Protein AF-0000000072581348 (afdb_homodimer)

Organism: Corynebacterium urealyticum (strain ATCC 43042 / DSM 7109) (NCBI:txid504474)

Nearest PDB structures (foldseek):
  2dg8-assembly1_D  TM=7.015E-01  e=3.506E-05  Streptomyces coelicolor A3(2)
  7pt0-assembly1_A  TM=5.871E-01  e=2.957E-04  Streptomyces coelicolor
  5efy-assembly2_C  TM=5.338E-01  e=1.801E-04  Streptomyces coelicolor A3(2)
  7pt0-assembly1_B  TM=5.838E-01  e=7.970E-04  Streptomyces coelicolor
  6yj2-assembly2_C  TM=4.398E-01  e=1.153E-04  Mycobacterium tuberculosis H37Rv

Solvent-accessible surface area (backbone atoms only — not comparable to full-atom values): 19776 Å² total; per-residue (Å²): 129,54,70,68,52,36,41,53,51,27,41,43,49,38,27,58,76,61,26,61,88,64,54,40,60,68,58,29,18,58,69,39,71,45,53,61,69,57,46,46,74,77,34,88,45,60,64,57,52,51,38,52,54,48,48,54,55,47,50,52,53,38,51,58,50,53,67,60,66,71,67,50,69,47,68,68,49,44,38,49,47,41,54,46,51,55,51,51,51,52,48,50,47,69,75,30,52,47,54,51,38,51,56,72,44,25,50,71,32,71,68,40,41,52,50,52,52,50,46,39,47,52,37,9,50,42,56,35,71,25,46,59,39,62,40,75,66,33,37,52,26,45,27,39,34,36,29,52,50,49,50,45,51,50,51,64,68,66,50,86,62,91,44,71,66,62,43,52,31,37,51,50,30,50,43,32,34,52,41,27,20,44,67,50,51,39,72,32,27,56,59,113,130,53,72,66,51,34,42,52,52,27,41,43,50,38,27,60,75,59,27,62,87,63,55,41,59,67,58,29,18,58,68,37,69,47,53,62,68,59,47,46,74,76,34,89,45,58,65,57,52,52,38,53,54,49,47,52,54,47,50,52,53,38,50,58,50,50,67,59,67,69,69,49,70,45,68,68,48,43,39,49,48,40,52,46,51,55,51,50,52,50,48,51,48,70,73,30,54,46,54,51,36,52,56,72,43,25,50,70,32,71,69,39,38,51,48,53,53,50,47,38,46,51,37,10,51,42,57,34,70,24,46,57,39,62,41,75,67,33,37,52,26,47,28,38,35,36,28,53,50,49,50,44,52,50,51,64,68,65,50,85,61,92,44,71,68,62,43,50,32,38,51,50,29,52,42,34,34,53,43,26,20,44,65,50,52,38,74,32,28,57,61,112

pLDDT: mean 92.57, std 6.16, range [53.94, 98.38]

Secondary structure (DSSP, 8-state):
--HHHHHHHHHHHHHHHH-TTT--HHHHHHHHT--HHHHHHH-SSHHHHHHHHHHHHHHHHHHHHHH------SHHHHHHHHHHHHHHHHHHHHH-HHHHHHHHHGGG-HHHHHHHHHHHHHHHHHHHTTS-BSSHHHHHHHHHHHHHHHHHHHHHHHS--SSHHHHHHHHHHHHHHHHHTHHHHHHHBS--/--HHHHHHHHHHHHHHHH-TTT--HHHHHHHHT--HHHHHHH-SSHHHHHHHHHHHHHHHHHHHHHH------SHHHHHHHHHHHHHHHHHHHHH-HHHHHHHHHGGG-HHHHHHHHHHHHHHHHHHHTTS-BSSHHHHHHHHHHHHHHHHHHHHHHHS--SSHHHHHHHHHHHHHHHHHTHHHHHHHBS--

Structure (mmCIF, N/CA/C/O backbone):
data_AF-0000000072581348-model_v1
#
loop_
_entity.id
_entity.type
_entity.pdbx_description
1 polymer 'Putative transcriptional regulator (TetR family)'
#
loop_
_atom_site.group_PDB
_atom_site.id
_atom_site.type_symbol
_atom_site.label_atom_id
_atom_site.label_alt_id
_atom_site.label_comp_id
_atom_site.label_asym_id
_atom_site.label_entity_id
_atom_site.label_seq_id
_atom_site.pdbx_PDB_ins_code
_atom_site.Cartn_x
_atom_site.Cartn_y
_atom_site.Cartn_z
_atom_site.occupancy
_atom_site.B_iso_or_equiv
_atom_site.auth_seq_id
_atom_site.auth_comp_id
_atom_site.auth_asym_id
_atom_site.auth_atom_id
_atom_site.pdbx_PDB_model_num
ATOM 1 N N . MET A 1 1 ? 31.469 -8.305 -19.75 1 88.06 1 MET A N 1
ATOM 2 C CA . MET A 1 1 ? 30.328 -8.633 -18.891 1 88.06 1 MET A CA 1
ATOM 3 C C . MET A 1 1 ? 30.344 -10.102 -18.5 1 88.06 1 MET A C 1
ATOM 5 O O . MET A 1 1 ? 30.625 -10.969 -19.328 1 88.06 1 MET A O 1
ATOM 9 N N . THR A 1 2 ? 30.234 -10.336 -17.203 1 94.81 2 THR A N 1
ATOM 10 C CA . THR A 1 2 ? 30.141 -11.711 -16.734 1 94.81 2 THR A CA 1
ATOM 11 C C . THR A 1 2 ? 28.828 -12.352 -17.172 1 94.81 2 THR A C 1
ATOM 13 O O . THR A 1 2 ? 27.922 -11.664 -17.625 1 94.81 2 THR A O 1
ATOM 16 N N . THR A 1 3 ? 28.797 -13.656 -17.094 1 96.06 3 THR A N 1
ATOM 17 C CA . THR A 1 3 ? 27.578 -14.375 -17.438 1 96.06 3 THR A CA 1
ATOM 18 C C . THR A 1 3 ? 26.406 -13.898 -16.594 1 96.06 3 THR A C 1
ATOM 20 O O . THR A 1 3 ? 25.297 -13.688 -17.109 1 96.06 3 THR A O 1
ATOM 23 N N . ARG A 1 4 ? 26.672 -13.734 -15.414 1 96.81 4 ARG A N 1
ATOM 24 C CA . ARG A 1 4 ? 25.641 -13.25 -14.492 1 96.81 4 ARG A CA 1
ATOM 25 C C . ARG A 1 4 ? 25.109 -11.891 -14.922 1 96.81 4 ARG A C 1
ATOM 27 O O . ARG A 1 4 ? 23.906 -11.664 -14.93 1 96.81 4 ARG A O 1
ATOM 34 N N . GLU A 1 5 ? 25.984 -11.008 -15.32 1 96.75 5 GLU A N 1
ATOM 35 C CA . GLU A 1 5 ? 25.609 -9.672 -15.758 1 96.75 5 GLU A CA 1
ATOM 36 C C . GLU A 1 5 ? 24.797 -9.727 -17.047 1 96.75 5 GLU A C 1
ATOM 38 O O . GLU A 1 5 ? 23.859 -8.945 -17.234 1 96.75 5 GLU A O 1
ATOM 43 N N . LYS A 1 6 ? 25.172 -10.633 -17.875 1 97.62 6 LYS A N 1
ATOM 44 C CA . LYS A 1 6 ? 24.438 -10.805 -19.125 1 97.62 6 LYS A CA 1
ATOM 45 C C . LYS A 1 6 ? 23 -11.211 -18.875 1 97.62 6 LYS A C 1
ATOM 47 O O . LYS A 1 6 ? 22.078 -10.719 -19.531 1 97.62 6 LYS A O 1
ATOM 52 N N . ILE A 1 7 ? 22.859 -12.086 -17.922 1 98.12 7 ILE A N 1
ATOM 53 C CA . ILE A 1 7 ? 21.531 -12.578 -17.578 1 98.12 7 ILE A CA 1
ATOM 54 C C . ILE A 1 7 ? 20.703 -11.438 -17 1 98.12 7 ILE A C 1
ATOM 56 O O . ILE A 1 7 ? 19.547 -11.25 -17.375 1 98.12 7 ILE A O 1
ATOM 60 N N . LEU A 1 8 ? 21.312 -10.688 -16.172 1 98.12 8 LEU A N 1
ATOM 61 C CA . LEU A 1 8 ? 20.609 -9.57 -15.555 1 98.12 8 LEU A CA 1
ATOM 62 C C . LEU A 1 8 ? 20.219 -8.523 -16.594 1 98.12 8 LEU A C 1
ATOM 64 O O . LEU A 1 8 ? 19.109 -8.016 -16.578 1 98.12 8 LEU A O 1
ATOM 68 N N . HIS A 1 9 ? 21.109 -8.258 -17.484 1 97.56 9 HIS A N 1
ATOM 69 C CA . HIS A 1 9 ? 20.844 -7.281 -18.531 1 97.56 9 HIS A CA 1
ATOM 70 C C . HIS A 1 9 ? 19.734 -7.75 -19.453 1 97.56 9 HIS A C 1
ATOM 72 O O . HIS A 1 9 ? 18.844 -6.977 -19.812 1 97.56 9 HIS A O 1
ATOM 78 N N . ALA A 1 10 ? 19.766 -8.984 -19.812 1 98.12 10 ALA A N 1
ATOM 79 C CA . ALA A 1 10 ? 18.734 -9.57 -20.656 1 98.12 10 ALA A CA 1
ATOM 80 C C . ALA A 1 10 ? 17.375 -9.5 -19.984 1 98.12 10 ALA A C 1
ATOM 82 O O . ALA A 1 10 ? 16.359 -9.195 -20.625 1 98.12 10 ALA A O 1
ATOM 83 N N . THR A 1 11 ? 17.375 -9.844 -18.75 1 98.25 11 THR A N 1
ATOM 84 C CA . THR A 1 11 ? 16.141 -9.797 -17.984 1 98.25 11 THR A CA 1
ATOM 85 C C . THR A 1 11 ? 15.562 -8.391 -17.969 1 98.25 11 THR A C 1
ATOM 87 O O . THR A 1 11 ? 14.359 -8.203 -18.188 1 98.25 11 THR A O 1
ATOM 90 N N . GLN A 1 12 ? 16.391 -7.414 -17.734 1 97.62 12 GLN A N 1
ATOM 91 C CA . GLN A 1 12 ? 15.945 -6.023 -17.734 1 97.62 12 GLN A CA 1
ATOM 92 C C . GLN A 1 12 ? 15.289 -5.66 -19.062 1 97.62 12 GLN A C 1
ATOM 94 O O . GLN A 1 12 ? 14.242 -5.016 -19.094 1 97.62 12 GLN A O 1
ATOM 99 N N . GLN A 1 13 ? 15.883 -6.121 -20.078 1 97.31 13 GLN A N 1
ATOM 100 C CA . GLN A 1 13 ? 15.367 -5.82 -21.422 1 97.31 13 GLN A CA 1
ATOM 101 C C . GLN A 1 13 ? 13.992 -6.441 -21.625 1 97.31 13 GLN A C 1
ATOM 103 O O . GLN A 1 13 ? 13.078 -5.785 -22.125 1 97.31 13 GLN A O 1
ATOM 108 N N . ILE A 1 14 ? 13.836 -7.621 -21.234 1 97.88 14 ILE A N 1
ATOM 109 C CA . ILE A 1 14 ? 12.578 -8.328 -21.406 1 97.88 14 ILE A CA 1
ATOM 110 C C . ILE A 1 14 ? 11.492 -7.664 -20.562 1 97.88 14 ILE A C 1
ATOM 112 O O . ILE A 1 14 ? 10.367 -7.465 -21.016 1 97.88 14 ILE A O 1
ATOM 116 N N . LEU A 1 15 ? 11.844 -7.297 -19.391 1 96.88 15 LEU A N 1
ATOM 117 C CA . LEU A 1 15 ? 10.891 -6.664 -18.484 1 96.88 15 LEU A CA 1
ATOM 118 C C . LEU A 1 15 ? 10.367 -5.355 -19.062 1 96.88 15 LEU A C 1
ATOM 120 O O . LEU A 1 15 ? 9.172 -5.078 -19 1 96.88 15 LEU A O 1
ATOM 124 N N . VAL A 1 16 ? 11.258 -4.605 -19.625 1 95.06 16 VAL A N 1
ATOM 125 C CA . VAL A 1 16 ? 10.906 -3.287 -20.141 1 95.06 16 VAL A CA 1
ATOM 126 C C . VAL A 1 16 ? 10.125 -3.436 -21.438 1 95.06 16 VAL A C 1
ATOM 128 O O . VAL A 1 16 ? 9.133 -2.738 -21.656 1 95.06 16 VAL A O 1
ATOM 131 N N . GLU A 1 17 ? 10.508 -4.406 -22.266 1 95.62 17 GLU A N 1
ATOM 132 C CA . GLU A 1 17 ? 9.945 -4.539 -23.594 1 95.62 17 GLU A CA 1
ATOM 133 C C . GLU A 1 17 ? 8.656 -5.355 -23.578 1 95.62 17 GLU A C 1
ATOM 135 O O . GLU A 1 17 ? 7.727 -5.07 -24.344 1 95.62 17 GLU A O 1
ATOM 140 N N . GLU A 1 18 ? 8.609 -6.352 -22.656 1 94.62 18 GLU A N 1
ATOM 141 C CA . GLU A 1 18 ? 7.543 -7.336 -22.781 1 94.62 18 GLU A CA 1
ATOM 142 C C . GLU A 1 18 ? 6.789 -7.504 -21.469 1 94.62 18 GLU A C 1
ATOM 144 O O . GLU A 1 18 ? 5.703 -8.094 -21.453 1 94.62 18 GLU A O 1
ATOM 149 N N . GLY A 1 19 ? 7.332 -7.059 -20.469 1 93.38 19 GLY A N 1
ATOM 150 C CA . GLY A 1 19 ? 6.633 -7.121 -19.188 1 93.38 19 GLY A CA 1
ATOM 151 C C . GLY A 1 19 ? 7.008 -8.336 -18.359 1 93.38 19 GLY A C 1
ATOM 152 O O . GLY A 1 19 ? 7.746 -9.203 -18.828 1 93.38 19 GLY A O 1
ATOM 153 N N . VAL A 1 20 ? 6.539 -8.445 -17.172 1 92.5 20 VAL A N 1
ATOM 154 C CA . VAL A 1 20 ? 6.895 -9.445 -16.172 1 92.5 20 VAL A CA 1
ATOM 155 C C . VAL A 1 20 ? 6.34 -10.805 -16.594 1 92.5 20 VAL A C 1
ATOM 157 O O . VAL A 1 20 ? 7.004 -11.836 -16.422 1 92.5 20 VAL A O 1
ATOM 160 N N . LEU A 1 21 ? 5.172 -10.797 -17.156 1 88.06 21 LEU A N 1
ATOM 161 C CA . LEU A 1 21 ? 4.504 -12.047 -17.516 1 88.06 21 LEU A CA 1
ATOM 162 C C . LEU A 1 21 ? 5.223 -12.734 -18.656 1 88.06 21 LEU A C 1
ATOM 164 O O . LEU A 1 21 ? 5.215 -13.961 -18.75 1 88.06 21 LEU A O 1
ATOM 168 N N . ALA A 1 22 ? 5.875 -12.008 -19.375 1 92.38 22 ALA A N 1
ATOM 169 C CA . ALA A 1 22 ? 6.578 -12.547 -20.547 1 92.38 22 ALA A CA 1
ATOM 170 C C . ALA A 1 22 ? 7.965 -13.055 -20.156 1 92.38 22 ALA A C 1
ATOM 172 O O . ALA A 1 22 ? 8.586 -13.812 -20.906 1 92.38 22 ALA A O 1
ATOM 173 N N . ALA A 1 23 ? 8.414 -12.633 -19.078 1 95.62 23 ALA A N 1
ATOM 174 C CA . ALA A 1 23 ? 9.766 -12.984 -18.656 1 95.62 23 ALA A CA 1
ATOM 175 C C . ALA A 1 23 ? 9.797 -14.398 -18.078 1 95.62 23 ALA A C 1
ATOM 177 O O . ALA A 1 23 ? 9.195 -14.656 -17.031 1 95.62 23 ALA A O 1
ATOM 178 N N . ASN A 1 24 ? 10.359 -15.258 -18.719 1 95.88 24 ASN A N 1
ATOM 179 C CA . ASN A 1 24 ? 10.641 -16.594 -18.203 1 95.88 24 ASN A CA 1
ATOM 180 C C . ASN A 1 24 ? 12.086 -17.016 -18.453 1 95.88 24 ASN A C 1
ATOM 182 O O . ASN A 1 24 ? 12.781 -16.375 -19.25 1 95.88 24 ASN A O 1
ATOM 186 N N . THR A 1 25 ? 12.492 -18.078 -17.844 1 97.25 25 THR A N 1
ATOM 187 C CA . THR A 1 25 ? 13.906 -18.438 -17.828 1 97.25 25 THR A CA 1
ATOM 188 C C . THR A 1 25 ? 14.375 -18.828 -19.234 1 97.25 25 THR A C 1
ATOM 190 O O . THR A 1 25 ? 15.5 -18.516 -19.625 1 97.25 25 THR A O 1
ATOM 193 N N . ASN A 1 26 ? 13.492 -19.422 -19.953 1 97.31 26 ASN A N 1
ATOM 194 C CA . ASN A 1 26 ? 13.875 -19.797 -21.312 1 97.31 26 ASN A CA 1
ATOM 195 C C . ASN A 1 26 ? 14.109 -18.562 -22.172 1 97.31 26 ASN A C 1
ATOM 197 O O . ASN A 1 26 ? 15.102 -18.484 -22.891 1 97.31 26 ASN A O 1
ATOM 201 N N . ARG A 1 27 ? 13.266 -17.609 -22.141 1 97.06 27 ARG A N 1
ATOM 202 C CA . ARG A 1 27 ? 13.375 -16.375 -22.906 1 97.06 27 ARG A CA 1
ATOM 203 C C . ARG A 1 27 ? 14.586 -15.562 -22.469 1 97.06 27 ARG A C 1
ATOM 205 O O . ARG A 1 27 ? 15.289 -14.992 -23.297 1 97.06 27 ARG A O 1
ATOM 212 N N . ILE A 1 28 ? 14.789 -15.57 -21.203 1 98.19 28 ILE A N 1
ATOM 213 C CA . ILE A 1 28 ? 15.906 -14.82 -20.641 1 98.19 28 ILE A CA 1
ATOM 214 C C . ILE A 1 28 ? 17.219 -15.43 -21.109 1 98.19 28 ILE A C 1
ATOM 216 O O . ILE A 1 28 ? 18.125 -14.711 -21.547 1 98.19 28 ILE A O 1
ATOM 220 N N . ALA A 1 29 ? 17.312 -16.719 -21.016 1 98.38 29 ALA A N 1
ATOM 221 C CA . ALA A 1 29 ? 18.516 -17.406 -21.469 1 98.38 29 ALA A CA 1
ATOM 222 C C . ALA A 1 29 ? 18.797 -17.125 -22.938 1 98.38 29 ALA A C 1
ATOM 224 O O . ALA A 1 29 ? 19.922 -16.812 -23.312 1 98.38 29 ALA A O 1
ATOM 225 N N . ALA A 1 30 ? 17.812 -17.188 -23.75 1 97.94 30 ALA A N 1
ATOM 226 C CA . ALA A 1 30 ? 17.922 -16.938 -25.188 1 97.94 30 ALA A CA 1
ATOM 227 C C . ALA A 1 30 ? 18.422 -15.516 -25.453 1 97.94 30 ALA A C 1
ATOM 229 O O . ALA A 1 30 ? 19.344 -15.312 -26.25 1 97.94 30 ALA A O 1
ATOM 230 N N . ARG A 1 31 ? 17.828 -14.555 -24.812 1 97.44 31 ARG A N 1
ATOM 231 C CA . ARG A 1 31 ? 18.203 -13.156 -24.984 1 97.44 31 ARG A CA 1
ATOM 232 C C . ARG A 1 31 ? 19.625 -12.898 -24.516 1 97.44 31 ARG A C 1
ATOM 234 O O . ARG A 1 31 ? 20.344 -12.078 -25.094 1 97.44 31 ARG A O 1
ATOM 241 N N . ALA A 1 32 ? 20.016 -13.594 -23.453 1 97.81 32 ALA A N 1
ATOM 242 C CA . ALA A 1 32 ? 21.344 -13.453 -22.875 1 97.81 32 ALA A CA 1
ATOM 243 C C . ALA A 1 32 ? 22.375 -14.25 -23.672 1 97.81 32 ALA A C 1
ATOM 245 O O . ALA A 1 32 ? 23.578 -14.164 -23.422 1 97.81 32 ALA A O 1
ATOM 246 N N . GLU A 1 33 ? 21.875 -15.094 -24.562 1 97.88 33 GLU A N 1
ATOM 247 C CA . GLU A 1 33 ? 22.719 -15.945 -25.406 1 97.88 33 GLU A CA 1
ATOM 248 C C . GLU A 1 33 ? 23.531 -16.922 -24.547 1 97.88 33 GLU A C 1
ATOM 250 O O . GLU A 1 33 ? 24.75 -17.031 -24.719 1 97.88 33 GLU A O 1
ATOM 255 N N . VAL A 1 34 ? 22.844 -17.484 -23.609 1 97.56 34 VAL A N 1
ATOM 256 C CA . VAL A 1 34 ? 23.438 -18.547 -22.797 1 97.56 34 VAL A CA 1
ATOM 257 C C . VAL A 1 34 ? 22.516 -19.781 -22.797 1 97.56 34 VAL A C 1
ATOM 259 O O . VAL A 1 34 ? 21.328 -19.672 -23.109 1 97.56 34 VAL A O 1
ATOM 262 N N . ASN A 1 35 ? 23.109 -20.922 -22.5 1 96.25 35 ASN A N 1
ATOM 263 C CA . ASN A 1 35 ? 22.297 -22.109 -22.312 1 96.25 35 ASN A CA 1
ATOM 264 C C . ASN A 1 35 ? 21.484 -22.047 -21.031 1 96.25 35 ASN A C 1
ATOM 266 O O . ASN A 1 35 ? 21.891 -21.422 -20.062 1 96.25 35 ASN A O 1
ATOM 270 N N . ILE A 1 36 ? 20.312 -22.719 -21.141 1 97.25 36 ILE A N 1
ATOM 271 C CA . ILE A 1 36 ? 19.406 -22.719 -20 1 97.25 36 ILE A CA 1
ATOM 272 C C . ILE A 1 36 ? 20.094 -23.312 -18.781 1 97.25 36 ILE A C 1
ATOM 274 O O . ILE A 1 36 ? 19.844 -22.891 -17.656 1 97.25 36 ILE A O 1
ATOM 278 N N . ALA A 1 37 ? 20.938 -24.266 -18.938 1 97.06 37 ALA A N 1
ATOM 279 C CA . ALA A 1 37 ? 21.672 -24.891 -17.844 1 97.06 37 ALA A CA 1
ATOM 280 C C . ALA A 1 37 ? 22.625 -23.906 -17.172 1 97.06 37 ALA A C 1
ATOM 282 O O . ALA A 1 37 ? 22.812 -23.922 -15.953 1 97.06 37 ALA A O 1
ATOM 283 N N . THR A 1 38 ? 23.234 -23.078 -18 1 97 38 THR A N 1
ATOM 284 C CA . THR A 1 38 ? 24.125 -22.031 -17.516 1 97 38 THR A CA 1
ATOM 285 C C . THR A 1 38 ? 23.344 -21.047 -16.656 1 97 38 THR A C 1
ATOM 287 O O . THR A 1 38 ? 23.828 -20.609 -15.602 1 97 38 THR A O 1
ATOM 290 N N . LEU A 1 39 ? 22.125 -20.594 -17.156 1 98.12 39 LEU A N 1
ATOM 291 C CA . LEU A 1 39 ? 21.297 -19.688 -16.359 1 98.12 39 LEU A CA 1
ATOM 292 C C . LEU A 1 39 ? 21.016 -20.266 -14.984 1 98.12 39 LEU A C 1
ATOM 294 O O . LEU A 1 39 ? 21.125 -19.562 -13.977 1 98.12 39 LEU A O 1
ATOM 298 N N . TYR A 1 40 ? 20.766 -21.578 -14.93 1 97.56 40 TYR A N 1
ATOM 299 C CA . TYR A 1 40 ? 20.344 -22.219 -13.68 1 97.56 40 TYR A CA 1
ATOM 300 C C . TYR A 1 40 ? 21.531 -22.391 -12.734 1 97.56 40 TYR A C 1
ATOM 302 O O . TYR A 1 40 ? 21.344 -22.562 -11.531 1 97.56 40 TYR A O 1
ATOM 310 N N . LYS A 1 41 ? 22.734 -22.375 -13.258 1 97.5 41 LYS A N 1
ATOM 311 C CA . LYS A 1 41 ? 23.922 -22.359 -12.414 1 97.5 41 LYS A CA 1
ATOM 312 C C . LYS A 1 41 ? 24 -21.062 -11.609 1 97.5 41 LYS A C 1
ATOM 314 O O . LYS A 1 41 ? 24.547 -21.047 -10.5 1 97.5 41 LYS A O 1
ATOM 319 N N . HIS A 1 42 ? 23.438 -20.031 -12.188 1 97.62 42 HIS A N 1
ATOM 320 C CA . HIS A 1 42 ? 23.547 -18.719 -11.555 1 97.62 42 HIS A CA 1
ATOM 321 C C . HIS A 1 42 ? 22.266 -18.359 -10.789 1 97.62 42 HIS A C 1
ATOM 323 O O . HIS A 1 42 ? 22.328 -17.688 -9.766 1 97.62 42 HIS A O 1
ATOM 329 N N . PHE A 1 43 ? 21.109 -18.734 -11.367 1 98.06 43 PHE A N 1
ATOM 330 C CA . PHE A 1 43 ? 19.812 -18.391 -10.781 1 98.06 43 PHE A CA 1
ATOM 331 C C . PHE A 1 43 ? 18.875 -19.594 -10.805 1 98.06 43 PHE A C 1
ATOM 333 O O . PHE A 1 43 ? 18.516 -20.094 -11.883 1 98.06 43 PHE A O 1
ATOM 340 N N . PRO A 1 44 ? 18.438 -19.938 -9.68 1 96.94 44 PRO A N 1
ATOM 341 C CA . PRO A 1 44 ? 17.609 -21.156 -9.617 1 96.94 44 PRO A CA 1
ATOM 342 C C . PRO A 1 44 ? 16.234 -20.969 -10.25 1 96.94 44 PRO A C 1
ATOM 344 O O . PRO A 1 44 ? 15.586 -21.938 -10.609 1 96.94 44 PRO A O 1
ATOM 347 N N . ASN A 1 45 ? 15.75 -19.688 -10.336 1 96.06 45 ASN A N 1
ATOM 348 C CA . ASN A 1 45 ? 14.461 -19.359 -10.93 1 96.06 45 ASN A CA 1
ATOM 349 C C . ASN A 1 45 ? 14.383 -17.891 -11.344 1 96.06 45 ASN A C 1
ATOM 351 O O . ASN A 1 45 ? 15.289 -17.109 -11.047 1 96.06 45 ASN A O 1
ATOM 355 N N . LYS A 1 46 ? 13.367 -17.562 -12.031 1 95.69 46 LYS A N 1
ATOM 356 C CA . LYS A 1 46 ? 13.258 -16.188 -12.531 1 95.69 46 LYS A CA 1
ATOM 357 C C . LYS A 1 46 ? 13.062 -15.195 -11.391 1 95.69 46 LYS A C 1
ATOM 359 O O . LYS A 1 46 ? 13.508 -14.055 -11.477 1 95.69 46 LYS A O 1
ATOM 364 N N . GLN A 1 47 ? 12.438 -15.578 -10.32 1 95.5 47 GLN A N 1
ATOM 365 C CA . GLN A 1 47 ? 12.188 -14.695 -9.188 1 95.5 47 GLN A CA 1
ATOM 366 C C . GLN A 1 47 ? 13.5 -14.234 -8.547 1 95.5 47 GLN A C 1
ATOM 368 O O . GLN A 1 47 ? 13.602 -13.094 -8.094 1 95.5 47 GLN A O 1
ATOM 373 N N . SER A 1 48 ? 14.383 -15.125 -8.516 1 97.19 48 SER A N 1
ATOM 374 C CA . SER A 1 48 ? 15.68 -14.781 -7.945 1 97.19 48 SER A CA 1
ATOM 375 C C . SER A 1 48 ? 16.375 -13.711 -8.781 1 97.19 48 SER A C 1
ATOM 377 O O . SER A 1 48 ? 17.094 -12.867 -8.242 1 97.19 48 SER A O 1
ATOM 379 N N . ILE A 1 49 ? 16.172 -13.742 -10.07 1 98.06 49 ILE A N 1
ATOM 380 C CA . ILE A 1 49 ? 16.734 -12.719 -10.953 1 98.06 49 ILE A CA 1
ATOM 381 C C . ILE A 1 49 ? 16.062 -11.383 -10.672 1 98.06 49 ILE A C 1
ATOM 383 O O . ILE A 1 49 ? 16.734 -10.359 -10.516 1 98.06 49 ILE A O 1
ATOM 387 N N . PHE A 1 50 ? 14.727 -11.398 -10.57 1 98.06 50 PHE A N 1
ATOM 388 C CA . PHE A 1 50 ? 13.953 -10.195 -10.281 1 98.06 50 PHE A CA 1
ATOM 389 C C . PHE A 1 50 ? 14.398 -9.578 -8.953 1 98.06 50 PHE A C 1
ATOM 391 O O . PHE A 1 50 ? 14.539 -8.359 -8.844 1 98.06 50 PHE A O 1
ATOM 398 N N . ALA A 1 51 ? 14.633 -10.469 -8.023 1 97.94 51 ALA A N 1
ATOM 399 C CA . ALA A 1 51 ? 15.016 -10.031 -6.68 1 97.94 51 ALA A CA 1
ATOM 400 C C . ALA A 1 51 ? 16.344 -9.273 -6.703 1 97.94 51 ALA A C 1
ATOM 402 O O . ALA A 1 51 ? 16.469 -8.219 -6.078 1 97.94 51 ALA A O 1
ATOM 403 N N . VAL A 1 52 ? 17.234 -9.789 -7.41 1 98.06 52 VAL A N 1
ATOM 404 C CA . VAL A 1 52 ? 18.547 -9.164 -7.492 1 98.06 52 VAL A CA 1
ATOM 405 C C . VAL A 1 52 ? 18.422 -7.793 -8.164 1 98.06 52 VAL A C 1
ATOM 407 O O . VAL A 1 52 ? 18.984 -6.809 -7.676 1 98.06 52 VAL A O 1
ATOM 410 N N . LEU A 1 53 ? 17.672 -7.734 -9.227 1 98.06 53 LEU A N 1
ATOM 411 C CA . LEU A 1 53 ? 17.5 -6.484 -9.953 1 98.06 53 LEU A CA 1
ATOM 412 C C . LEU A 1 53 ? 16.766 -5.457 -9.094 1 98.06 53 LEU A C 1
ATOM 414 O O . LEU A 1 53 ? 17.172 -4.293 -9.039 1 98.06 53 LEU A O 1
ATOM 418 N N . LEU A 1 54 ? 15.734 -5.887 -8.398 1 97.81 54 LEU A N 1
ATOM 419 C CA . LEU A 1 54 ? 14.984 -4.98 -7.543 1 97.81 54 LEU A CA 1
ATOM 420 C C . LEU A 1 54 ? 15.859 -4.449 -6.414 1 97.81 54 LEU A C 1
ATOM 422 O O . LEU A 1 54 ? 15.844 -3.25 -6.121 1 97.81 54 LEU A O 1
ATOM 426 N N . LYS A 1 55 ? 16.594 -5.312 -5.82 1 97.94 55 LYS A N 1
ATOM 427 C CA . LYS A 1 55 ? 17.469 -4.906 -4.723 1 97.94 55 LYS A CA 1
ATOM 428 C C . LYS A 1 55 ? 18.484 -3.859 -5.18 1 97.94 55 LYS A C 1
ATOM 430 O O . LYS A 1 55 ? 18.719 -2.877 -4.477 1 97.94 55 LYS A O 1
ATOM 435 N N . GLU A 1 56 ? 19.016 -4.109 -6.297 1 96.88 56 GLU A N 1
ATOM 436 C CA . GLU A 1 56 ? 19.984 -3.16 -6.832 1 96.88 56 GLU A CA 1
ATOM 437 C C . GLU A 1 56 ? 19.359 -1.783 -7.039 1 96.88 56 GLU A C 1
ATOM 439 O O . GLU A 1 56 ? 19.953 -0.764 -6.691 1 96.88 56 GLU A O 1
ATOM 444 N N . LEU A 1 57 ? 18.219 -1.733 -7.633 1 96.06 57 LEU A N 1
ATOM 445 C CA . LEU A 1 57 ? 17.547 -0.476 -7.91 1 96.06 57 LEU A CA 1
ATOM 446 C C . LEU A 1 57 ? 17.109 0.207 -6.617 1 96.06 57 LEU A C 1
ATOM 448 O O . LEU A 1 57 ? 17.234 1.426 -6.48 1 96.06 57 LEU A O 1
ATOM 452 N N . GLU A 1 58 ? 16.641 -0.577 -5.637 1 95.31 58 GLU A N 1
ATOM 453 C CA . GLU A 1 58 ? 16.234 -0.025 -4.344 1 95.31 58 GLU A CA 1
ATOM 454 C C . GLU A 1 58 ? 17.438 0.523 -3.586 1 95.31 58 GLU A C 1
ATOM 456 O O . GLU A 1 58 ? 17.359 1.572 -2.943 1 95.31 58 GLU A O 1
ATOM 461 N N . ASP A 1 59 ? 18.531 -0.198 -3.68 1 96 59 ASP A N 1
ATOM 462 C CA . ASP A 1 59 ? 19.766 0.277 -3.045 1 96 59 ASP A CA 1
ATOM 463 C C . ASP A 1 59 ? 20.203 1.618 -3.629 1 96 59 ASP A C 1
ATOM 465 O O . ASP A 1 59 ? 20.672 2.492 -2.9 1 96 59 ASP A O 1
ATOM 469 N N . GLU A 1 60 ? 20.062 1.75 -4.91 1 94.88 60 GLU A N 1
ATOM 470 C CA . GLU A 1 60 ? 20.375 3.021 -5.559 1 94.88 60 GLU A CA 1
ATOM 471 C C . GLU A 1 60 ? 19.5 4.145 -5.023 1 94.88 60 GLU A C 1
ATOM 473 O O . GLU A 1 60 ? 19.984 5.242 -4.746 1 94.88 60 GLU A O 1
ATOM 478 N N . ARG A 1 61 ? 18.25 3.889 -4.902 1 92.06 61 ARG A N 1
ATOM 479 C CA . ARG A 1 61 ? 17.297 4.859 -4.371 1 92.06 61 ARG A CA 1
ATOM 480 C C . ARG A 1 61 ? 17.672 5.277 -2.955 1 92.06 61 ARG A C 1
ATOM 482 O O . ARG A 1 61 ? 17.719 6.469 -2.645 1 92.06 61 ARG A O 1
ATOM 489 N N . ILE A 1 62 ? 18 4.316 -2.119 1 92.88 62 ILE A N 1
ATOM 490 C CA . ILE A 1 62 ? 18.328 4.57 -0.722 1 92.88 62 ILE A CA 1
ATOM 491 C C . ILE A 1 62 ? 19.625 5.383 -0.638 1 92.88 62 ILE A C 1
ATOM 493 O O . ILE A 1 62 ? 19.75 6.281 0.2 1 92.88 62 ILE A O 1
ATOM 497 N N . ARG A 1 63 ? 20.531 5.082 -1.53 1 92.94 63 ARG A N 1
ATOM 498 C CA . ARG A 1 63 ? 21.766 5.844 -1.571 1 92.94 63 ARG A CA 1
ATOM 499 C C . ARG A 1 63 ? 21.5 7.316 -1.87 1 92.94 63 ARG A C 1
ATOM 501 O O . ARG A 1 63 ? 22.109 8.195 -1.259 1 92.94 63 ARG A O 1
ATOM 508 N N . HIS A 1 64 ? 20.594 7.566 -2.768 1 88.62 64 HIS A N 1
ATOM 509 C CA . HIS A 1 64 ? 20.234 8.938 -3.102 1 88.62 64 HIS A CA 1
ATOM 510 C C . HIS A 1 64 ? 19.625 9.648 -1.902 1 88.62 64 HIS A C 1
ATOM 512 O O . HIS A 1 64 ? 19.922 10.82 -1.651 1 88.62 64 HIS A O 1
ATOM 518 N N . ILE A 1 65 ? 18.766 8.977 -1.166 1 89.56 65 ILE A N 1
ATOM 519 C CA . ILE A 1 65 ? 18.125 9.539 0.015 1 89.56 65 ILE A CA 1
ATOM 520 C C . ILE A 1 65 ? 19.172 9.844 1.082 1 89.56 65 ILE A C 1
ATOM 522 O O . ILE A 1 65 ? 19.141 10.898 1.717 1 89.56 65 ILE A O 1
ATOM 526 N N . SER A 1 66 ? 20.109 8.977 1.22 1 91.12 66 SER A N 1
ATOM 527 C CA . SER A 1 66 ? 21.125 9.07 2.273 1 91.12 66 SER A CA 1
ATOM 528 C C . SER A 1 66 ? 22.125 10.172 1.983 1 91.12 66 SER A C 1
ATOM 530 O O . SER A 1 66 ? 22.828 10.641 2.889 1 91.12 66 SER A O 1
ATOM 532 N N . GLU A 1 67 ? 22.188 10.516 0.708 1 90.19 67 GLU A N 1
ATOM 533 C CA . GLU A 1 67 ? 23.156 11.531 0.31 1 90.19 67 GLU A CA 1
ATOM 534 C C . GLU A 1 67 ? 22.734 12.914 0.779 1 90.19 67 GLU A C 1
ATOM 536 O O . GLU A 1 67 ? 23.562 13.805 0.958 1 90.19 67 GLU A O 1
ATOM 541 N N . ASN A 1 68 ? 21.422 13.117 0.866 1 85.69 68 ASN A N 1
ATOM 542 C CA . ASN A 1 68 ? 20.953 14.383 1.417 1 85.69 68 ASN A CA 1
ATOM 543 C C . ASN A 1 68 ? 20.953 14.367 2.943 1 85.69 68 ASN A C 1
ATOM 545 O O . ASN A 1 68 ? 20.141 13.68 3.564 1 85.69 68 ASN A O 1
ATOM 549 N N . THR A 1 69 ? 21.812 15.148 3.545 1 83.31 69 THR A N 1
ATOM 550 C CA . THR A 1 69 ? 22.016 15.102 4.988 1 83.31 69 THR A CA 1
ATOM 551 C C . THR A 1 69 ? 21.531 16.391 5.645 1 83.31 69 THR A C 1
ATOM 553 O O . THR A 1 69 ? 21.703 16.578 6.852 1 83.31 69 THR A O 1
ATOM 556 N N . ALA A 1 70 ? 20.922 17.234 4.812 1 89.69 70 ALA A N 1
ATOM 557 C CA . ALA A 1 70 ? 20.5 18.5 5.398 1 89.69 70 ALA A CA 1
ATOM 558 C C . ALA A 1 70 ? 19.438 18.281 6.469 1 89.69 70 ALA A C 1
ATOM 560 O O . ALA A 1 70 ? 18.453 17.562 6.242 1 89.69 70 ALA A O 1
ATOM 561 N N . SER A 1 71 ? 19.609 18.922 7.625 1 91.5 71 SER A N 1
ATOM 562 C CA . SER A 1 71 ? 18.672 18.781 8.734 1 91.5 71 SER A CA 1
ATOM 563 C C . SER A 1 71 ? 17.328 19.453 8.406 1 91.5 71 SER A C 1
ATOM 565 O O . SER A 1 71 ? 17.297 20.5 7.762 1 91.5 71 SER A O 1
ATOM 567 N N . ILE A 1 72 ? 16.312 18.859 8.836 1 92.81 72 ILE A N 1
ATOM 568 C CA . ILE A 1 72 ? 14.977 19.438 8.719 1 92.81 72 ILE A CA 1
ATOM 569 C C . ILE A 1 72 ? 14.547 20 10.07 1 92.81 72 ILE A C 1
ATOM 571 O O . ILE A 1 72 ? 14.141 19.25 10.969 1 92.81 72 ILE A O 1
ATOM 575 N N . THR A 1 73 ? 14.609 21.328 10.211 1 91.25 73 THR A N 1
ATOM 576 C CA . THR A 1 73 ? 14.383 21.922 11.523 1 91.25 73 THR A CA 1
ATOM 577 C C . THR A 1 73 ? 13.305 23 11.445 1 91.25 73 THR A C 1
ATOM 579 O O . THR A 1 73 ? 12.93 23.594 12.461 1 91.25 73 THR A O 1
ATOM 582 N N . THR A 1 74 ? 12.859 23.344 10.227 1 94.12 74 THR A N 1
ATOM 583 C CA . THR A 1 74 ? 11.836 24.375 10.039 1 94.12 74 THR A CA 1
ATOM 584 C C . THR A 1 74 ? 10.672 23.812 9.219 1 94.12 74 THR A C 1
ATOM 586 O O . THR A 1 74 ? 10.812 22.812 8.531 1 94.12 74 THR A O 1
ATOM 589 N N . LYS A 1 75 ? 9.586 24.5 9.312 1 94.5 75 LYS A N 1
ATOM 590 C CA . LYS A 1 75 ? 8.422 24.125 8.516 1 94.5 75 LYS A CA 1
ATOM 591 C C . LYS A 1 75 ? 8.727 24.203 7.023 1 94.5 75 LYS A C 1
ATOM 593 O O . LYS A 1 75 ? 8.32 23.328 6.258 1 94.5 75 LYS A O 1
ATOM 598 N N . ASP A 1 76 ? 9.445 25.281 6.617 1 95.06 76 ASP A N 1
ATOM 599 C CA . ASP A 1 76 ? 9.797 25.438 5.211 1 95.06 76 ASP A CA 1
ATOM 600 C C . ASP A 1 76 ? 10.664 24.281 4.727 1 95.06 76 ASP A C 1
ATOM 602 O O . ASP A 1 76 ? 10.477 23.781 3.617 1 95.06 76 ASP A O 1
ATOM 606 N N . ALA A 1 77 ? 11.602 23.906 5.543 1 94.5 77 ALA A N 1
ATOM 607 C CA . ALA A 1 77 ? 12.461 22.766 5.195 1 94.5 77 ALA A CA 1
ATOM 608 C C . ALA A 1 77 ? 11.648 21.484 5.078 1 94.5 77 ALA A C 1
ATOM 610 O O . ALA A 1 77 ? 11.914 20.656 4.203 1 94.5 77 ALA A O 1
ATOM 611 N N . TRP A 1 78 ? 10.703 21.359 5.977 1 95.19 78 TRP A N 1
ATOM 612 C CA . TRP A 1 78 ? 9.844 20.188 5.965 1 95.19 78 TRP A CA 1
ATOM 613 C C . TRP A 1 78 ? 9.016 20.125 4.684 1 95.19 78 TRP A C 1
ATOM 615 O O . TRP A 1 78 ? 8.977 19.109 4.004 1 95.19 78 TRP A O 1
ATOM 625 N N . VAL A 1 79 ? 8.43 21.203 4.359 1 95.12 79 VAL A N 1
ATOM 626 C CA . VAL A 1 79 ? 7.602 21.297 3.16 1 95.12 79 VAL A CA 1
ATOM 627 C C . VAL A 1 79 ? 8.461 21.047 1.919 1 95.12 79 VAL A C 1
ATOM 629 O O . VAL A 1 79 ? 8.055 20.328 1.01 1 95.12 79 VAL A O 1
ATOM 632 N N . SER A 1 80 ? 9.633 21.609 1.886 1 93.62 80 SER A N 1
ATOM 633 C 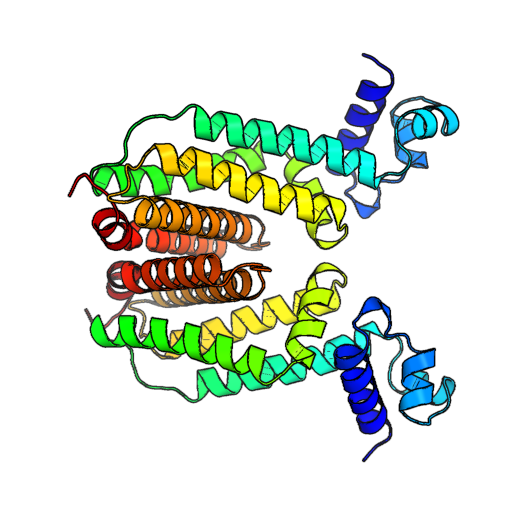CA . SER A 1 80 ? 10.555 21.406 0.777 1 93.62 80 SER A CA 1
ATOM 634 C C . SER A 1 80 ? 10.953 19.938 0.654 1 93.62 80 SER A C 1
ATOM 636 O O . SER A 1 80 ? 11.07 19.406 -0.454 1 93.62 80 SER A O 1
ATOM 638 N N . TRP A 1 81 ? 11.234 19.312 1.768 1 91.75 81 TRP A N 1
ATOM 639 C CA . TRP A 1 81 ? 11.555 17.891 1.77 1 91.75 81 TRP A CA 1
ATOM 640 C C . TRP A 1 81 ? 10.43 17.094 1.133 1 91.75 81 TRP A C 1
ATOM 642 O O . TRP A 1 81 ? 10.68 16.203 0.317 1 91.75 81 TRP A O 1
ATOM 652 N N . GLY A 1 82 ? 9.164 17.359 1.548 1 92.19 82 GLY A N 1
ATOM 653 C CA . GLY A 1 82 ? 8.023 16.672 0.97 1 92.19 82 GLY A CA 1
ATOM 654 C C . GLY A 1 82 ? 7.961 16.781 -0.542 1 92.19 82 GLY A C 1
ATOM 655 O O . GLY A 1 82 ? 7.773 15.781 -1.234 1 92.19 82 GLY A O 1
ATOM 656 N N . HIS A 1 83 ? 8.172 18 -1.021 1 92.12 83 HIS A N 1
ATOM 657 C CA . HIS A 1 83 ? 8.188 18.219 -2.461 1 92.12 83 HIS A CA 1
ATOM 658 C C . HIS A 1 83 ? 9.336 17.469 -3.123 1 92.12 83 HIS A C 1
ATOM 660 O O . HIS A 1 83 ? 9.156 16.859 -4.18 1 92.12 83 HIS A O 1
ATOM 666 N N . GLU A 1 84 ? 10.422 17.484 -2.533 1 89.56 84 GLU A N 1
ATOM 667 C CA . GLU A 1 84 ? 11.625 16.859 -3.08 1 89.56 84 GLU A CA 1
ATOM 668 C C . GLU A 1 84 ? 11.484 15.344 -3.16 1 89.56 84 GLU A C 1
ATOM 670 O O . GLU A 1 84 ? 11.867 14.734 -4.16 1 89.56 84 GLU A O 1
ATOM 675 N N . ILE A 1 85 ? 10.961 14.797 -2.133 1 89.94 85 ILE A N 1
ATOM 676 C CA . ILE A 1 85 ? 10.898 13.336 -2.094 1 89.94 85 ILE A CA 1
ATOM 677 C C . ILE A 1 85 ? 9.891 12.836 -3.127 1 89.94 85 ILE A C 1
ATOM 679 O O . ILE A 1 85 ? 10.141 11.836 -3.809 1 89.94 85 ILE A O 1
ATOM 683 N N . VAL A 1 86 ? 8.75 13.469 -3.256 1 91.62 86 VAL A N 1
ATOM 684 C CA . VAL A 1 86 ? 7.754 13.102 -4.262 1 91.62 86 VAL A CA 1
ATOM 685 C C . VAL A 1 86 ? 8.344 13.273 -5.66 1 91.62 86 VAL A C 1
ATOM 687 O O . VAL A 1 86 ? 8.266 12.367 -6.492 1 91.62 86 VAL A O 1
ATOM 690 N N . GLY A 1 87 ? 8.984 14.406 -5.852 1 89.56 87 GLY A N 1
ATOM 691 C CA . GLY A 1 87 ? 9.617 14.664 -7.137 1 89.56 87 GLY A CA 1
ATOM 692 C C . GLY A 1 87 ? 10.727 13.695 -7.465 1 89.56 87 GLY A C 1
ATOM 693 O O . GLY A 1 87 ? 10.82 13.195 -8.586 1 89.56 87 GLY A O 1
ATOM 694 N N . ALA A 1 88 ? 11.555 13.438 -6.551 1 88.25 88 ALA A N 1
ATOM 695 C CA . ALA A 1 88 ? 12.688 12.531 -6.742 1 88.25 88 ALA A CA 1
ATOM 696 C C . ALA A 1 88 ? 12.203 11.109 -7.047 1 88.25 88 ALA A C 1
ATOM 698 O O . ALA A 1 88 ? 12.727 10.453 -7.949 1 88.25 88 ALA A O 1
ATOM 699 N N . MET A 1 89 ? 11.219 10.672 -6.332 1 89.62 89 MET A N 1
ATOM 700 C CA . MET A 1 89 ? 10.695 9.328 -6.555 1 89.62 89 MET A CA 1
ATOM 701 C C . MET A 1 89 ? 10 9.227 -7.906 1 89.62 89 MET A C 1
ATOM 703 O O . MET A 1 89 ? 10.125 8.219 -8.602 1 89.62 89 MET A O 1
ATOM 707 N N . THR A 1 90 ? 9.297 10.234 -8.234 1 88.69 90 THR A N 1
ATOM 708 C CA . THR A 1 90 ? 8.664 10.289 -9.555 1 88.69 90 THR A CA 1
ATOM 709 C C . THR A 1 90 ? 9.719 10.203 -10.656 1 88.69 90 THR A C 1
ATOM 711 O O . THR A 1 90 ? 9.594 9.398 -11.578 1 88.69 90 THR A O 1
ATOM 714 N N . ARG A 1 91 ? 10.742 10.953 -10.547 1 88.81 91 ARG A N 1
ATOM 715 C CA . ARG A 1 91 ? 11.828 10.961 -11.523 1 88.81 91 ARG A CA 1
ATOM 716 C C . ARG A 1 91 ? 12.531 9.609 -11.578 1 88.81 91 ARG A C 1
ATOM 718 O O . ARG A 1 91 ? 12.844 9.109 -12.656 1 88.81 91 ARG A O 1
ATOM 725 N N . PHE A 1 92 ? 12.789 9.117 -10.469 1 89.44 92 PHE A N 1
ATOM 726 C CA . PHE A 1 92 ? 1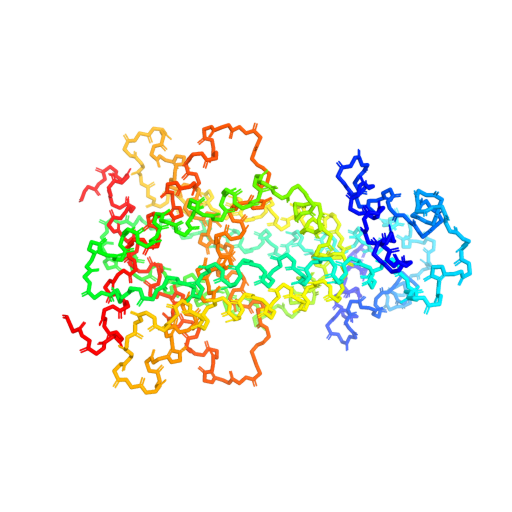3.461 7.824 -10.391 1 89.44 92 PHE A CA 1
ATOM 727 C C . PHE A 1 92 ? 12.672 6.758 -11.133 1 89.44 92 PHE A C 1
ATOM 729 O O . PHE A 1 92 ? 13.25 5.965 -11.883 1 89.44 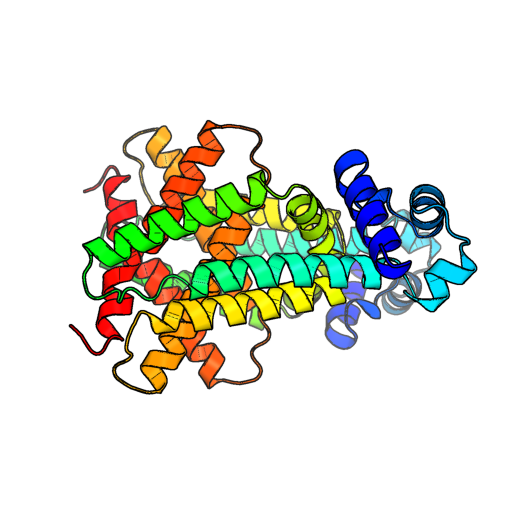92 PHE A O 1
ATOM 736 N N . ARG A 1 93 ? 11.422 6.734 -10.984 1 86.31 93 ARG A N 1
ATOM 737 C CA . ARG A 1 93 ? 10.555 5.758 -11.641 1 86.31 93 ARG A CA 1
ATOM 738 C C . ARG A 1 93 ? 10.508 5.988 -13.148 1 86.31 93 ARG A C 1
ATOM 740 O O . ARG A 1 93 ? 10.383 5.039 -13.922 1 86.31 93 ARG A O 1
ATOM 747 N N . GLN A 1 94 ? 10.531 7.234 -13.5 1 86.94 94 GLN A N 1
ATOM 748 C CA . GLN A 1 94 ? 10.508 7.578 -14.922 1 86.94 94 GLN A CA 1
ATOM 749 C C . GLN A 1 94 ? 11.82 7.184 -15.602 1 86.94 94 GLN A C 1
ATOM 751 O O . GLN A 1 94 ? 11.82 6.746 -16.75 1 86.94 94 GLN A O 1
ATOM 756 N N . GLU A 1 95 ? 12.875 7.266 -14.898 1 91.5 95 GLU A N 1
ATOM 757 C CA . GLU A 1 95 ? 14.203 7.031 -15.453 1 91.5 95 GLU A CA 1
ATOM 758 C C . GLU A 1 95 ? 14.57 5.555 -15.398 1 91.5 95 GLU A C 1
ATOM 760 O O . GLU A 1 95 ? 15.523 5.121 -16.047 1 91.5 95 GLU A O 1
ATOM 765 N N . ARG A 1 96 ? 13.898 4.793 -14.672 1 92.56 96 ARG A N 1
ATOM 766 C CA . ARG A 1 96 ? 14.188 3.373 -14.5 1 92.56 96 ARG A CA 1
ATOM 767 C C . ARG A 1 96 ? 12.969 2.521 -14.82 1 92.56 96 ARG A C 1
ATOM 769 O O . ARG A 1 96 ? 12.344 1.959 -13.922 1 92.56 96 ARG A O 1
ATOM 776 N N . PRO A 1 97 ? 12.766 2.311 -16.094 1 91.62 97 PRO A N 1
ATOM 777 C CA . PRO A 1 97 ? 11.578 1.546 -16.484 1 91.62 97 PRO A CA 1
ATOM 778 C C . PRO A 1 97 ? 11.578 0.127 -15.93 1 91.62 97 PRO A C 1
ATOM 780 O O . PRO A 1 97 ? 10.516 -0.432 -15.648 1 91.62 97 PRO A O 1
ATOM 783 N N . THR A 1 98 ? 12.773 -0.384 -15.695 1 95.38 98 THR A N 1
ATOM 784 C CA . THR A 1 98 ? 12.883 -1.709 -15.094 1 95.38 98 THR A CA 1
ATOM 785 C C . THR A 1 98 ? 12.25 -1.729 -13.703 1 95.38 98 THR A C 1
ATOM 787 O O . THR A 1 98 ? 11.617 -2.711 -13.32 1 95.38 98 THR A O 1
ATOM 790 N N . LEU A 1 99 ? 12.398 -0.68 -13.016 1 94.06 99 LEU A N 1
ATOM 791 C CA . LEU A 1 99 ? 11.836 -0.582 -11.672 1 94.06 99 LEU A CA 1
ATOM 792 C C . LEU A 1 99 ? 10.312 -0.655 -11.711 1 94.06 99 LEU A C 1
ATOM 794 O O . LEU A 1 99 ? 9.703 -1.338 -10.891 1 94.06 99 LEU A O 1
ATOM 798 N N . LYS A 1 100 ? 9.766 0.018 -12.672 1 89.38 100 LYS A N 1
ATOM 799 C CA . LYS A 1 100 ? 8.32 -0.015 -12.828 1 89.38 100 LYS A CA 1
ATOM 800 C C . LYS A 1 100 ? 7.82 -1.438 -13.07 1 89.38 100 LYS A C 1
ATOM 802 O O . LYS A 1 100 ? 6.855 -1.879 -12.445 1 89.38 100 LYS A O 1
ATOM 807 N N . ALA A 1 101 ? 8.484 -2.066 -13.938 1 92.31 101 ALA A N 1
ATOM 808 C CA . ALA A 1 101 ? 8.109 -3.443 -14.242 1 92.31 101 ALA A CA 1
ATOM 809 C C . ALA A 1 101 ? 8.258 -4.34 -13.016 1 92.31 101 ALA A C 1
ATOM 811 O O . ALA A 1 101 ? 7.363 -5.125 -12.703 1 92.31 101 ALA A O 1
ATOM 812 N N . LEU A 1 102 ? 9.344 -4.215 -12.32 1 95.19 102 LEU A N 1
ATOM 813 C CA . LEU A 1 102 ? 9.617 -5.055 -11.156 1 95.19 102 LEU A CA 1
ATOM 814 C C . LEU A 1 102 ? 8.625 -4.777 -10.039 1 95.19 102 LEU A C 1
ATOM 816 O O . LEU A 1 102 ? 8.188 -5.699 -9.344 1 95.19 102 LEU A O 1
ATOM 820 N N . ARG A 1 103 ? 8.234 -3.564 -9.875 1 91.75 103 ARG A N 1
ATOM 821 C CA . ARG A 1 103 ? 7.293 -3.209 -8.82 1 91.75 103 ARG A CA 1
ATOM 822 C C . ARG A 1 103 ? 5.914 -3.797 -9.094 1 91.75 103 ARG A C 1
ATOM 824 O O . ARG A 1 103 ? 5.195 -4.164 -8.164 1 91.75 103 ARG A O 1
ATOM 831 N N . SER A 1 104 ? 5.605 -3.877 -10.32 1 88.12 104 SER A N 1
ATOM 832 C CA . SER A 1 104 ? 4.34 -4.512 -10.664 1 88.12 104 SER A CA 1
ATOM 833 C C . SER A 1 104 ? 4.344 -5.992 -10.289 1 88.12 104 SER A C 1
ATOM 835 O O . SER A 1 104 ? 3.283 -6.613 -10.172 1 88.12 104 SER A O 1
ATOM 837 N N . ALA A 1 105 ? 5.527 -6.562 -10.094 1 91.31 105 ALA A N 1
ATOM 838 C CA . ALA A 1 105 ? 5.684 -7.977 -9.758 1 91.31 105 ALA A CA 1
ATOM 839 C C . ALA A 1 105 ? 5.75 -8.18 -8.25 1 91.31 105 ALA A C 1
ATOM 841 O O . ALA A 1 105 ? 5.637 -9.305 -7.762 1 91.31 105 ALA A O 1
ATOM 842 N N . VAL A 1 106 ? 5.812 -7.145 -7.461 1 91.56 106 VAL A N 1
ATOM 843 C CA . VAL A 1 106 ? 6.016 -7.207 -6.016 1 91.56 106 VAL A CA 1
ATOM 844 C C . VAL A 1 106 ? 4.863 -7.969 -5.367 1 91.56 106 VAL A C 1
ATOM 846 O O . VAL A 1 106 ? 5.086 -8.875 -4.562 1 91.56 106 VAL A O 1
ATOM 849 N N . PRO A 1 107 ? 3.598 -7.688 -5.812 1 84.5 107 PRO A N 1
ATOM 850 C CA . PRO A 1 107 ? 2.51 -8.422 -5.16 1 84.5 107 PRO A CA 1
ATOM 851 C C . PRO A 1 107 ? 2.518 -9.914 -5.492 1 84.5 107 PRO A C 1
ATOM 853 O O . PRO A 1 107 ? 1.916 -10.711 -4.773 1 84.5 107 PRO A O 1
ATOM 856 N N . LEU A 1 108 ? 3.258 -10.336 -6.453 1 85.06 108 LEU A N 1
ATOM 857 C CA . LEU A 1 108 ? 3.158 -11.688 -6.98 1 85.06 108 LEU A CA 1
ATOM 858 C C . LEU A 1 108 ? 4.148 -12.617 -6.281 1 85.06 108 LEU A C 1
ATOM 860 O O . LEU A 1 108 ? 3.955 -13.836 -6.262 1 85.06 108 LEU A O 1
ATOM 864 N N . PHE A 1 109 ? 5.223 -12.023 -5.738 1 89.56 109 PHE A N 1
ATOM 865 C CA . PHE A 1 109 ? 6.297 -12.875 -5.234 1 89.56 109 PHE A CA 1
ATOM 866 C C . PHE A 1 109 ? 6.707 -12.453 -3.83 1 89.56 109 PHE A C 1
ATOM 868 O O . PHE A 1 109 ? 7.035 -11.281 -3.596 1 89.56 109 PHE A O 1
ATOM 875 N N . LYS A 1 110 ? 6.73 -13.406 -2.957 1 88.38 110 LYS A N 1
ATOM 876 C CA . LYS A 1 110 ? 7.078 -13.148 -1.562 1 88.38 110 LYS A CA 1
ATOM 877 C C . LYS A 1 110 ? 8.453 -12.508 -1.444 1 88.38 110 LYS A C 1
ATOM 879 O O . LYS A 1 110 ? 8.641 -11.562 -0.675 1 88.38 110 LYS A O 1
ATOM 884 N N . GLU A 1 111 ? 9.359 -12.977 -2.186 1 93.25 111 GLU A N 1
ATOM 885 C CA . GLU A 1 111 ? 10.734 -12.492 -2.129 1 93.25 111 GLU A CA 1
ATOM 886 C C . GLU A 1 111 ? 10.812 -11.016 -2.504 1 93.25 111 GLU A C 1
ATOM 888 O O . GLU A 1 111 ? 11.562 -10.25 -1.894 1 93.25 111 GLU A O 1
ATOM 893 N N . LEU A 1 112 ? 10.062 -10.609 -3.512 1 95 112 LEU A N 1
ATOM 894 C CA . LEU A 1 112 ? 10.039 -9.211 -3.928 1 95 112 LEU A CA 1
ATOM 895 C C . LEU A 1 112 ? 9.375 -8.344 -2.873 1 95 112 LEU A C 1
ATOM 897 O O . LEU A 1 112 ? 9.812 -7.219 -2.619 1 95 112 LEU A O 1
ATOM 901 N N . ARG A 1 113 ? 8.383 -8.836 -2.195 1 91.69 113 ARG A N 1
ATOM 902 C CA . ARG A 1 113 ? 7.719 -8.102 -1.125 1 91.69 113 ARG A CA 1
ATOM 903 C C . ARG A 1 113 ? 8.672 -7.836 0.033 1 91.69 113 ARG A C 1
ATOM 905 O O . ARG A 1 113 ? 8.688 -6.738 0.595 1 91.69 113 ARG A O 1
ATOM 912 N N . GLU A 1 114 ? 9.398 -8.812 0.353 1 93.31 114 GLU A N 1
ATOM 913 C CA . GLU A 1 114 ? 10.359 -8.688 1.446 1 93.31 114 GLU A CA 1
ATOM 914 C C . GLU A 1 114 ? 11.414 -7.629 1.139 1 93.31 114 GLU A C 1
ATOM 916 O O . GLU A 1 114 ? 11.789 -6.852 2.016 1 93.31 114 GLU A O 1
ATOM 921 N N . ILE A 1 115 ? 11.812 -7.586 -0.09 1 95.75 115 ILE A N 1
ATOM 922 C CA . ILE A 1 115 ? 12.789 -6.586 -0.502 1 95.75 115 ILE A CA 1
ATOM 923 C C . ILE A 1 115 ? 12.164 -5.195 -0.445 1 95.75 115 ILE A C 1
ATOM 925 O O . ILE A 1 115 ? 12.789 -4.242 0.031 1 95.75 115 ILE A O 1
ATOM 929 N N . ASP A 1 116 ? 10.969 -5.113 -0.931 1 93.31 116 ASP A N 1
ATOM 930 C CA . ASP A 1 116 ? 10.25 -3.842 -0.909 1 93.31 116 ASP A CA 1
ATOM 931 C C . ASP A 1 116 ? 10.086 -3.33 0.521 1 93.31 116 ASP A C 1
ATOM 933 O O . ASP A 1 116 ? 10.328 -2.154 0.798 1 93.31 116 ASP A O 1
ATOM 937 N N . GLU A 1 117 ? 9.719 -4.215 1.422 1 90.88 117 GLU A N 1
ATOM 938 C CA . GLU A 1 117 ? 9.516 -3.861 2.824 1 90.88 117 GLU A CA 1
ATOM 939 C C . GLU A 1 117 ? 10.82 -3.441 3.484 1 90.88 117 GLU A C 1
ATOM 941 O O . GLU A 1 117 ? 10.875 -2.424 4.18 1 90.88 117 GLU A O 1
ATOM 946 N N . GLU A 1 118 ? 11.797 -4.199 3.232 1 93.81 118 GLU A N 1
ATOM 947 C CA . GLU A 1 118 ? 13.109 -3.889 3.797 1 93.81 118 GLU A CA 1
ATOM 948 C C . GLU A 1 118 ? 13.633 -2.555 3.271 1 93.81 118 GLU A C 1
ATOM 950 O O . GLU A 1 118 ? 14.195 -1.761 4.031 1 93.81 118 GLU A O 1
ATOM 955 N N . SER A 1 119 ? 13.484 -2.354 2.016 1 94.38 119 SER A N 1
ATOM 956 C CA . SER A 1 119 ? 13.961 -1.121 1.396 1 94.38 119 SER A CA 1
ATOM 957 C C . SER A 1 119 ? 13.203 0.092 1.929 1 94.38 119 SER A C 1
ATOM 959 O O . SER A 1 119 ? 13.789 1.165 2.102 1 94.38 119 SER A O 1
ATOM 961 N N . SER A 1 120 ? 11.906 -0.08 2.156 1 92.5 120 SER A N 1
ATOM 962 C CA . SER A 1 120 ? 11.109 0.999 2.734 1 92.5 120 SER A CA 1
ATOM 963 C C . SER A 1 120 ? 11.609 1.368 4.129 1 92.5 120 SER A C 1
ATOM 965 O O . SER A 1 120 ? 11.695 2.549 4.473 1 92.5 120 SER A O 1
ATOM 967 N N . ARG A 1 121 ? 11.969 0.381 4.863 1 92.88 121 ARG A N 1
ATOM 968 C CA . ARG A 1 121 ? 12.508 0.608 6.203 1 92.88 121 ARG A CA 1
ATOM 969 C C . ARG A 1 121 ? 13.852 1.314 6.145 1 92.88 121 ARG A C 1
ATOM 971 O O . ARG A 1 121 ? 14.102 2.256 6.898 1 92.88 121 ARG A O 1
ATOM 978 N N . ASP A 1 122 ? 14.656 0.866 5.262 1 95 122 ASP A N 1
ATOM 979 C CA . ASP A 1 122 ? 15.977 1.474 5.109 1 95 122 ASP A CA 1
ATOM 980 C C . ASP A 1 122 ? 15.859 2.934 4.676 1 95 122 ASP A C 1
ATOM 982 O O . ASP A 1 122 ? 16.609 3.789 5.156 1 95 122 ASP A O 1
ATOM 98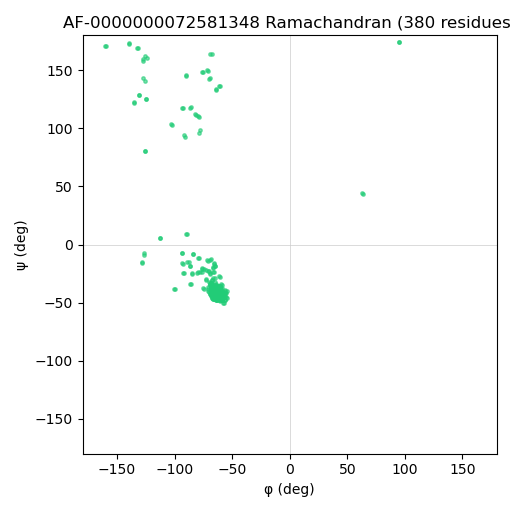6 N N . ALA A 1 123 ? 14.969 3.154 3.789 1 93.69 123 ALA A N 1
ATOM 987 C CA . ALA A 1 123 ? 14.734 4.527 3.344 1 93.69 123 ALA A CA 1
ATOM 988 C C . ALA A 1 123 ? 14.25 5.402 4.496 1 93.69 123 ALA A C 1
ATOM 990 O O . ALA A 1 123 ? 14.68 6.547 4.637 1 93.69 123 ALA A O 1
ATOM 991 N N . ALA A 1 124 ? 13.367 4.859 5.309 1 94.75 124 ALA A N 1
ATOM 992 C CA . ALA A 1 124 ? 12.828 5.578 6.457 1 94.75 124 ALA A CA 1
ATOM 993 C C . ALA A 1 124 ? 13.93 5.926 7.457 1 94.75 124 ALA A C 1
ATOM 995 O O . ALA A 1 124 ? 13.977 7.047 7.965 1 94.75 124 ALA A O 1
ATOM 996 N N . VAL A 1 125 ? 14.766 4.973 7.703 1 95.06 125 VAL A N 1
ATOM 997 C CA . VAL A 1 125 ? 15.875 5.188 8.625 1 95.06 125 VAL A CA 1
ATOM 998 C C . VAL A 1 125 ? 16.797 6.277 8.078 1 95.06 125 VAL A C 1
ATOM 1000 O O . VAL A 1 125 ? 17.188 7.191 8.812 1 95.06 125 VAL A O 1
ATOM 1003 N N . ALA A 1 126 ? 17.094 6.219 6.832 1 94.38 126 ALA A N 1
ATOM 1004 C CA . ALA A 1 126 ? 17.969 7.215 6.203 1 94.38 126 ALA A CA 1
ATOM 1005 C C . ALA A 1 126 ? 17.344 8.609 6.305 1 94.38 126 ALA A C 1
ATOM 1007 O O . ALA A 1 126 ? 18.031 9.57 6.684 1 94.38 126 ALA A O 1
ATOM 1008 N N . ALA A 1 127 ? 16.062 8.695 5.98 1 93.31 127 ALA A N 1
ATOM 1009 C CA . ALA A 1 127 ? 15.383 9.984 6.031 1 93.31 127 ALA A CA 1
ATOM 1010 C C . ALA A 1 127 ? 15.328 10.523 7.457 1 93.31 127 ALA A C 1
ATOM 1012 O O . ALA A 1 127 ? 15.414 11.734 7.676 1 93.31 127 ALA A O 1
ATOM 1013 N N . SER A 1 128 ? 15.18 9.641 8.438 1 94.44 128 SER A N 1
ATOM 1014 C CA . SER A 1 128 ? 15.016 10.016 9.836 1 94.44 128 SER A CA 1
ATOM 1015 C C . SER A 1 128 ? 16.281 10.656 10.391 1 94.44 128 SER A C 1
ATOM 1017 O O . SER A 1 128 ? 16.25 11.352 11.398 1 94.44 128 SER A O 1
ATOM 1019 N N . HIS A 1 129 ? 17.406 10.422 9.75 1 93.94 129 HIS A N 1
ATOM 1020 C CA . HIS A 1 129 ? 18.672 10.984 10.211 1 93.94 129 HIS A CA 1
ATOM 1021 C C . HIS A 1 129 ? 18.672 12.508 10.102 1 93.94 129 HIS A C 1
ATOM 1023 O O . HIS A 1 129 ? 19.484 13.18 10.734 1 93.94 129 HIS A O 1
ATOM 1029 N N . ARG A 1 130 ? 17.734 12.984 9.336 1 93.88 130 ARG A N 1
ATOM 1030 C CA . ARG A 1 130 ? 17.672 14.43 9.125 1 93.88 130 ARG A CA 1
ATOM 1031 C C . ARG A 1 130 ? 16.922 15.125 10.258 1 93.88 130 ARG A C 1
ATOM 1033 O O . ARG A 1 130 ? 16.875 16.359 10.312 1 93.88 130 ARG A O 1
ATOM 1040 N N . ILE A 1 131 ? 16.312 14.375 11.133 1 94.75 131 ILE A N 1
ATOM 1041 C CA . ILE A 1 131 ? 15.547 14.906 12.258 1 94.75 131 ILE A CA 1
ATOM 1042 C C . ILE A 1 131 ? 16.078 14.305 13.562 1 94.75 131 ILE A C 1
ATOM 1044 O O . ILE A 1 131 ? 16.141 13.086 13.711 1 94.75 131 ILE A O 1
ATOM 1048 N N . GLU A 1 132 ? 16.438 15.125 14.484 1 93.12 132 GLU A N 1
ATOM 1049 C CA . GLU A 1 132 ? 16.875 14.664 15.805 1 93.12 132 GLU A CA 1
ATOM 1050 C C . GLU A 1 132 ? 15.688 14.477 16.75 1 93.12 132 GLU A C 1
ATOM 1052 O O . GLU A 1 132 ? 14.961 15.43 17.031 1 93.12 132 GLU A O 1
ATOM 1057 N N . GLY A 1 133 ? 15.469 13.258 17.203 1 93.31 133 GLY A N 1
ATOM 1058 C CA . GLY A 1 133 ? 14.391 12.969 18.141 1 93.31 133 GLY A CA 1
ATOM 1059 C C . GLY A 1 133 ? 14.688 13.422 19.547 1 93.31 133 GLY A C 1
ATOM 1060 O O . GLY A 1 133 ? 15.828 13.344 20.016 1 93.31 133 GLY A O 1
ATOM 1061 N N . LYS A 1 134 ? 13.656 13.805 20.297 1 94.31 134 LYS A N 1
ATOM 1062 C CA . LYS A 1 134 ? 13.797 14.25 21.672 1 94.31 134 LYS A CA 1
ATOM 1063 C C . LYS A 1 134 ? 14.242 13.102 22.578 1 94.31 134 LYS A C 1
ATOM 1065 O O . LYS A 1 134 ? 14.922 13.32 23.578 1 94.31 134 LYS A O 1
ATOM 1070 N N . THR A 1 135 ? 13.758 11.984 22.266 1 94.62 135 THR A N 1
ATOM 1071 C CA . THR A 1 135 ? 14.07 10.758 22.984 1 94.62 135 THR A CA 1
ATOM 1072 C C . THR A 1 135 ? 14.258 9.594 22.016 1 94.62 135 THR A C 1
ATOM 1074 O O . THR A 1 135 ? 14.055 9.75 20.812 1 94.62 135 THR A O 1
ATOM 1077 N N . ALA A 1 136 ? 14.695 8.445 22.578 1 93.25 136 ALA A N 1
ATOM 1078 C CA . ALA A 1 136 ? 14.812 7.242 21.75 1 93.25 136 ALA A CA 1
ATOM 1079 C C . ALA A 1 136 ? 13.453 6.816 21.203 1 93.25 136 ALA A C 1
ATOM 1081 O O . ALA A 1 136 ? 13.352 6.383 20.047 1 93.25 136 ALA A O 1
ATOM 1082 N N . ASP A 1 137 ? 12.469 7.023 22.016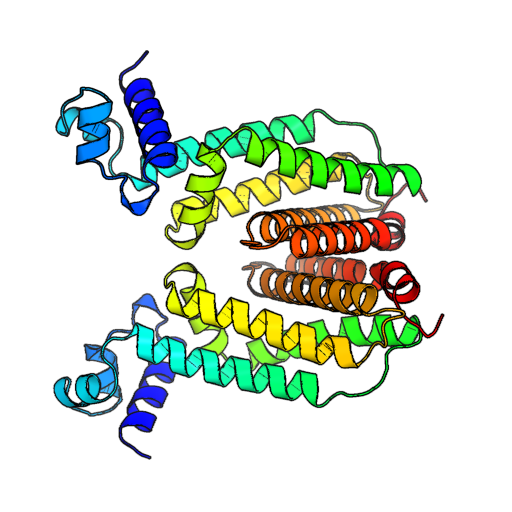 1 93.31 137 ASP A N 1
ATOM 1083 C CA . ASP A 1 137 ? 11.109 6.672 21.594 1 93.31 137 ASP A CA 1
ATOM 1084 C C . ASP A 1 137 ? 10.609 7.613 20.5 1 93.31 137 ASP A C 1
ATOM 1086 O O . ASP A 1 137 ? 9.953 7.18 19.562 1 93.31 137 ASP A O 1
ATOM 1090 N N . ALA A 1 138 ? 10.938 8.875 20.703 1 95.06 138 ALA A N 1
ATOM 1091 C CA . ALA A 1 138 ? 10.578 9.859 19.688 1 95.06 138 ALA A CA 1
ATOM 1092 C C . ALA A 1 138 ? 11.258 9.547 18.359 1 95.06 138 ALA A C 1
ATOM 1094 O O . ALA A 1 138 ? 10.633 9.641 17.297 1 95.06 138 ALA A O 1
ATOM 1095 N N . LYS A 1 139 ? 12.5 9.156 18.438 1 95.69 139 LYS A N 1
ATOM 1096 C CA . LYS A 1 139 ? 13.242 8.797 17.219 1 95.69 139 LYS A CA 1
ATOM 1097 C C . LYS A 1 139 ? 12.617 7.582 16.547 1 95.69 139 LYS A C 1
ATOM 1099 O O . LYS A 1 139 ? 12.508 7.543 15.312 1 95.69 139 LYS A O 1
ATOM 1104 N N . ALA A 1 140 ? 12.242 6.613 17.328 1 94.88 140 ALA A N 1
ATOM 1105 C CA . ALA A 1 140 ? 11.594 5.418 16.797 1 94.88 140 ALA A CA 1
ATOM 1106 C C . ALA A 1 140 ? 10.273 5.77 16.109 1 94.88 140 ALA A C 1
ATOM 1108 O O . ALA A 1 140 ? 9.938 5.211 15.07 1 94.88 140 ALA A O 1
ATOM 1109 N N . GLU A 1 141 ? 9.531 6.684 16.656 1 95.19 141 GLU A N 1
ATOM 1110 C CA . GLU A 1 141 ? 8.266 7.121 16.094 1 95.19 141 GLU A CA 1
ATOM 1111 C C . GLU A 1 141 ? 8.484 7.887 14.781 1 95.19 141 GLU A C 1
ATOM 1113 O O . GLU A 1 141 ? 7.699 7.762 13.844 1 95.19 141 GLU A O 1
ATOM 1118 N N . ILE A 1 142 ? 9.57 8.656 14.797 1 96.12 142 ILE A N 1
ATOM 1119 C CA . ILE A 1 142 ? 9.922 9.383 13.578 1 96.12 142 ILE A CA 1
ATOM 1120 C C . ILE A 1 142 ? 10.227 8.383 12.461 1 96.12 142 ILE A C 1
ATOM 1122 O O . ILE A 1 142 ? 9.797 8.578 11.32 1 96.12 142 ILE A O 1
ATOM 1126 N N . ILE A 1 143 ? 10.891 7.359 12.766 1 95.81 143 ILE A N 1
ATOM 1127 C CA . ILE A 1 143 ? 11.211 6.336 11.773 1 95.81 143 ILE A CA 1
ATOM 1128 C C . ILE A 1 143 ? 9.922 5.699 11.266 1 95.81 143 ILE A C 1
ATOM 1130 O O . ILE A 1 143 ? 9.75 5.5 10.055 1 95.81 143 ILE A O 1
ATOM 1134 N N . GLU A 1 144 ? 8.969 5.387 12.148 1 94.62 144 GLU A N 1
ATOM 1135 C CA . GLU A 1 144 ? 7.68 4.844 11.742 1 94.62 144 GLU A CA 1
ATOM 1136 C C . GLU A 1 144 ? 6.953 5.797 10.789 1 94.62 144 GLU A C 1
ATOM 1138 O O . GLU A 1 144 ? 6.359 5.363 9.805 1 94.62 144 GLU A O 1
ATOM 1143 N N . PHE A 1 145 ? 7.031 7.051 11.125 1 95.12 145 PHE A N 1
ATOM 1144 C CA . PHE A 1 145 ? 6.402 8.062 10.281 1 95.12 145 PHE A CA 1
ATOM 1145 C C . PHE A 1 145 ? 6.977 8.016 8.867 1 95.12 145 PHE A C 1
ATOM 1147 O O . PHE A 1 145 ? 6.227 8.008 7.891 1 95.12 145 PHE A O 1
ATOM 1154 N N . PHE A 1 146 ? 8.242 7.961 8.781 1 95.31 146 PHE A N 1
ATOM 1155 C CA . PHE A 1 146 ? 8.883 8 7.469 1 95.31 146 PHE A CA 1
ATOM 1156 C C . PHE A 1 146 ? 8.602 6.723 6.691 1 95.31 146 PHE A C 1
ATOM 1158 O O . PHE A 1 146 ? 8.508 6.742 5.465 1 95.31 146 PHE A O 1
ATOM 1165 N N . GLU A 1 147 ? 8.523 5.66 7.387 1 94.19 147 GLU A N 1
ATOM 1166 C CA . GLU A 1 147 ? 8.141 4.434 6.699 1 94.19 147 GLU A CA 1
ATOM 1167 C C . GLU A 1 147 ? 6.738 4.547 6.109 1 94.19 147 GLU A C 1
ATOM 1169 O O . GLU A 1 147 ? 6.508 4.164 4.957 1 94.19 147 GLU A O 1
ATOM 1174 N N . LEU A 1 148 ? 5.801 5.059 6.887 1 94.31 148 LEU A N 1
ATOM 1175 C CA . LEU A 1 148 ? 4.445 5.281 6.395 1 94.31 148 LEU A CA 1
ATOM 1176 C C . LEU A 1 148 ? 4.445 6.258 5.223 1 94.31 148 LEU A C 1
ATOM 1178 O O . LEU A 1 148 ? 3.75 6.035 4.227 1 94.31 148 LEU A O 1
ATOM 1182 N N . ALA A 1 149 ? 5.223 7.289 5.359 1 94.12 149 ALA A N 1
ATOM 1183 C CA . ALA A 1 149 ? 5.332 8.281 4.289 1 94.12 149 ALA A CA 1
ATOM 1184 C C . ALA A 1 149 ? 5.867 7.641 3.01 1 94.12 149 ALA A C 1
ATOM 1186 O O . ALA A 1 149 ? 5.348 7.895 1.92 1 94.12 149 ALA A O 1
ATOM 1187 N N . SER A 1 150 ? 6.91 6.836 3.166 1 92 150 SER A N 1
ATOM 1188 C CA . SER A 1 150 ? 7.5 6.152 2.02 1 92 150 SER A CA 1
ATOM 1189 C C . SER A 1 150 ? 6.484 5.25 1.331 1 92 150 SER A C 1
ATOM 1191 O O . SER A 1 150 ? 6.398 5.227 0.101 1 92 150 SER A O 1
ATOM 1193 N N . ASN A 1 151 ? 5.742 4.531 2.082 1 90.5 151 ASN A N 1
ATOM 1194 C CA . ASN A 1 151 ? 4.719 3.646 1.532 1 90.5 151 ASN A CA 1
ATOM 1195 C C . ASN A 1 151 ? 3.602 4.434 0.854 1 90.5 151 ASN A C 1
ATOM 1197 O O . ASN A 1 151 ? 3.102 4.027 -0.196 1 90.5 151 ASN A O 1
ATOM 1201 N N . LEU A 1 152 ? 3.238 5.465 1.481 1 92.81 152 LEU A N 1
ATOM 1202 C CA . LEU A 1 152 ? 2.217 6.336 0.913 1 92.81 152 LEU A CA 1
ATOM 1203 C C . LEU A 1 152 ? 2.65 6.863 -0.45 1 92.81 152 LEU A C 1
ATOM 1205 O O . LEU A 1 152 ? 1.892 6.793 -1.419 1 92.81 152 LEU A O 1
ATOM 1209 N N . VAL A 1 153 ? 3.832 7.34 -0.546 1 92.5 153 VAL A N 1
ATOM 1210 C CA . VAL A 1 153 ? 4.367 7.879 -1.792 1 92.5 153 VAL A CA 1
ATOM 1211 C C . VAL A 1 153 ? 4.434 6.773 -2.846 1 92.5 153 VAL A C 1
ATOM 1213 O O . VAL A 1 153 ? 4.027 6.977 -3.99 1 92.5 153 VAL A O 1
ATOM 1216 N N . SER A 1 154 ? 4.93 5.66 -2.447 1 90.19 154 SER A N 1
ATOM 1217 C CA . SER A 1 154 ? 5.027 4.535 -3.371 1 90.19 154 SER A CA 1
ATOM 1218 C C . SER A 1 154 ? 3.658 4.145 -3.916 1 90.19 154 SER A C 1
ATOM 1220 O O . SER A 1 154 ? 3.496 3.953 -5.125 1 90.19 154 SER A O 1
ATOM 1222 N N . HIS A 1 155 ? 2.717 4.043 -3.043 1 87.62 155 HIS A N 1
ATOM 1223 C CA . HIS A 1 155 ? 1.366 3.682 -3.455 1 87.62 155 HIS A CA 1
ATOM 1224 C C . HIS A 1 155 ? 0.791 4.711 -4.422 1 87.62 155 HIS A C 1
ATOM 1226 O O . HIS A 1 155 ? 0.176 4.348 -5.43 1 87.62 155 HIS A O 1
ATOM 1232 N N . ALA A 1 156 ? 0.956 5.93 -4.055 1 90.38 156 ALA A N 1
ATOM 1233 C CA . ALA A 1 156 ? 0.434 7.012 -4.887 1 90.38 156 ALA A CA 1
ATOM 1234 C C . ALA A 1 156 ? 1.038 6.969 -6.285 1 90.38 156 ALA A C 1
ATOM 1236 O O . ALA A 1 156 ? 0.329 7.145 -7.281 1 90.38 156 ALA A O 1
ATOM 1237 N N . LEU A 1 157 ? 2.273 6.641 -6.371 1 88.75 157 LEU A N 1
ATOM 1238 C CA . LEU A 1 157 ? 2.979 6.684 -7.648 1 88.75 157 LEU A CA 1
ATOM 1239 C C . LEU A 1 157 ? 2.762 5.395 -8.43 1 88.75 157 LEU A C 1
ATOM 1241 O O . LEU A 1 157 ? 2.869 5.383 -9.656 1 88.75 157 LEU A O 1
ATOM 1245 N N . ASP A 1 158 ? 2.471 4.297 -7.734 1 84 158 ASP A N 1
ATOM 1246 C CA . ASP A 1 158 ? 2.27 3.006 -8.391 1 84 158 ASP A CA 1
ATOM 1247 C C . ASP A 1 158 ? 0.868 2.904 -8.984 1 84 158 ASP A C 1
ATOM 1249 O O . ASP A 1 158 ? 0.627 2.098 -9.883 1 84 158 ASP A O 1
ATOM 1253 N N . ALA A 1 159 ? -0.005 3.664 -8.43 1 77.06 159 ALA A N 1
ATOM 1254 C CA . ALA A 1 159 ? -1.388 3.604 -8.898 1 77.06 159 ALA A CA 1
ATOM 1255 C C . ALA A 1 159 ? -1.486 3.986 -10.375 1 77.06 159 ALA A C 1
ATOM 1257 O O . ALA A 1 159 ? -0.759 4.863 -10.844 1 77.06 159 ALA A O 1
ATOM 1258 N N . HIS A 1 160 ? -2.232 3.246 -11.055 1 68.38 160 HIS A N 1
ATOM 1259 C CA . HIS A 1 160 ? -2.455 3.516 -12.469 1 68.38 160 HIS A CA 1
ATOM 1260 C C . HIS A 1 160 ? -3.455 4.648 -12.664 1 68.38 160 HIS A C 1
ATOM 1262 O O . HIS A 1 160 ? -4.598 4.562 -12.203 1 68.38 160 HIS A O 1
ATOM 1268 N N . CYS A 1 161 ? -2.941 5.762 -12.883 1 66.31 161 CYS A N 1
ATOM 1269 C CA . CYS A 1 161 ? -3.832 6.875 -13.188 1 66.31 161 CYS A CA 1
ATOM 1270 C C . CYS A 1 161 ? -4.004 7.039 -14.688 1 66.31 161 CYS A C 1
ATOM 1272 O O . CYS A 1 161 ? -3.02 7.086 -15.43 1 66.31 161 CYS A O 1
ATOM 1274 N N . THR A 1 162 ? -5.152 6.875 -15.102 1 61.75 162 THR A N 1
ATOM 1275 C CA . THR A 1 162 ? -5.473 6.898 -16.531 1 61.75 162 THR A CA 1
ATOM 1276 C C . THR A 1 162 ? -5.488 8.328 -17.062 1 61.75 162 THR A C 1
ATOM 1278 O O . THR A 1 162 ? -5.379 8.555 -18.266 1 61.75 162 THR A O 1
ATOM 1281 N N . ASP A 1 163 ? -5.719 9.227 -16.109 1 77.25 163 ASP A N 1
ATOM 1282 C CA . ASP A 1 163 ? -5.84 10.609 -16.562 1 77.25 163 ASP A CA 1
ATOM 1283 C C . ASP A 1 163 ? -4.898 11.531 -15.789 1 77.25 163 ASP A C 1
ATOM 1285 O O . ASP A 1 163 ? -4.637 11.297 -14.609 1 77.25 163 ASP A O 1
ATOM 1289 N N . GLY A 1 164 ? -4.348 12.508 -16.5 1 82.62 164 GLY A N 1
ATOM 1290 C CA . GLY A 1 164 ? -3.385 13.461 -15.969 1 82.62 164 GLY A CA 1
ATOM 1291 C C . GLY A 1 164 ? -3.932 14.289 -14.82 1 82.62 164 GLY A C 1
ATOM 1292 O O . GLY A 1 164 ? -3.229 14.539 -13.836 1 82.62 164 GLY A O 1
ATOM 1293 N N . ASP A 1 165 ? -5.168 14.695 -14.883 1 86.38 165 ASP A N 1
ATOM 1294 C CA . ASP A 1 165 ? -5.777 15.523 -13.844 1 86.38 165 ASP A CA 1
ATOM 1295 C C . ASP A 1 165 ? -5.879 14.766 -12.523 1 86.38 165 ASP A C 1
ATOM 1297 O O . ASP A 1 165 ? -5.582 15.32 -11.461 1 86.38 165 ASP A O 1
ATOM 1301 N N . SER A 1 166 ? -6.293 13.555 -12.648 1 86.81 166 SER A N 1
ATOM 1302 C CA . SER A 1 166 ? -6.41 12.727 -11.453 1 86.81 166 SER A CA 1
ATOM 1303 C C . SER A 1 166 ? -5.051 12.508 -10.797 1 86.81 166 SER A C 1
ATOM 1305 O O . SER A 1 166 ? -4.938 12.523 -9.57 1 86.81 166 SER A O 1
ATOM 1307 N N . TYR A 1 167 ? -4.078 12.391 -11.68 1 89.19 167 TYR A N 1
ATOM 1308 C CA . TYR A 1 167 ? -2.729 12.195 -11.164 1 89.19 167 TYR A CA 1
ATOM 1309 C C . TYR A 1 167 ? -2.234 13.438 -10.43 1 89.19 167 TYR A C 1
ATOM 1311 O O . TYR A 1 167 ? -1.669 13.336 -9.344 1 89.19 167 TYR A O 1
ATOM 1319 N N . SER A 1 168 ? -2.473 14.594 -11.031 1 90.94 168 SER A N 1
ATOM 1320 C CA . SER A 1 168 ? -2.074 15.852 -10.406 1 90.94 168 SER A CA 1
ATOM 1321 C C . SER A 1 168 ? -2.771 16.047 -9.062 1 90.94 168 SER A C 1
ATOM 1323 O O . SER A 1 168 ? -2.143 16.453 -8.086 1 90.94 168 SER A O 1
ATOM 1325 N N . ARG A 1 169 ? -4.039 15.727 -8.969 1 91.31 169 ARG A N 1
ATOM 1326 C CA . ARG A 1 169 ? -4.797 15.859 -7.734 1 91.31 169 ARG A CA 1
ATOM 1327 C C . ARG A 1 169 ? -4.25 14.922 -6.656 1 91.31 169 ARG A C 1
ATOM 1329 O O . ARG A 1 169 ? -4.18 15.297 -5.484 1 91.31 169 ARG A O 1
ATOM 1336 N N . ARG A 1 170 ? -3.879 13.781 -7.098 1 92.62 170 ARG A N 1
ATOM 1337 C CA . ARG A 1 170 ? -3.32 12.797 -6.176 1 92.62 170 ARG A CA 1
ATOM 1338 C C . ARG A 1 170 ? -1.996 13.281 -5.594 1 92.62 170 ARG A C 1
ATOM 1340 O O . ARG A 1 170 ? -1.756 13.148 -4.395 1 92.62 170 ARG A O 1
ATOM 1347 N N . LEU A 1 171 ? -1.178 13.828 -6.473 1 92 171 LEU A N 1
ATOM 1348 C CA . LEU A 1 171 ? 0.109 14.344 -6.012 1 92 171 LEU A CA 1
ATOM 1349 C C . LEU A 1 171 ? -0.083 15.523 -5.074 1 92 171 LEU A C 1
ATOM 1351 O O . LEU A 1 171 ? 0.636 15.656 -4.082 1 92 171 LEU A O 1
ATOM 1355 N N . ASN A 1 172 ? -1.028 16.359 -5.387 1 92.56 172 ASN A N 1
ATOM 1356 C CA . ASN A 1 172 ? -1.331 17.469 -4.504 1 92.56 172 ASN A CA 1
ATOM 1357 C C . ASN A 1 172 ? -1.79 16.984 -3.129 1 92.56 172 ASN A C 1
ATOM 1359 O O . ASN A 1 172 ? -1.351 17.516 -2.104 1 92.56 172 ASN A O 1
ATOM 1363 N N . ALA A 1 173 ? -2.648 16.047 -3.145 1 93.81 173 ALA A N 1
ATOM 1364 C CA . ALA A 1 173 ? -3.139 15.469 -1.894 1 93.81 173 ALA A CA 1
ATOM 1365 C C . ALA A 1 173 ? -1.999 14.852 -1.091 1 93.81 173 ALA A C 1
ATOM 1367 O O . ALA A 1 173 ? -1.927 15.016 0.129 1 93.81 173 ALA A O 1
ATOM 1368 N N . LEU A 1 174 ? -1.159 14.125 -1.78 1 94.69 174 LEU A N 1
ATOM 1369 C CA . LEU A 1 174 ? 0.002 13.492 -1.163 1 94.69 174 LEU A CA 1
ATOM 1370 C C . LEU A 1 174 ? 0.893 14.531 -0.491 1 94.69 174 LEU A C 1
ATOM 1372 O O . LEU A 1 174 ? 1.252 14.383 0.68 1 94.69 174 LEU A O 1
ATOM 1376 N N . GLU A 1 175 ? 1.207 15.555 -1.213 1 93.81 175 GLU A N 1
ATOM 1377 C CA . GLU A 1 175 ? 2.059 16.609 -0.684 1 93.81 175 GLU A CA 1
ATOM 1378 C C . GLU A 1 175 ? 1.381 17.344 0.471 1 93.81 175 GLU A C 1
ATOM 1380 O O . GLU A 1 175 ? 2.037 17.734 1.441 1 93.81 175 GLU A O 1
ATOM 1385 N N . GLY A 1 176 ? 0.115 17.562 0.334 1 93.31 176 GLY A N 1
ATOM 1386 C CA . GLY A 1 176 ? -0.64 18.156 1.424 1 93.31 176 GLY A CA 1
ATOM 1387 C C . GLY A 1 176 ? -0.591 17.344 2.701 1 93.31 176 GLY A C 1
ATOM 1388 O O . GLY A 1 176 ? -0.459 17.891 3.795 1 93.31 176 GLY A O 1
ATOM 1389 N N . MET A 1 177 ? -0.693 16.062 2.57 1 94 177 MET A N 1
ATOM 1390 C CA . MET A 1 177 ? -0.62 15.164 3.719 1 94 177 MET A CA 1
ATOM 1391 C C . MET A 1 177 ? 0.748 15.25 4.387 1 94 177 MET A C 1
ATOM 1393 O O . MET A 1 177 ? 0.84 15.359 5.609 1 94 177 MET A O 1
ATOM 1397 N N . LEU A 1 178 ? 1.755 15.195 3.566 1 94.62 178 LEU A N 1
ATOM 1398 C CA . LEU A 1 178 ? 3.111 15.234 4.102 1 94.62 178 LEU A CA 1
ATOM 1399 C C . LEU A 1 178 ? 3.406 16.594 4.738 1 94.62 178 LEU A C 1
ATOM 1401 O O . LEU A 1 178 ? 3.889 16.656 5.871 1 94.62 178 LEU A O 1
ATOM 1405 N N . ALA A 1 179 ? 3.072 17.672 4.031 1 94.38 179 ALA A N 1
ATOM 1406 C CA . ALA A 1 179 ? 3.332 19.016 4.523 1 94.38 179 ALA A CA 1
ATOM 1407 C C . ALA A 1 179 ? 2.604 19.266 5.84 1 94.38 179 ALA A C 1
ATOM 1409 O O . ALA A 1 179 ? 3.15 19.906 6.746 1 94.38 179 ALA A O 1
ATOM 1410 N N . GLY A 1 180 ? 1.429 18.75 5.949 1 94.12 180 GLY A N 1
ATOM 1411 C CA . GLY A 1 180 ? 0.587 19 7.113 1 94.12 180 GLY A CA 1
ATOM 1412 C C . GLY A 1 180 ? 1.089 18.297 8.359 1 94.12 180 GLY A C 1
ATOM 1413 O O . GLY A 1 180 ? 0.666 18.625 9.477 1 94.12 180 GLY A O 1
ATOM 1414 N N . SER A 1 181 ? 1.996 17.391 8.219 1 94.62 181 SER A N 1
ATOM 1415 C CA . SER A 1 181 ? 2.43 16.578 9.352 1 94.62 181 SER A CA 1
ATOM 1416 C C . SER A 1 181 ? 3.59 17.234 10.086 1 94.62 181 SER A C 1
ATOM 1418 O O . SER A 1 181 ? 4.164 16.656 11 1 94.62 181 SER A O 1
ATOM 1420 N N . TYR A 1 182 ? 3.881 18.453 9.727 1 94.25 182 TYR A N 1
ATOM 1421 C CA . TYR A 1 182 ? 5.047 19.109 10.297 1 94.25 182 TYR A CA 1
ATOM 1422 C C . TYR A 1 182 ? 4.918 19.234 11.812 1 94.25 182 TYR A C 1
ATOM 1424 O O . TYR A 1 182 ? 5.867 18.953 12.547 1 94.25 182 TYR A O 1
ATOM 1432 N N . ASP A 1 183 ? 3.771 19.672 12.258 1 93.31 183 ASP A N 1
ATOM 1433 C CA . ASP A 1 183 ? 3.598 19.891 13.695 1 93.31 183 ASP A CA 1
ATOM 1434 C C . ASP A 1 183 ? 3.799 18.594 14.469 1 93.31 183 ASP A C 1
ATOM 1436 O O . ASP A 1 183 ? 4.352 18.594 15.57 1 93.31 183 ASP A O 1
ATOM 1440 N N . TYR A 1 184 ? 3.402 17.547 13.922 1 94.44 184 TYR A N 1
ATOM 1441 C CA . TYR A 1 184 ? 3.582 16.234 14.555 1 94.44 184 TYR A CA 1
ATOM 1442 C C . TYR A 1 184 ? 5.062 15.906 14.695 1 94.44 184 TYR A C 1
ATOM 1444 O O . TYR A 1 184 ? 5.512 15.516 15.773 1 94.44 184 TYR A O 1
ATOM 1452 N N . ILE A 1 185 ? 5.781 16.094 13.633 1 95.06 185 ILE A N 1
ATOM 1453 C CA . ILE A 1 185 ? 7.207 15.781 13.625 1 95.06 185 ILE A CA 1
ATOM 1454 C C . ILE A 1 185 ? 7.953 16.734 14.547 1 95.06 185 ILE A C 1
ATOM 1456 O O . ILE A 1 185 ? 8.844 16.328 15.297 1 95.06 185 ILE A O 1
ATOM 1460 N N . LYS A 1 186 ? 7.57 17.984 14.477 1 94.44 186 LYS A N 1
ATOM 1461 C CA . LYS A 1 186 ? 8.18 19 15.336 1 94.44 186 LYS A CA 1
ATOM 1462 C C . LYS A 1 186 ? 8.047 18.625 16.812 1 94.44 186 LYS A C 1
ATOM 1464 O O . LYS A 1 186 ? 8.992 18.781 17.578 1 94.44 186 LYS A O 1
ATOM 1469 N N . ASN A 1 187 ? 6.91 18.094 17.188 1 94.44 187 ASN A N 1
ATOM 1470 C CA . ASN A 1 187 ? 6.645 17.719 18.562 1 94.44 187 ASN A CA 1
ATOM 1471 C C . ASN A 1 187 ? 7.539 16.562 19.016 1 94.44 187 ASN A C 1
ATOM 1473 O O . ASN A 1 187 ? 7.801 16.406 20.203 1 94.44 187 ASN A O 1
ATOM 1477 N N . LEU A 1 188 ? 8.016 15.789 18.094 1 95.38 188 LEU A N 1
ATOM 1478 C CA . LEU A 1 188 ? 8.867 14.641 18.391 1 95.38 188 LEU A CA 1
ATOM 1479 C C . LEU A 1 188 ? 10.344 15.023 18.312 1 95.38 188 LEU A C 1
ATOM 1481 O O . LEU A 1 188 ? 11.203 14.281 18.797 1 95.38 188 LEU A O 1
ATOM 1485 N N . SER A 1 189 ? 10.562 16.141 17.703 1 92.56 189 SER A N 1
ATOM 1486 C CA . SER A 1 189 ? 11.93 16.547 17.406 1 92.56 189 SER A CA 1
ATOM 1487 C C . SER A 1 189 ? 12.523 17.375 18.531 1 92.56 189 SER A C 1
ATOM 1489 O O . SER A 1 189 ? 11.797 18.016 19.297 1 92.56 189 SER A O 1
ATOM 1491 N N . GLN A 1 190 ? 13.805 17.234 18.781 1 83.12 190 GLN A N 1
ATOM 1492 C CA . GLN A 1 190 ? 14.531 17.984 19.797 1 83.12 190 GLN A CA 1
ATOM 1493 C C . GLN A 1 190 ? 14.547 19.484 19.469 1 83.12 190 GLN A C 1
ATOM 1495 O O . GLN A 1 190 ? 14.609 20.312 20.375 1 83.12 190 GLN A O 1
ATOM 1500 N N . ASN A 1 191 ? 14.648 19.797 18.188 1 65.56 191 ASN A N 1
ATOM 1501 C CA . ASN A 1 191 ? 14.742 21.203 17.828 1 65.56 191 ASN A CA 1
ATOM 1502 C C . ASN A 1 191 ? 13.367 21.812 17.578 1 65.56 191 ASN A C 1
ATOM 1504 O O . ASN A 1 191 ? 12.695 21.469 16.609 1 65.56 191 ASN A O 1
ATOM 1508 N N . PRO A 1 192 ? 12.711 22.453 18.688 1 53.94 192 PRO A N 1
ATOM 1509 C CA . PRO A 1 192 ? 11.367 23.031 18.547 1 53.94 192 PRO A CA 1
ATOM 1510 C C . PRO A 1 192 ? 11.305 24.125 17.484 1 53.94 192 PRO A C 1
ATOM 1512 O O . PRO A 1 192 ? 12.32 24.766 17.188 1 53.94 192 PRO A O 1
ATOM 1515 N N . MET B 1 1 ? -29.672 -22.844 4.812 1 88.12 1 MET B N 1
ATOM 1516 C CA . MET B 1 1 ? -28.531 -22.312 4.066 1 88.12 1 MET B CA 1
ATOM 1517 C C . MET B 1 1 ? -28.469 -22.906 2.67 1 88.12 1 MET B C 1
ATOM 1519 O O . MET B 1 1 ? -28.641 -24.125 2.502 1 88.12 1 MET B O 1
ATOM 1523 N N . THR B 1 2 ? -28.359 -22.047 1.674 1 94.75 2 THR B N 1
ATOM 1524 C CA . THR B 1 2 ? -28.188 -22.531 0.305 1 94.75 2 THR B CA 1
ATOM 1525 C C . THR B 1 2 ? -26.828 -23.172 0.116 1 94.75 2 THR B C 1
ATOM 1527 O O . THR B 1 2 ? -25.953 -23.047 0.977 1 94.75 2 THR B O 1
ATOM 1530 N N . THR B 1 3 ? -26.703 -23.922 -0.951 1 96.12 3 THR B N 1
ATOM 1531 C CA . THR B 1 3 ? -25.422 -24.562 -1.254 1 96.12 3 THR B CA 1
ATOM 1532 C C . THR B 1 3 ? -24.312 -23.516 -1.371 1 96.12 3 THR B C 1
ATOM 1534 O O . THR B 1 3 ? -23.219 -23.703 -0.844 1 96.12 3 THR B O 1
ATOM 1537 N N . ARG B 1 4 ? -24.625 -22.5 -1.978 1 96.81 4 ARG B N 1
ATOM 1538 C CA . ARG B 1 4 ? -23.688 -21.406 -2.143 1 96.81 4 ARG B CA 1
ATOM 1539 C C . ARG B 1 4 ? -23.234 -20.875 -0.791 1 96.81 4 ARG B C 1
ATOM 1541 O O . ARG B 1 4 ? -22.031 -20.656 -0.569 1 96.81 4 ARG B O 1
ATOM 1548 N N . GLU B 1 5 ? -24.141 -20.688 0.121 1 96.75 5 GLU B N 1
ATOM 1549 C CA . GLU B 1 5 ? -23.844 -20.188 1.457 1 96.75 5 GLU B CA 1
ATOM 1550 C C . GLU B 1 5 ? -23 -21.172 2.246 1 96.75 5 GLU B C 1
ATOM 1552 O O . GLU B 1 5 ? -22.109 -20.766 3.002 1 96.75 5 GLU B O 1
ATOM 1557 N N . LYS B 1 6 ? -23.281 -22.406 2.031 1 97.56 6 LYS B N 1
ATOM 1558 C CA . LYS B 1 6 ? -22.5 -23.438 2.703 1 97.56 6 LYS B CA 1
ATOM 1559 C C . LYS B 1 6 ? -21.031 -23.391 2.27 1 97.56 6 LYS B C 1
ATOM 1561 O O . LYS B 1 6 ? -20.125 -23.531 3.096 1 97.56 6 LYS B O 1
ATOM 1566 N N . ILE B 1 7 ? -20.875 -23.172 1.006 1 98.12 7 ILE B N 1
ATOM 1567 C CA . ILE B 1 7 ? -19.531 -23.109 0.448 1 98.12 7 ILE B CA 1
ATOM 1568 C C . ILE B 1 7 ? -18.797 -21.891 1.004 1 98.12 7 ILE B C 1
ATOM 1570 O O . ILE B 1 7 ? -17.641 -21.984 1.424 1 98.12 7 ILE B O 1
ATOM 1574 N N . LEU B 1 8 ? -19.484 -20.844 1.062 1 98.12 8 LEU B N 1
ATOM 1575 C CA . LEU B 1 8 ? -18.891 -19.609 1.58 1 98.12 8 LEU B CA 1
ATOM 1576 C C . LEU B 1 8 ? -18.547 -19.75 3.057 1 98.12 8 LEU B C 1
ATOM 1578 O O . LEU B 1 8 ? -17.453 -19.344 3.482 1 98.12 8 LEU B O 1
ATOM 1582 N N . HIS B 1 9 ? -19.406 -20.344 3.791 1 97.56 9 HIS B N 1
ATOM 1583 C CA . HIS B 1 9 ? -19.172 -20.531 5.219 1 97.56 9 HIS B CA 1
ATOM 1584 C C . HIS B 1 9 ? -18 -21.469 5.465 1 97.56 9 HIS B C 1
ATOM 1586 O O . HIS B 1 9 ? -17.156 -21.203 6.316 1 97.56 9 HIS B O 1
ATOM 1592 N N . ALA B 1 10 ? -17.938 -22.516 4.719 1 98.12 10 ALA B N 1
ATOM 1593 C CA . ALA B 1 10 ? -16.828 -23.469 4.82 1 98.12 10 ALA B CA 1
ATOM 1594 C C . ALA B 1 10 ? -15.5 -22.797 4.496 1 98.12 10 ALA B C 1
ATOM 1596 O O . ALA B 1 10 ? -14.5 -23.031 5.172 1 98.12 10 ALA B O 1
ATOM 1597 N N . THR B 1 11 ? -15.531 -22.047 3.459 1 98.25 11 THR B N 1
ATOM 1598 C CA . THR B 1 11 ? -14.328 -21.328 3.061 1 98.25 11 THR B CA 1
ATOM 1599 C C . THR B 1 11 ? -13.852 -20.406 4.18 1 98.25 11 THR B C 1
ATOM 1601 O O . THR B 1 11 ? -12.664 -20.375 4.5 1 98.25 11 THR B O 1
ATOM 1604 N N . GLN B 1 12 ? -14.75 -19.672 4.766 1 97.62 12 GLN B N 1
ATOM 1605 C CA . GLN B 1 12 ? -14.406 -18.797 5.871 1 97.62 12 GLN B CA 1
ATOM 1606 C C . GLN B 1 12 ? -13.734 -19.562 7.004 1 97.62 12 GLN B C 1
ATOM 1608 O O . GLN B 1 12 ? -12.727 -19.109 7.559 1 97.62 12 GLN B O 1
ATOM 1613 N N . GLN B 1 13 ? -14.258 -20.688 7.262 1 97.31 13 GLN B N 1
ATOM 1614 C CA . GLN B 1 13 ? -13.711 -21.5 8.336 1 97.31 13 GLN B CA 1
ATOM 1615 C C . GLN B 1 13 ? -12.289 -21.953 8.023 1 97.31 13 GLN B C 1
ATOM 1617 O O . GLN B 1 13 ? -11.406 -21.875 8.883 1 97.31 13 GLN B O 1
ATOM 1622 N N . ILE B 1 14 ? -12.07 -22.375 6.863 1 97.81 14 ILE B N 1
ATOM 1623 C CA . ILE B 1 14 ? -10.75 -22.844 6.465 1 97.81 14 ILE B CA 1
ATOM 1624 C C . ILE B 1 14 ? -9.75 -21.703 6.484 1 97.81 14 ILE B C 1
ATOM 1626 O O . ILE B 1 14 ? -8.625 -21.859 6.965 1 97.81 14 ILE B O 1
ATOM 1630 N N . LEU B 1 15 ? -10.172 -20.578 6.035 1 96.88 15 LEU B N 1
ATOM 1631 C CA . LEU B 1 15 ? -9.305 -19.406 5.996 1 96.88 15 LEU B CA 1
ATOM 1632 C C . LEU B 1 15 ? -8.859 -19.016 7.402 1 96.88 15 LEU B C 1
ATOM 1634 O O . LEU B 1 15 ? -7.684 -18.719 7.629 1 96.88 15 LEU B O 1
ATOM 1638 N N . VAL B 1 16 ? -9.781 -19.062 8.305 1 95.06 16 VAL B N 1
ATOM 1639 C CA . VAL B 1 16 ? -9.508 -18.625 9.672 1 95.06 16 VAL B CA 1
ATOM 1640 C C . VAL B 1 16 ? -8.672 -19.688 10.391 1 95.06 16 VAL B C 1
ATOM 1642 O O . VAL B 1 16 ? -7.719 -19.344 11.109 1 95.06 16 VAL B O 1
ATOM 1645 N N . GLU B 1 17 ? -8.953 -20.938 10.125 1 95.56 17 GLU B N 1
ATOM 1646 C CA . GLU B 1 17 ? -8.336 -22.031 10.875 1 95.56 17 GLU B CA 1
ATOM 1647 C C . GLU B 1 17 ? -6.992 -22.422 10.273 1 95.56 17 GLU B C 1
ATOM 1649 O O . GLU B 1 17 ? -6.059 -22.781 11 1 95.56 17 GLU B O 1
ATOM 1654 N N . GLU B 1 18 ? -6.91 -22.312 8.914 1 94.56 18 GLU B N 1
ATOM 1655 C CA . GLU B 1 18 ? -5.766 -22.938 8.266 1 94.56 18 GLU B CA 1
ATOM 1656 C C . GLU B 1 18 ? -5.051 -21.953 7.336 1 94.56 18 GLU B C 1
ATOM 1658 O O . GLU B 1 18 ? -3.932 -22.219 6.891 1 94.56 18 GLU B O 1
ATOM 1663 N N . GLY B 1 19 ? -5.664 -20.938 7.043 1 93.38 19 GLY B N 1
ATOM 1664 C CA . GLY B 1 19 ? -5.012 -19.922 6.227 1 93.38 19 GLY B CA 1
ATOM 1665 C C . GLY B 1 19 ? -5.328 -20.062 4.746 1 93.38 19 GLY B C 1
ATOM 1666 O O . GLY B 1 19 ? -5.988 -21.016 4.332 1 93.38 19 GLY B O 1
ATOM 1667 N N . VAL B 1 20 ? -4.895 -19.156 3.936 1 92.44 20 VAL B N 1
ATOM 1668 C CA . VAL B 1 20 ? -5.215 -19.031 2.518 1 92.44 20 VAL B CA 1
ATOM 1669 C C . VAL B 1 20 ? -4.547 -20.141 1.729 1 92.44 20 VAL B C 1
ATOM 1671 O O . VAL B 1 20 ? -5.141 -20.703 0.801 1 92.44 20 VAL B O 1
ATOM 1674 N N . LEU B 1 21 ? -3.363 -20.5 2.123 1 88.06 21 LEU B N 1
ATOM 1675 C CA . LEU B 1 21 ? -2.592 -21.5 1.392 1 88.06 21 LEU B CA 1
ATOM 1676 C C . LEU B 1 21 ? -3.217 -22.875 1.541 1 88.06 21 LEU B C 1
ATOM 1678 O O . LEU B 1 21 ? -3.113 -23.703 0.639 1 88.06 21 LEU B O 1
ATOM 1682 N N . ALA B 1 22 ? -3.891 -23.047 2.535 1 92.31 22 ALA B N 1
ATOM 1683 C CA . ALA B 1 22 ? -4.512 -24.328 2.811 1 92.31 22 ALA B CA 1
ATOM 1684 C C . ALA B 1 22 ? -5.871 -24.438 2.133 1 92.31 22 ALA B C 1
ATOM 1686 O O . ALA B 1 22 ? -6.41 -25.547 1.979 1 92.31 22 ALA B O 1
ATOM 1687 N N . ALA B 1 23 ? -6.395 -23.375 1.775 1 95.56 23 ALA B N 1
ATOM 1688 C CA . ALA B 1 23 ? -7.73 -23.375 1.188 1 95.56 23 ALA B CA 1
ATOM 1689 C C . ALA B 1 23 ? -7.688 -23.781 -0.28 1 95.56 23 ALA B C 1
ATOM 1691 O O . ALA B 1 23 ? -7.109 -23.078 -1.114 1 95.56 23 ALA B O 1
ATOM 1692 N N . ASN B 1 24 ? -8.164 -24.844 -0.583 1 95.88 24 ASN B N 1
ATOM 1693 C CA . ASN B 1 24 ? -8.359 -25.297 -1.956 1 95.88 24 ASN B CA 1
ATOM 1694 C C . ASN B 1 24 ? -9.758 -25.859 -2.166 1 95.88 24 ASN B C 1
ATOM 1696 O O . ASN B 1 24 ? -10.477 -26.141 -1.201 1 95.88 24 ASN B O 1
ATOM 1700 N N . THR B 1 25 ? -10.109 -26.078 -3.395 1 97.19 25 THR B N 1
ATOM 1701 C CA . THR B 1 25 ? -11.492 -26.375 -3.732 1 97.19 25 THR B CA 1
ATOM 1702 C C . THR B 1 25 ? -11.891 -27.75 -3.188 1 97.19 25 THR B C 1
ATOM 1704 O O . THR B 1 25 ? -13.023 -27.938 -2.74 1 97.19 25 THR B O 1
ATOM 1707 N N . ASN B 1 26 ? -10.93 -28.625 -3.186 1 97.31 26 ASN B N 1
ATOM 1708 C CA . ASN B 1 26 ? -11.242 -29.953 -2.645 1 97.31 26 ASN B CA 1
ATOM 1709 C C . ASN B 1 26 ? -11.531 -29.891 -1.147 1 97.31 26 ASN B C 1
ATOM 1711 O O . ASN B 1 26 ? -12.508 -30.469 -0.676 1 97.31 26 ASN B O 1
ATOM 1715 N N . ARG B 1 27 ? -10.766 -29.219 -0.397 1 97 27 ARG B N 1
ATOM 1716 C CA . ARG B 1 27 ? -10.938 -29.062 1.045 1 97 27 ARG B CA 1
ATOM 1717 C C . ARG B 1 27 ? -12.219 -28.297 1.37 1 97 27 ARG B C 1
ATOM 1719 O O . ARG B 1 27 ? -12.938 -28.656 2.311 1 97 27 ARG B O 1
ATOM 1726 N N . ILE B 1 28 ? -12.461 -27.328 0.57 1 98.19 28 ILE B N 1
ATOM 1727 C CA . ILE B 1 28 ? -13.648 -26.5 0.78 1 98.19 28 ILE B CA 1
ATOM 1728 C C . ILE B 1 28 ? -14.898 -27.344 0.549 1 98.19 28 ILE B C 1
ATOM 1730 O O . ILE B 1 28 ? -15.836 -27.297 1.352 1 98.19 28 ILE B O 1
ATOM 1734 N N . ALA B 1 29 ? -14.898 -28.062 -0.522 1 98.31 29 ALA B N 1
ATOM 1735 C CA . ALA B 1 29 ? -16.031 -28.938 -0.826 1 98.31 29 ALA B CA 1
ATOM 1736 C C . ALA B 1 29 ? -16.281 -29.938 0.305 1 98.31 29 ALA B C 1
ATOM 1738 O O . ALA B 1 29 ? -17.422 -30.109 0.744 1 98.31 29 ALA B O 1
ATOM 1739 N N . ALA B 1 30 ? -15.258 -30.531 0.789 1 97.94 30 ALA B N 1
ATOM 1740 C CA . ALA B 1 30 ? -15.352 -31.516 1.872 1 97.94 30 ALA B CA 1
ATOM 1741 C C . ALA B 1 30 ? -15.938 -30.875 3.133 1 97.94 30 ALA B C 1
ATOM 1743 O O . ALA B 1 30 ? -16.844 -31.438 3.754 1 97.94 30 ALA B O 1
ATOM 1744 N N . ARG B 1 31 ? -15.438 -29.734 3.506 1 97.38 31 ARG B N 1
ATOM 1745 C CA . ARG B 1 31 ? -15.906 -29.047 4.703 1 97.38 31 ARG B CA 1
ATOM 1746 C C . ARG B 1 31 ? -17.359 -28.609 4.559 1 97.38 31 ARG B C 1
ATOM 1748 O O . ARG B 1 31 ? -18.109 -28.609 5.539 1 97.38 31 ARG B O 1
ATOM 1755 N N . ALA B 1 32 ? -17.734 -28.219 3.344 1 97.81 32 ALA B N 1
ATOM 1756 C CA . ALA B 1 32 ? -19.094 -27.781 3.057 1 97.81 32 ALA B CA 1
ATOM 1757 C C . ALA B 1 32 ? -20.031 -28.969 2.893 1 97.81 32 ALA B C 1
ATOM 1759 O O . ALA B 1 32 ? -21.25 -28.797 2.762 1 97.81 32 ALA B O 1
ATOM 1760 N N . GLU B 1 33 ? -19.438 -30.172 2.787 1 97.88 33 GLU B N 1
ATOM 1761 C CA . GLU B 1 33 ? -20.203 -31.406 2.605 1 97.88 33 GLU B CA 1
ATOM 1762 C C . GLU B 1 33 ? -20.969 -31.406 1.292 1 97.88 33 GLU B C 1
ATOM 1764 O O . GLU B 1 33 ? -22.172 -31.688 1.268 1 97.88 33 GLU B O 1
ATOM 1769 N N . VAL B 1 34 ? -20.281 -30.969 0.273 1 97.56 34 VAL B N 1
ATOM 1770 C CA . VAL B 1 34 ? -20.828 -31.031 -1.08 1 97.56 34 VAL B CA 1
ATOM 1771 C C . VAL B 1 34 ? -19.828 -31.734 -2.006 1 97.56 34 VAL B C 1
ATOM 1773 O O . VAL B 1 34 ? -18.641 -31.828 -1.688 1 97.56 34 VAL B O 1
ATOM 1776 N N . ASN B 1 35 ? -20.344 -32.219 -3.096 1 96.25 35 ASN B N 1
ATOM 1777 C CA . ASN B 1 35 ? -19.453 -32.781 -4.117 1 96.25 35 ASN B CA 1
ATOM 1778 C C . ASN B 1 35 ? -18.672 -31.656 -4.832 1 96.25 35 ASN B C 1
ATOM 1780 O O . ASN B 1 35 ? -19.172 -30.531 -4.957 1 96.25 35 ASN B O 1
ATOM 1784 N N . ILE B 1 36 ? -17.469 -32.094 -5.254 1 97.19 36 ILE B N 1
ATOM 1785 C CA . ILE B 1 36 ? -16.594 -31.125 -5.922 1 97.19 36 ILE B CA 1
ATOM 1786 C C . ILE B 1 36 ? -17.281 -30.578 -7.172 1 97.19 36 ILE B C 1
ATOM 1788 O O . ILE B 1 36 ? -17.109 -29.422 -7.535 1 97.19 36 ILE B O 1
ATOM 1792 N N . ALA B 1 37 ? -18.062 -31.359 -7.848 1 97.06 37 ALA B N 1
ATOM 1793 C CA . ALA B 1 37 ? -18.797 -30.938 -9.047 1 97.06 37 ALA B CA 1
ATOM 1794 C C . ALA B 1 37 ? -19.828 -29.875 -8.711 1 97.06 37 ALA B C 1
ATOM 1796 O O . ALA B 1 37 ? -20.047 -28.938 -9.484 1 97.06 37 ALA B O 1
ATOM 1797 N N . THR B 1 38 ? -20.469 -30.062 -7.578 1 97.06 38 THR B N 1
ATOM 1798 C CA . THR B 1 38 ? -21.438 -29.094 -7.098 1 97.06 38 THR B CA 1
ATOM 1799 C C . THR B 1 38 ? -20.766 -27.75 -6.816 1 97.06 38 THR B C 1
ATOM 1801 O O . THR B 1 38 ? -21.312 -26.688 -7.148 1 97.06 38 THR B O 1
ATOM 1804 N N . LEU B 1 39 ? -19.562 -27.781 -6.121 1 98.12 39 LEU B N 1
ATOM 1805 C CA . LEU B 1 39 ? -18.844 -26.547 -5.863 1 98.12 39 LEU B CA 1
ATOM 1806 C C . LEU B 1 39 ? -18.562 -25.797 -7.164 1 98.12 39 LEU B C 1
ATOM 1808 O O . LEU B 1 39 ? -18.75 -24.578 -7.246 1 98.12 39 LEU B O 1
ATOM 1812 N N . TYR B 1 40 ? -18.219 -26.547 -8.234 1 97.56 40 TYR B N 1
ATOM 1813 C CA . TYR B 1 40 ? -17.797 -25.938 -9.492 1 97.56 40 TYR B CA 1
ATOM 1814 C C . TYR B 1 40 ? -19 -25.391 -10.258 1 97.56 40 TYR B C 1
ATOM 1816 O O . TYR B 1 40 ? -18.844 -24.547 -11.133 1 97.56 40 TYR B O 1
ATOM 1824 N N . LYS B 1 41 ? -20.172 -25.859 -9.945 1 97.5 41 LYS B N 1
ATOM 1825 C CA . LYS B 1 41 ? -21.391 -25.281 -10.5 1 97.5 41 LYS B CA 1
ATOM 1826 C C . LYS B 1 41 ? -21.594 -23.859 -9.992 1 97.5 41 LYS B C 1
ATOM 1828 O O . LYS B 1 41 ? -22.172 -23.016 -10.695 1 97.5 41 LYS B O 1
ATOM 1833 N N . HIS B 1 42 ? -21.078 -23.641 -8.797 1 97.69 42 HIS B N 1
ATOM 1834 C CA . HIS B 1 42 ? -21.297 -22.328 -8.172 1 97.69 42 HIS B CA 1
ATOM 1835 C C . HIS B 1 42 ? -20.094 -21.422 -8.328 1 97.69 42 HIS B C 1
ATOM 1837 O O . HIS B 1 42 ? -20.234 -20.203 -8.438 1 97.69 42 HIS B O 1
ATOM 1843 N N . PHE B 1 43 ? -18.891 -22.031 -8.219 1 98.06 43 PHE B N 1
ATOM 1844 C CA . PHE B 1 43 ? -17.641 -21.266 -8.266 1 98.06 43 PHE B CA 1
ATOM 1845 C C . PHE B 1 43 ? -16.625 -21.953 -9.156 1 98.06 43 PHE B C 1
ATOM 1847 O O . PHE B 1 43 ? -16.203 -23.078 -8.875 1 98.06 43 PHE B O 1
ATOM 1854 N N . PRO B 1 44 ? -16.203 -21.25 -10.125 1 96.88 44 PRO B N 1
ATOM 1855 C CA . PRO B 1 44 ? -15.289 -21.891 -11.086 1 96.88 44 PRO B CA 1
ATOM 1856 C C . PRO B 1 44 ? -13.906 -22.172 -10.5 1 96.88 44 PRO B C 1
ATOM 1858 O O . PRO B 1 44 ? -13.172 -23 -11.031 1 96.88 44 PRO B O 1
ATOM 1861 N N . ASN B 1 45 ? -13.516 -21.422 -9.422 1 96.06 45 ASN B N 1
ATOM 1862 C CA . ASN B 1 45 ? -12.227 -21.594 -8.758 1 96.06 45 ASN B CA 1
ATOM 1863 C C . ASN B 1 45 ? -12.242 -21 -7.352 1 96.06 45 ASN B C 1
ATOM 1865 O O . ASN B 1 45 ? -13.211 -20.359 -6.953 1 96.06 45 ASN B O 1
ATOM 1869 N N . LYS B 1 46 ? -11.219 -21.266 -6.629 1 95.62 46 LYS B N 1
ATOM 1870 C CA . LYS B 1 46 ? -11.188 -20.797 -5.242 1 95.62 46 LYS B CA 1
ATOM 1871 C C . 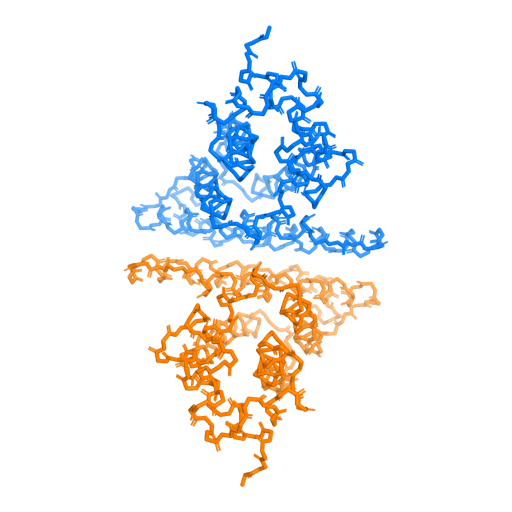LYS B 1 46 ? -11.109 -19.281 -5.168 1 95.62 46 LYS B C 1
ATOM 1873 O O . LYS B 1 46 ? -11.633 -18.672 -4.234 1 95.62 46 LYS B O 1
ATOM 1878 N N . GLN B 1 47 ? -10.5 -18.625 -6.109 1 95.5 47 GLN B N 1
ATOM 1879 C CA . GLN B 1 47 ? -10.352 -17.172 -6.121 1 95.5 47 GLN B CA 1
ATOM 1880 C C . GLN B 1 47 ? -11.711 -16.5 -6.195 1 95.5 47 GLN B C 1
ATOM 1882 O O . GLN B 1 47 ? -11.922 -15.445 -5.582 1 95.5 47 GLN B O 1
ATOM 1887 N N . SER B 1 48 ? -12.539 -17.094 -6.938 1 97.25 48 SER B N 1
ATOM 1888 C CA . SER B 1 48 ? -13.875 -16.516 -7.062 1 97.25 48 SER B CA 1
ATOM 1889 C C . SER B 1 48 ? -14.625 -16.562 -5.734 1 97.25 48 SER B C 1
ATOM 1891 O O . SER B 1 48 ? -15.414 -15.664 -5.434 1 97.25 48 SER B O 1
ATOM 1893 N N . ILE B 1 49 ? -14.367 -17.578 -4.949 1 98.06 49 ILE B N 1
ATOM 1894 C CA . ILE B 1 49 ? -14.961 -17.672 -3.621 1 98.06 49 ILE B CA 1
ATOM 1895 C C . ILE B 1 49 ? -14.398 -16.578 -2.721 1 98.06 49 ILE B C 1
ATOM 1897 O O . ILE B 1 49 ? -15.148 -15.875 -2.045 1 98.06 49 ILE B O 1
ATOM 1901 N N . PHE B 1 50 ? -13.07 -16.422 -2.754 1 98.06 50 PHE B N 1
ATOM 1902 C CA . PHE B 1 50 ? -12.398 -15.391 -1.969 1 98.06 50 PHE B CA 1
ATOM 1903 C C . PHE B 1 50 ? -12.93 -14.008 -2.328 1 98.06 50 PHE B C 1
ATOM 1905 O O . PHE B 1 50 ? -13.164 -13.172 -1.445 1 98.06 50 PHE B O 1
ATOM 1912 N N . ALA B 1 51 ? -13.133 -13.844 -3.605 1 97.94 51 ALA B N 1
ATOM 1913 C CA . ALA B 1 51 ? -13.586 -12.555 -4.109 1 97.94 51 ALA B CA 1
ATOM 1914 C C . ALA B 1 51 ? -14.961 -12.195 -3.551 1 97.94 51 ALA B C 1
ATOM 1916 O O . ALA B 1 51 ? -15.188 -11.07 -3.115 1 97.94 51 ALA B O 1
ATOM 1917 N N . VAL B 1 52 ? -15.789 -13.133 -3.551 1 98.06 52 VAL B N 1
ATOM 1918 C CA . VAL B 1 52 ? -17.141 -12.906 -3.053 1 98.06 52 VAL B CA 1
ATOM 1919 C C . VAL B 1 52 ? -17.094 -12.57 -1.563 1 98.06 52 VAL B C 1
ATOM 1921 O O . VAL B 1 52 ? -17.75 -11.625 -1.112 1 98.06 52 VAL B O 1
ATOM 1924 N N . LEU B 1 53 ? -16.312 -13.312 -0.831 1 98.06 53 LEU B N 1
ATOM 1925 C CA . LEU B 1 53 ? -16.203 -13.094 0.607 1 98.06 53 LEU B CA 1
ATOM 1926 C C . LEU B 1 53 ? -15.578 -11.734 0.901 1 98.06 53 LEU B C 1
ATOM 1928 O O . LEU B 1 53 ? -16.062 -11 1.765 1 98.06 53 LEU B O 1
ATOM 1932 N N . LEU B 1 54 ? -14.547 -11.375 0.178 1 97.81 54 LEU B N 1
ATOM 1933 C CA . LEU B 1 54 ? -13.891 -10.094 0.379 1 97.81 54 LEU B CA 1
ATOM 1934 C C . LEU B 1 54 ? -14.844 -8.938 0.063 1 97.81 54 LEU B C 1
ATOM 1936 O O . LEU B 1 54 ? -14.922 -7.969 0.819 1 97.81 54 LEU B O 1
ATOM 1940 N N . LYS B 1 55 ? -15.539 -9.07 -1.005 1 97.94 55 LYS B N 1
ATOM 1941 C CA . LYS B 1 55 ? -16.469 -8.023 -1.4 1 97.94 55 LYS B CA 1
ATOM 1942 C C . LYS B 1 55 ? -17.547 -7.805 -0.33 1 97.94 55 LYS B C 1
ATOM 1944 O O . LYS B 1 55 ? -17.875 -6.664 -0.006 1 97.94 55 LYS B O 1
ATOM 1949 N N . GLU B 1 56 ? -18.016 -8.875 0.15 1 96.94 56 GLU B N 1
ATOM 1950 C CA . GLU B 1 56 ? -19.031 -8.781 1.191 1 96.94 56 GLU B CA 1
ATOM 1951 C C . GLU B 1 56 ? -18.5 -8.047 2.418 1 96.94 56 GLU B C 1
ATOM 1953 O O . GLU B 1 56 ? -19.172 -7.188 2.98 1 96.94 56 GLU B O 1
ATOM 1958 N N . LEU B 1 57 ? -17.359 -8.398 2.865 1 96.06 57 LEU B N 1
ATOM 1959 C CA . LEU B 1 57 ? -16.75 -7.789 4.047 1 96.06 57 LEU B CA 1
ATOM 1960 C C . LEU B 1 57 ? -16.422 -6.324 3.795 1 96.06 57 LEU B C 1
ATOM 1962 O O . LEU B 1 57 ? -16.641 -5.473 4.66 1 96.06 57 LEU B O 1
ATOM 1966 N N . GLU B 1 58 ? -15.922 -6.004 2.596 1 95.31 58 GLU B N 1
ATOM 1967 C CA . GLU B 1 58 ? -15.617 -4.621 2.242 1 95.31 58 GLU B CA 1
ATOM 1968 C C . GLU B 1 58 ? -16.875 -3.777 2.158 1 95.31 58 GLU B C 1
ATOM 1970 O O . GLU B 1 58 ? -16.891 -2.621 2.586 1 95.31 58 GLU B O 1
ATOM 1975 N N . ASP B 1 59 ? -17.922 -4.375 1.603 1 96 59 ASP B N 1
ATOM 1976 C CA . ASP B 1 59 ? -19.203 -3.67 1.536 1 96 59 ASP B CA 1
ATOM 1977 C C . ASP B 1 59 ? -19.703 -3.33 2.934 1 96 59 ASP B C 1
ATOM 1979 O O . ASP B 1 59 ? -20.266 -2.254 3.15 1 96 59 ASP B O 1
ATOM 1983 N N . GLU B 1 60 ? -19.547 -4.25 3.834 1 94.88 60 GLU B N 1
ATOM 1984 C CA . GLU B 1 60 ? -19.922 -3.994 5.219 1 94.88 60 GLU B CA 1
ATOM 1985 C C . GLU B 1 60 ? -19.141 -2.818 5.797 1 94.88 60 GLU B C 1
ATOM 1987 O O . GLU B 1 60 ? -19.719 -1.958 6.473 1 94.88 60 GLU B O 1
ATOM 1992 N N . ARG B 1 61 ? -17.891 -2.791 5.574 1 92.06 61 ARG B N 1
ATOM 1993 C CA . ARG B 1 61 ? -17.031 -1.708 6.035 1 92.06 61 ARG B CA 1
ATOM 1994 C C . ARG B 1 61 ? -17.484 -0.366 5.473 1 92.06 61 ARG B C 1
ATOM 1996 O O . ARG B 1 61 ? -17.625 0.612 6.211 1 92.06 61 ARG B O 1
ATOM 2003 N N . ILE B 1 62 ? -17.766 -0.337 4.184 1 92.81 62 ILE B N 1
ATOM 2004 C CA . ILE B 1 62 ? -18.172 0.891 3.504 1 92.81 62 ILE B CA 1
ATOM 2005 C C . ILE B 1 62 ? -19.516 1.368 4.043 1 92.81 62 ILE B C 1
ATOM 2007 O O . ILE B 1 62 ? -19.719 2.57 4.223 1 92.81 62 ILE B O 1
ATOM 2011 N N . ARG B 1 63 ? -20.359 0.418 4.332 1 92.88 63 ARG B N 1
ATOM 2012 C CA . ARG B 1 63 ? -21.656 0.769 4.906 1 92.88 63 ARG B CA 1
ATOM 2013 C C . ARG B 1 63 ? -21.484 1.463 6.254 1 92.88 63 ARG B C 1
ATOM 2015 O O . ARG B 1 63 ? -22.172 2.443 6.547 1 92.88 63 ARG B O 1
ATOM 2022 N N . HIS B 1 64 ? -20.562 0.989 7.043 1 88.31 64 HIS B N 1
ATOM 2023 C CA . HIS B 1 64 ? -20.297 1.603 8.336 1 88.31 64 HIS B CA 1
ATOM 2024 C C . HIS B 1 64 ? -19.781 3.027 8.172 1 88.31 64 HIS B C 1
ATOM 2026 O O . HIS B 1 64 ? -20.156 3.924 8.922 1 88.31 64 HIS B O 1
ATOM 2032 N N . ILE B 1 65 ? -18.906 3.238 7.215 1 89.38 65 ILE B N 1
ATOM 2033 C CA . ILE B 1 65 ? -18.344 4.559 6.945 1 89.38 65 ILE B CA 1
ATOM 2034 C C . ILE B 1 65 ? -19.453 5.504 6.48 1 89.38 65 ILE B C 1
ATOM 2036 O O . ILE B 1 65 ? -19.5 6.656 6.914 1 89.38 65 ILE B O 1
ATOM 2040 N N . SER B 1 66 ? -20.328 5 5.699 1 91 66 SER B N 1
ATOM 2041 C CA . SER B 1 66 ? -21.375 5.809 5.078 1 91 66 SER B CA 1
ATOM 2042 C C . SER B 1 66 ? -22.453 6.191 6.086 1 91 66 SER B C 1
ATOM 2044 O O . SER B 1 66 ? -23.219 7.133 5.859 1 91 66 SER B O 1
ATOM 2046 N N . GLU B 1 67 ? -22.484 5.398 7.133 1 89.88 67 GLU B N 1
ATOM 2047 C CA . GLU B 1 67 ? -23.516 5.645 8.141 1 89.88 67 GLU B CA 1
ATOM 2048 C C . GLU B 1 67 ? -23.203 6.898 8.953 1 89.88 67 GLU B C 1
ATOM 2050 O O . GLU B 1 67 ? -24.109 7.523 9.516 1 89.88 67 GLU B O 1
ATOM 2055 N N . ASN B 1 68 ? -21.922 7.191 9.102 1 85.5 68 ASN B N 1
ATOM 2056 C CA . ASN B 1 68 ? -21.547 8.438 9.766 1 85.5 68 ASN B CA 1
ATOM 2057 C C . ASN B 1 68 ? -21.609 9.625 8.805 1 85.5 68 ASN B C 1
ATOM 2059 O O . ASN B 1 68 ? -20.766 9.75 7.922 1 85.5 68 ASN B O 1
ATOM 2063 N N . THR B 1 69 ? -22.547 10.508 9.016 1 83.06 69 THR B N 1
ATOM 2064 C CA . THR B 1 69 ? -22.797 11.594 8.07 1 83.06 69 THR B CA 1
ATOM 2065 C C . THR B 1 69 ? -22.438 12.938 8.688 1 83.06 69 THR B C 1
ATOM 2067 O O . THR B 1 69 ? -22.672 13.984 8.078 1 83.06 69 THR B O 1
ATOM 2070 N N . ALA B 1 70 ? -21.875 12.852 9.867 1 89.44 70 ALA B N 1
ATOM 2071 C CA . ALA B 1 70 ? -21.562 14.125 10.508 1 89.44 70 ALA B CA 1
ATOM 2072 C C . ALA B 1 70 ? -20.531 14.906 9.703 1 89.44 70 ALA B C 1
ATOM 2074 O O . ALA B 1 70 ? -19.484 14.359 9.32 1 89.44 70 ALA B O 1
ATOM 2075 N N . SER B 1 71 ? -20.781 16.203 9.492 1 91.56 71 SER B N 1
ATOM 2076 C CA . SER B 1 71 ? -19.875 17.047 8.734 1 91.56 71 SER B CA 1
ATOM 2077 C C . SER B 1 71 ? -18.578 17.312 9.508 1 91.56 71 SER B C 1
ATOM 2079 O O . SER B 1 71 ? -18.609 17.469 10.727 1 91.56 71 SER B O 1
ATOM 2081 N N . ILE B 1 72 ? -17.547 17.344 8.812 1 92.88 72 ILE B N 1
ATOM 2082 C CA . ILE B 1 72 ? -16.25 17.719 9.375 1 92.88 72 ILE B CA 1
ATOM 2083 C C . ILE B 1 72 ? -15.914 19.156 8.992 1 92.88 72 ILE B C 1
ATOM 2085 O O . ILE B 1 72 ? -15.484 19.422 7.867 1 92.88 72 ILE B O 1
ATOM 2089 N N . THR B 1 73 ? -16.078 20.078 9.938 1 91.31 73 THR B N 1
ATOM 2090 C CA . THR B 1 73 ? -15.945 21.5 9.602 1 91.31 73 THR B CA 1
ATOM 2091 C C . THR B 1 73 ? -14.945 22.172 10.531 1 91.31 73 THR B C 1
ATOM 2093 O O . THR B 1 73 ? -14.656 23.375 10.383 1 91.31 73 THR B O 1
ATOM 2096 N N . THR B 1 74 ? -14.484 21.484 11.602 1 94.06 74 THR B N 1
ATOM 2097 C CA . THR B 1 74 ? -13.531 22.031 12.555 1 94.06 74 THR B CA 1
ATOM 2098 C C . THR B 1 74 ? -12.305 21.141 12.68 1 94.06 74 THR B C 1
ATOM 2100 O O . THR B 1 74 ? -12.344 19.969 12.305 1 94.06 74 THR B O 1
ATOM 2103 N N . LYS B 1 75 ? -11.273 21.703 13.172 1 94.44 75 LYS B N 1
ATOM 2104 C CA . LYS B 1 75 ? -10.055 20.938 13.414 1 94.44 75 LYS B CA 1
ATOM 2105 C C . LYS B 1 75 ? -10.312 19.797 14.391 1 94.44 75 LYS B C 1
ATOM 2107 O O . LYS B 1 75 ? -9.812 18.688 14.195 1 94.44 75 LYS B O 1
ATOM 2112 N N . ASP B 1 76 ? -11.086 20.094 15.453 1 95 76 ASP B N 1
ATOM 2113 C CA . ASP B 1 76 ? -11.406 19.062 16.438 1 95 76 ASP B CA 1
ATOM 2114 C C . ASP B 1 76 ? -12.172 17.906 15.812 1 95 76 ASP B C 1
ATOM 2116 O O . ASP B 1 76 ? -11.906 16.734 16.109 1 95 76 ASP B O 1
ATOM 2120 N N . ALA B 1 77 ? -13.102 18.234 14.969 1 94.5 77 ALA B N 1
ATOM 2121 C CA . ALA B 1 77 ? -13.859 17.203 14.273 1 94.5 77 ALA B CA 1
ATOM 2122 C C . ALA B 1 77 ? -12.953 16.375 13.367 1 94.5 77 ALA B C 1
ATOM 2124 O O . ALA B 1 77 ? -13.125 15.156 13.25 1 94.5 77 ALA B O 1
ATOM 2125 N N . TRP B 1 78 ? -12.031 17.078 12.742 1 95.19 78 TRP B N 1
ATOM 2126 C CA . TRP B 1 78 ? -11.078 16.406 11.859 1 95.19 78 TRP B CA 1
ATOM 2127 C C . TRP B 1 78 ? -10.211 15.43 12.648 1 95.19 78 TRP B C 1
ATOM 2129 O O . TRP B 1 78 ? -10.07 14.266 12.266 1 95.19 78 TRP B O 1
ATOM 2139 N N . VAL B 1 79 ? -9.695 15.891 13.727 1 95.06 79 VAL B N 1
ATOM 2140 C CA . VAL B 1 79 ? -8.836 15.062 14.562 1 95.06 79 VAL B CA 1
ATOM 2141 C C . VAL B 1 79 ? -9.625 13.883 15.117 1 95.06 79 VAL B C 1
ATOM 2143 O O . VAL B 1 79 ? -9.133 12.75 15.125 1 95.06 79 VAL B O 1
ATOM 2146 N N . SER B 1 80 ? -10.836 14.109 15.516 1 93.56 80 SER B N 1
ATOM 2147 C CA . SER B 1 80 ? -11.703 13.039 16 1 93.56 80 SER B CA 1
ATOM 2148 C C . SER B 1 80 ? -11.984 12.008 14.922 1 93.56 80 SER B C 1
ATOM 2150 O O . SER B 1 80 ? -12.023 10.812 15.195 1 93.56 80 SER B O 1
ATOM 2152 N N . TRP B 1 81 ? -12.258 12.477 13.742 1 91.81 81 TRP B N 1
ATOM 2153 C CA . TRP B 1 81 ? -12.469 11.57 12.609 1 91.81 81 TRP B CA 1
ATOM 2154 C C . TRP B 1 81 ? -11.266 10.656 12.414 1 91.81 81 TRP B C 1
ATOM 2156 O O . TRP B 1 81 ? -11.422 9.453 12.219 1 91.81 81 TRP B O 1
ATOM 2166 N N . GLY B 1 82 ? -10.039 11.25 12.422 1 92.12 82 GLY B N 1
ATOM 2167 C CA . GLY B 1 82 ? -8.828 10.453 12.281 1 92.12 82 GLY B CA 1
ATOM 2168 C C . GLY B 1 82 ? -8.727 9.344 13.312 1 92.12 82 GLY B C 1
ATOM 2169 O O . GLY B 1 82 ? -8.438 8.195 12.961 1 92.12 82 GLY B O 1
ATOM 2170 N N . HIS B 1 83 ? -9.016 9.695 14.547 1 91.94 83 HIS B N 1
ATOM 2171 C CA . HIS B 1 83 ? -9 8.703 15.617 1 91.94 83 HIS B CA 1
ATOM 2172 C C . HIS B 1 83 ? -10.062 7.637 15.391 1 91.94 83 HIS B C 1
ATOM 2174 O O . HIS B 1 83 ? -9.805 6.445 15.578 1 91.94 83 HIS B O 1
ATOM 2180 N N . GLU B 1 84 ? -11.164 8.039 14.992 1 89.5 84 GLU B N 1
ATOM 2181 C CA . GLU B 1 84 ? -12.297 7.141 14.805 1 89.5 84 GLU B CA 1
ATOM 2182 C C . GLU B 1 84 ? -12.039 6.148 13.672 1 89.5 84 GLU B C 1
ATOM 2184 O O . GLU B 1 84 ? -12.336 4.961 13.805 1 89.5 84 GLU B O 1
ATOM 2189 N N . ILE B 1 85 ? -11.516 6.648 12.625 1 89.81 85 ILE B N 1
ATOM 2190 C CA . ILE B 1 85 ? -11.344 5.781 11.469 1 89.81 85 ILE B CA 1
ATOM 2191 C C . ILE B 1 85 ? -10.266 4.734 11.758 1 89.81 85 ILE B C 1
ATOM 2193 O O . ILE B 1 85 ? -10.414 3.566 11.398 1 89.81 85 ILE B O 1
ATOM 2197 N N . VAL B 1 86 ? -9.164 5.117 12.367 1 91.56 86 VAL B N 1
ATOM 2198 C CA . VAL B 1 86 ? -8.109 4.176 12.75 1 91.56 86 VAL B CA 1
ATOM 2199 C C . VAL B 1 86 ? -8.672 3.146 13.727 1 91.56 86 VAL B C 1
ATOM 2201 O O . VAL B 1 86 ? -8.484 1.941 13.547 1 91.56 86 VAL B O 1
ATOM 2204 N N . GLY B 1 87 ? -9.383 3.65 14.711 1 89.5 87 GLY B N 1
ATOM 2205 C CA . GLY B 1 87 ? -9.984 2.762 15.695 1 89.5 87 GLY B CA 1
ATOM 2206 C C . GLY B 1 87 ? -11.016 1.82 15.102 1 89.5 87 GLY B C 1
ATOM 2207 O O . GLY B 1 87 ? -11.023 0.626 15.406 1 89.5 87 GLY B O 1
ATOM 2208 N N . ALA B 1 88 ? -11.844 2.311 14.305 1 88.19 88 ALA B N 1
ATOM 2209 C CA . ALA B 1 88 ? -12.898 1.516 13.672 1 88.19 88 ALA B CA 1
ATOM 2210 C C . ALA B 1 88 ? -12.305 0.436 12.773 1 88.19 88 ALA B C 1
ATOM 2212 O O . ALA B 1 88 ? -12.75 -0.715 12.797 1 88.19 88 ALA B O 1
ATOM 2213 N N . MET B 1 89 ? -11.312 0.791 12.023 1 89.56 89 MET B N 1
ATOM 2214 C CA . MET B 1 89 ? -10.688 -0.179 11.125 1 89.56 89 MET B CA 1
ATOM 2215 C C . MET B 1 89 ? -9.938 -1.245 11.914 1 89.56 89 MET B C 1
ATOM 2217 O O . MET B 1 89 ? -9.969 -2.424 11.555 1 89.56 89 MET B O 1
ATOM 2221 N N . THR B 1 90 ? -9.305 -0.827 12.938 1 88.69 90 THR B N 1
ATOM 2222 C CA . THR B 1 90 ? -8.633 -1.777 13.82 1 88.69 90 THR B CA 1
ATOM 2223 C C . THR B 1 90 ? -9.641 -2.77 14.398 1 88.69 90 THR B C 1
ATOM 2225 O O . THR B 1 90 ? -9.422 -3.982 14.352 1 88.69 90 THR B O 1
ATOM 2228 N N . ARG B 1 91 ? -10.719 -2.297 14.875 1 88.75 91 ARG B N 1
ATOM 2229 C CA . ARG B 1 91 ? -11.766 -3.139 15.453 1 88.75 91 ARG B CA 1
ATOM 2230 C C . ARG B 1 91 ? -12.367 -4.066 14.406 1 88.75 91 ARG B C 1
ATOM 2232 O O . ARG B 1 91 ? -12.594 -5.246 14.672 1 88.75 91 ARG B O 1
ATOM 2239 N N . PHE B 1 92 ? -12.625 -3.518 13.328 1 89.38 92 PHE B N 1
ATOM 2240 C CA . PHE B 1 92 ? -13.195 -4.305 12.242 1 89.38 92 PHE B CA 1
ATOM 2241 C C . PHE B 1 92 ? -12.305 -5.492 11.906 1 89.38 92 PHE B C 1
ATOM 2243 O O . PHE B 1 92 ? -12.789 -6.613 11.727 1 89.38 92 PHE B O 1
ATOM 2250 N N . ARG B 1 93 ? -11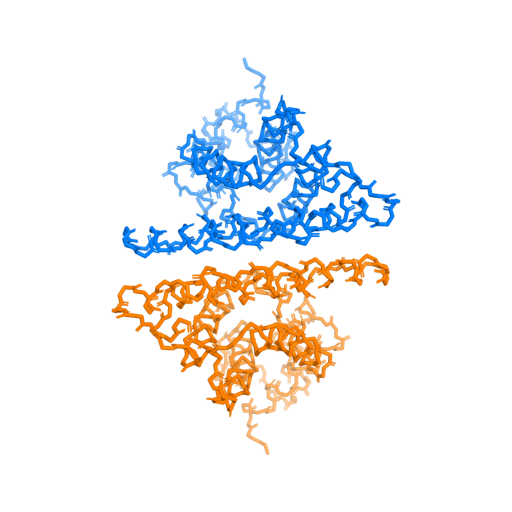.062 -5.293 11.828 1 86.12 93 ARG B N 1
ATOM 2251 C CA . ARG B 1 93 ? -10.102 -6.344 11.5 1 86.12 93 ARG B CA 1
ATOM 2252 C C . ARG B 1 93 ? -10.008 -7.371 12.625 1 86.12 93 ARG B C 1
ATOM 2254 O O . ARG B 1 93 ? -9.781 -8.555 12.367 1 86.12 93 ARG B O 1
ATOM 2261 N N . GLN B 1 94 ? -10.125 -6.875 13.82 1 86.94 94 GLN B N 1
ATOM 2262 C CA . GLN B 1 94 ? -10.078 -7.773 14.969 1 86.94 94 GLN B CA 1
ATOM 2263 C C . GLN B 1 94 ? -11.32 -8.648 15.039 1 86.94 94 GLN B C 1
ATOM 2265 O O . GLN B 1 94 ? -11.242 -9.82 15.422 1 86.94 94 GLN B O 1
ATOM 2270 N N . GLU B 1 95 ? -12.406 -8.133 14.602 1 91.44 95 GLU B N 1
ATOM 2271 C CA . GLU B 1 95 ? -13.688 -8.82 14.727 1 91.44 95 GLU B CA 1
ATOM 2272 C C . GLU B 1 95 ? -13.945 -9.719 13.516 1 91.44 95 GLU B C 1
ATOM 2274 O O . GLU B 1 95 ? -14.836 -10.57 13.555 1 91.44 95 GLU B O 1
ATOM 2279 N N . ARG B 1 96 ? -13.258 -9.57 12.508 1 92.62 96 ARG B N 1
ATOM 2280 C CA . ARG B 1 96 ? -13.453 -10.336 11.281 1 92.62 96 ARG B CA 1
ATOM 2281 C C . ARG B 1 96 ? -12.156 -11.023 10.852 1 92.62 96 ARG B C 1
ATOM 2283 O O . ARG B 1 96 ? -11.531 -10.617 9.875 1 92.62 96 ARG B O 1
ATOM 2290 N N . PRO B 1 97 ? -11.898 -12.133 11.484 1 91.56 97 PRO B N 1
ATOM 2291 C CA . PRO B 1 97 ? -10.648 -12.828 11.172 1 91.56 97 PRO B CA 1
ATOM 2292 C C . PRO B 1 97 ? -10.562 -13.258 9.711 1 91.56 97 PRO B C 1
ATOM 2294 O O . PRO B 1 97 ? -9.469 -13.305 9.133 1 91.56 97 PRO B O 1
ATOM 2297 N N . THR B 1 98 ? -11.719 -13.484 9.117 1 95.38 98 THR B N 1
ATOM 2298 C CA . THR B 1 98 ? -11.758 -13.844 7.699 1 95.38 98 THR B CA 1
ATOM 2299 C C . THR B 1 98 ? -11.18 -12.719 6.844 1 95.38 98 THR B C 1
ATOM 2301 O O . THR B 1 98 ? -10.484 -12.977 5.855 1 95.38 98 THR B O 1
ATOM 2304 N N . LEU B 1 99 ? -11.422 -11.539 7.234 1 94 99 LEU B N 1
ATOM 2305 C CA . LEU B 1 99 ? -10.922 -10.383 6.5 1 94 99 LEU B CA 1
ATOM 2306 C C . LEU B 1 99 ? -9.398 -10.344 6.516 1 94 99 LEU B C 1
ATOM 2308 O O . LEU B 1 99 ? -8.773 -10.078 5.488 1 94 99 LEU B O 1
ATOM 2312 N N . LYS B 1 100 ? -8.875 -10.633 7.656 1 89.38 100 LYS B N 1
ATOM 2313 C CA . LYS B 1 100 ? -7.418 -10.672 7.773 1 89.38 100 LYS B CA 1
ATOM 2314 C C . LYS B 1 100 ? -6.812 -11.703 6.824 1 89.38 100 LYS B C 1
ATOM 2316 O O . LYS B 1 100 ? -5.844 -11.414 6.121 1 89.38 100 LYS B O 1
ATOM 2321 N N . ALA B 1 101 ? -7.391 -12.82 6.848 1 92.38 101 ALA B N 1
ATOM 2322 C CA . ALA B 1 101 ? -6.91 -13.891 5.973 1 92.38 101 ALA B CA 1
ATOM 2323 C C . ALA B 1 101 ? -7.039 -13.492 4.504 1 92.38 101 ALA B C 1
ATOM 2325 O O . ALA B 1 101 ? -6.098 -13.664 3.725 1 92.38 101 ALA B O 1
ATOM 2326 N N . LEU B 1 102 ? -8.156 -12.945 4.133 1 95.25 102 LEU B N 1
ATOM 2327 C CA . LEU B 1 102 ? -8.414 -12.578 2.744 1 95.25 102 LEU B CA 1
ATOM 2328 C C . LEU B 1 102 ? -7.484 -11.453 2.299 1 95.25 102 LEU B C 1
ATOM 2330 O O . LEU B 1 102 ? -7.004 -11.453 1.163 1 95.25 102 LEU B O 1
ATOM 2334 N N . ARG B 1 103 ? -7.184 -10.555 3.17 1 91.75 103 ARG B N 1
ATOM 2335 C CA . ARG B 1 103 ? -6.312 -9.438 2.822 1 91.75 103 ARG B CA 1
ATOM 2336 C C . ARG B 1 103 ? -4.883 -9.914 2.58 1 91.75 103 ARG B C 1
ATOM 2338 O O . ARG B 1 103 ? -4.176 -9.367 1.736 1 91.75 103 ARG B O 1
ATOM 2345 N N . SER B 1 104 ? -4.523 -10.898 3.289 1 88 104 SER B N 1
ATOM 2346 C CA . SER B 1 104 ? -3.201 -11.469 3.051 1 88 104 SER B CA 1
ATOM 2347 C C . SER B 1 104 ? -3.111 -12.094 1.662 1 88 104 SER B C 1
ATOM 2349 O O . SER B 1 104 ? -2.016 -12.305 1.139 1 88 104 SER B O 1
ATOM 2351 N N . ALA B 1 105 ? -4.266 -12.375 1.047 1 91.38 105 ALA B N 1
ATOM 2352 C CA . ALA B 1 105 ? -4.332 -13 -0.271 1 91.38 105 ALA B CA 1
ATOM 2353 C C . ALA B 1 105 ? -4.434 -11.953 -1.373 1 91.38 105 ALA B C 1
ATOM 2355 O O . ALA B 1 105 ? -4.258 -12.258 -2.553 1 91.38 105 ALA B O 1
ATOM 2356 N N . VAL B 1 106 ? -4.598 -10.703 -1.062 1 91.56 106 VAL B N 1
ATOM 2357 C CA . VAL B 1 106 ? -4.844 -9.625 -2.014 1 91.56 106 VAL B CA 1
ATOM 2358 C C . VAL B 1 106 ? -3.662 -9.508 -2.977 1 91.56 106 VAL B C 1
ATOM 2360 O O . VAL B 1 106 ? -3.848 -9.453 -4.195 1 91.56 106 VAL B O 1
ATOM 2363 N N . PRO B 1 107 ? -2.414 -9.594 -2.443 1 84.56 107 PRO B N 1
ATOM 2364 C CA . PRO B 1 107 ? -1.299 -9.453 -3.385 1 84.56 107 PRO B CA 1
ATOM 2365 C C . PRO B 1 107 ? -1.188 -10.641 -4.344 1 84.56 107 PRO B C 1
ATOM 2367 O O . PRO B 1 107 ? -0.556 -10.531 -5.395 1 84.56 107 PRO B O 1
ATOM 2370 N N . LEU B 1 108 ? -1.854 -11.711 -4.09 1 85.25 108 LEU B N 1
ATOM 2371 C CA . LEU B 1 108 ? -1.643 -12.961 -4.82 1 85.25 108 LEU B CA 1
ATOM 2372 C C . LEU B 1 108 ? -2.588 -13.055 -6.016 1 85.25 108 LEU B C 1
ATOM 2374 O O . LEU B 1 108 ? -2.309 -13.773 -6.977 1 85.25 108 LEU B O 1
ATOM 2378 N N . PHE B 1 109 ? -3.723 -12.344 -5.93 1 89.69 109 PHE B N 1
ATOM 2379 C CA . PHE B 1 109 ? -4.75 -12.547 -6.945 1 89.69 109 PHE B CA 1
ATOM 2380 C C . PHE B 1 109 ? -5.242 -11.219 -7.5 1 89.69 109 PHE B C 1
ATOM 2382 O O . PHE B 1 109 ? -5.66 -10.344 -6.742 1 89.69 109 PHE B O 1
ATOM 2389 N N . LYS B 1 110 ? -5.23 -11.125 -8.781 1 88.44 110 LYS B N 1
ATOM 2390 C CA . LYS B 1 110 ? -5.645 -9.898 -9.461 1 88.44 110 LYS B CA 1
ATOM 2391 C C . LYS B 1 110 ? -7.066 -9.508 -9.078 1 88.44 110 LYS B C 1
ATOM 2393 O O . LYS B 1 110 ? -7.348 -8.336 -8.82 1 88.44 110 LYS B O 1
ATOM 2398 N N . GLU B 1 111 ? -7.902 -10.453 -9.023 1 93.31 111 GLU B N 1
ATOM 2399 C CA . GLU B 1 111 ? -9.312 -10.211 -8.719 1 93.31 111 GLU B CA 1
ATOM 2400 C C . GLU B 1 111 ? -9.484 -9.602 -7.336 1 93.31 111 GLU B C 1
ATOM 2402 O O . GLU B 1 111 ? -10.305 -8.703 -7.141 1 93.31 111 GLU B O 1
ATOM 2407 N N . LEU B 1 112 ? -8.734 -10.086 -6.371 1 95.06 112 LEU B N 1
ATOM 2408 C CA . LEU B 1 112 ? -8.805 -9.547 -5.016 1 95.06 112 LEU B CA 1
ATOM 2409 C C . LEU B 1 112 ? -8.234 -8.125 -4.965 1 95.06 112 LEU B C 1
ATOM 2411 O O . LEU B 1 112 ? -8.766 -7.27 -4.258 1 95.06 112 LEU B O 1
ATOM 2415 N N . ARG B 1 113 ? -7.234 -7.836 -5.738 1 91.62 113 ARG B N 1
ATOM 2416 C CA . ARG B 1 113 ? -6.664 -6.496 -5.801 1 91.62 113 ARG B CA 1
ATOM 2417 C C . ARG B 1 113 ? -7.676 -5.496 -6.344 1 91.62 113 ARG B C 1
ATOM 2419 O O . ARG B 1 113 ? -7.793 -4.379 -5.832 1 91.62 113 ARG B O 1
ATOM 2426 N N . GLU B 1 114 ? -8.336 -5.895 -7.336 1 93.31 114 GLU B N 1
ATOM 2427 C CA . GLU B 1 114 ? -9.336 -5.031 -7.953 1 93.31 114 GLU B CA 1
ATOM 2428 C C . GLU B 1 114 ? -10.453 -4.695 -6.969 1 93.31 114 GLU B C 1
ATOM 2430 O O . GLU B 1 114 ? -10.922 -3.555 -6.918 1 93.31 114 GLU B O 1
ATOM 2435 N N . ILE B 1 115 ? -10.82 -5.66 -6.188 1 95.75 115 ILE B N 1
ATOM 2436 C CA . ILE B 1 115 ? -11.852 -5.438 -5.184 1 95.75 115 ILE B CA 1
ATOM 2437 C C . ILE B 1 115 ? -11.328 -4.488 -4.105 1 95.75 115 ILE B C 1
ATOM 2439 O O . ILE B 1 115 ? -12.039 -3.574 -3.676 1 95.75 115 ILE B O 1
ATOM 2443 N N . ASP B 1 116 ? -10.125 -4.727 -3.701 1 93.25 116 ASP B N 1
ATOM 2444 C CA . ASP B 1 116 ? -9.508 -3.873 -2.693 1 93.25 116 ASP B CA 1
ATOM 2445 C C . ASP B 1 116 ? -9.43 -2.426 -3.176 1 93.25 116 ASP B C 1
ATOM 2447 O O . ASP B 1 116 ? -9.766 -1.5 -2.436 1 93.25 116 ASP B O 1
ATOM 2451 N N . GLU B 1 117 ? -9.023 -2.236 -4.406 1 90.88 117 GLU B N 1
ATOM 2452 C CA . GLU B 1 117 ? -8.898 -0.907 -4.996 1 90.88 117 GLU B CA 1
ATOM 2453 C C . GLU B 1 117 ? -10.258 -0.226 -5.121 1 90.88 117 GLU B C 1
ATOM 2455 O O . GLU B 1 117 ? -10.406 0.942 -4.758 1 90.88 117 GLU B O 1
ATOM 2460 N N . GLU B 1 118 ? -11.172 -0.964 -5.598 1 93.75 118 GLU B N 1
ATOM 2461 C CA . GLU B 1 118 ? -12.516 -0.426 -5.754 1 93.75 118 GLU B CA 1
ATOM 2462 C C . GLU B 1 118 ? -13.117 -0.05 -4.402 1 93.75 118 GLU B C 1
ATOM 2464 O O . GLU B 1 118 ? -13.766 0.994 -4.27 1 93.75 118 GLU B O 1
ATOM 2469 N N . SER B 1 119 ? -12.938 -0.891 -3.453 1 94.31 119 SER B N 1
ATOM 2470 C CA . SER B 1 119 ? -13.469 -0.647 -2.119 1 94.31 119 SER B CA 1
ATOM 2471 C C . SER B 1 119 ? -12.828 0.576 -1.477 1 94.31 119 SER B C 1
ATOM 2473 O O . SER B 1 119 ? -13.492 1.333 -0.765 1 94.31 119 SER B O 1
ATOM 2475 N N . SER B 1 120 ? -11.523 0.736 -1.713 1 92.44 120 SER B N 1
ATOM 2476 C CA . SER B 1 120 ? -10.836 1.914 -1.202 1 92.44 120 SER B CA 1
ATOM 2477 C C . SER B 1 120 ? -11.406 3.195 -1.795 1 92.44 120 SER B C 1
ATOM 2479 O O . SER B 1 120 ? -11.586 4.188 -1.085 1 92.44 120 SER B O 1
ATOM 2481 N N . ARG B 1 121 ? -11.719 3.139 -3.041 1 92.81 121 ARG B N 1
ATOM 2482 C CA . ARG B 1 121 ? -12.312 4.289 -3.711 1 92.81 121 ARG B CA 1
ATOM 2483 C C . ARG B 1 121 ? -13.711 4.578 -3.166 1 92.81 121 ARG B C 1
ATOM 2485 O O . ARG B 1 121 ? -14.055 5.73 -2.902 1 92.81 121 ARG B O 1
ATOM 2492 N N . ASP B 1 122 ? -14.445 3.547 -2.996 1 95 122 ASP B N 1
ATOM 2493 C CA . ASP B 1 122 ? -15.797 3.705 -2.469 1 95 122 ASP B CA 1
ATOM 2494 C C . ASP B 1 122 ? -15.773 4.277 -1.054 1 95 122 ASP B C 1
ATOM 2496 O O . ASP B 1 122 ? -16.594 5.125 -0.706 1 95 122 ASP B O 1
ATOM 2500 N N . ALA B 1 123 ? -14.867 3.789 -0.294 1 93.69 123 ALA B N 1
ATOM 2501 C CA . ALA B 1 123 ? -14.711 4.305 1.064 1 93.69 123 ALA B CA 1
ATOM 2502 C C . ALA B 1 123 ? -14.336 5.781 1.052 1 93.69 123 ALA B C 1
ATOM 2504 O O . ALA B 1 123 ? -14.852 6.566 1.85 1 93.69 123 ALA B O 1
ATOM 2505 N N . ALA B 1 124 ? -13.453 6.145 0.147 1 94.69 124 ALA B N 1
ATOM 2506 C CA . ALA B 1 124 ? -13 7.527 0.017 1 94.69 124 ALA B CA 1
ATOM 2507 C C . ALA B 1 124 ? -14.164 8.445 -0.368 1 94.69 124 ALA B C 1
ATOM 2509 O O . ALA B 1 124 ? -14.312 9.531 0.196 1 94.69 124 ALA B O 1
ATOM 2510 N N . VAL B 1 125 ? -14.945 7.984 -1.29 1 95.06 125 VAL B N 1
ATOM 2511 C CA . VAL B 1 125 ? -16.109 8.758 -1.731 1 95.06 125 VAL B CA 1
ATOM 2512 C C . VAL B 1 125 ? -17.078 8.938 -0.571 1 95.06 125 VAL B C 1
ATOM 2514 O O . VAL B 1 125 ? -17.562 10.039 -0.32 1 95.06 125 VAL B O 1
ATOM 2517 N N . ALA B 1 126 ? -17.328 7.898 0.146 1 94.38 126 ALA B N 1
ATOM 2518 C CA . ALA B 1 126 ? -18.234 7.957 1.289 1 94.38 126 ALA B CA 1
ATOM 2519 C C . ALA B 1 126 ? -17.734 8.945 2.338 1 94.38 126 ALA B C 1
ATOM 2521 O O . ALA B 1 126 ? -18.5 9.781 2.832 1 94.38 126 ALA B O 1
ATOM 2522 N N . ALA B 1 127 ? -16.453 8.844 2.641 1 93.25 127 ALA B N 1
ATOM 2523 C CA . ALA B 1 127 ? -15.859 9.734 3.643 1 93.25 127 ALA B CA 1
ATOM 2524 C C . ALA B 1 127 ? -15.898 11.188 3.178 1 93.25 127 ALA B C 1
ATOM 2526 O O . ALA B 1 127 ? -16.078 12.102 3.986 1 93.25 127 ALA B O 1
ATOM 2527 N N . SER B 1 128 ? -15.711 11.406 1.882 1 94.38 128 SER B N 1
ATOM 2528 C CA . SER B 1 128 ? -15.633 12.75 1.316 1 94.38 128 SER B CA 1
ATOM 2529 C C . SER B 1 128 ? -16.969 13.484 1.428 1 94.38 128 SER B C 1
ATOM 2531 O O . SER B 1 128 ? -17.016 14.711 1.353 1 94.38 128 SER B O 1
ATOM 2533 N N . HIS B 1 129 ? -18.047 12.758 1.613 1 93.88 129 HIS B N 1
ATOM 2534 C CA . HIS B 1 129 ? -19.359 13.367 1.727 1 93.88 129 HIS B CA 1
ATOM 2535 C C . HIS B 1 129 ? -19.469 14.227 2.984 1 93.88 129 HIS B C 1
ATOM 2537 O O . HIS B 1 129 ? -20.359 15.078 3.09 1 93.88 129 HIS B O 1
ATOM 2543 N N . ARG B 1 130 ? -18.531 13.992 3.861 1 93.88 130 ARG B N 1
ATOM 2544 C CA . ARG B 1 130 ? -18.578 14.727 5.125 1 93.88 130 ARG B CA 1
ATOM 2545 C C . ARG B 1 130 ? -17.922 16.094 4.984 1 93.88 130 ARG B C 1
ATOM 2547 O O . ARG B 1 130 ? -17.969 16.906 5.914 1 93.88 130 ARG B O 1
ATOM 2554 N N . ILE B 1 131 ? -17.281 16.375 3.879 1 94.69 131 ILE B N 1
ATOM 2555 C CA . ILE B 1 131 ? -16.609 17.641 3.619 1 94.69 131 ILE B CA 1
ATOM 2556 C C . ILE B 1 131 ? -17.141 18.25 2.324 1 94.69 131 ILE B C 1
ATOM 2558 O O . ILE B 1 131 ? -17.125 17.594 1.274 1 94.69 131 ILE B O 1
ATOM 2562 N N . GLU B 1 132 ? -17.594 19.438 2.385 1 93.12 132 GLU B N 1
ATOM 2563 C CA . GLU B 1 132 ? -18.047 20.156 1.191 1 93.12 132 GLU B CA 1
ATOM 2564 C C . GLU B 1 132 ? -16.875 20.859 0.501 1 93.12 132 GLU B C 1
ATOM 2566 O O . GLU B 1 132 ? -16.234 21.734 1.091 1 93.12 132 GLU B O 1
ATOM 2571 N N . GLY B 1 133 ? -16.594 20.484 -0.726 1 93.19 133 GLY B N 1
ATOM 2572 C CA . GLY B 1 133 ? -15.531 21.109 -1.492 1 93.19 133 GLY B CA 1
ATOM 2573 C C . GLY B 1 133 ? -15.914 22.469 -2.027 1 93.19 133 GLY B C 1
ATOM 2574 O O . GLY B 1 133 ? -17.062 22.703 -2.416 1 93.19 133 GLY B O 1
ATOM 2575 N N . LYS B 1 134 ? -14.938 23.375 -2.148 1 94.25 134 LYS B N 1
ATOM 2576 C CA . LYS B 1 134 ? -15.164 24.719 -2.666 1 94.25 134 LYS B CA 1
ATOM 2577 C C . LYS B 1 134 ? -15.555 24.688 -4.141 1 94.25 134 LYS B C 1
ATOM 2579 O O . LYS B 1 134 ? -16.281 25.562 -4.617 1 94.25 134 LYS B O 1
ATOM 2584 N N . THR B 1 135 ? -14.992 23.781 -4.809 1 94.56 135 THR B N 1
ATOM 2585 C CA . THR B 1 135 ? -15.234 23.562 -6.23 1 94.56 135 THR B CA 1
ATOM 2586 C C . THR B 1 135 ? -15.305 22.078 -6.543 1 94.56 135 THR B C 1
ATOM 2588 O O . THR B 1 135 ? -15.078 21.234 -5.664 1 94.56 135 THR B O 1
ATOM 2591 N N . ALA B 1 136 ? -15.688 21.766 -7.812 1 93.38 136 ALA B N 1
ATOM 2592 C CA . ALA B 1 136 ? -15.688 20.375 -8.258 1 93.38 136 ALA B CA 1
ATOM 2593 C C . ALA B 1 136 ? -14.281 19.781 -8.195 1 93.38 136 ALA B C 1
ATOM 2595 O O . ALA B 1 136 ? -14.102 18.609 -7.82 1 93.38 136 ALA B O 1
ATOM 2596 N N . ASP B 1 137 ? -13.336 20.625 -8.5 1 93.31 137 ASP B N 1
ATOM 2597 C CA . ASP B 1 137 ? -11.945 20.172 -8.469 1 93.31 137 ASP B CA 1
ATOM 2598 C C . ASP B 1 137 ? -11.469 19.938 -7.039 1 93.31 137 ASP B C 1
ATOM 2600 O O . ASP B 1 137 ? -10.742 18.984 -6.77 1 93.31 137 ASP B O 1
ATOM 2604 N N . ALA B 1 138 ? -11.898 20.844 -6.18 1 95.06 138 ALA B N 1
ATOM 2605 C CA . ALA B 1 138 ? -11.57 20.688 -4.77 1 95.06 138 ALA B CA 1
ATOM 2606 C C . ALA B 1 138 ? -12.172 19.406 -4.207 1 95.06 138 ALA B C 1
ATOM 2608 O O . ALA B 1 138 ? -11.523 18.672 -3.453 1 95.06 138 ALA B O 1
ATOM 2609 N N . LYS B 1 139 ? -13.391 19.125 -4.605 1 95.69 139 LYS B N 1
ATOM 2610 C CA . LYS B 1 139 ? -14.047 17.906 -4.156 1 95.69 139 LYS B CA 1
ATOM 2611 C C . LYS B 1 139 ? -13.312 16.672 -4.66 1 95.69 139 LYS B C 1
ATOM 2613 O O . LYS B 1 139 ? -13.156 15.688 -3.924 1 95.69 139 LYS B O 1
ATOM 2618 N N . ALA B 1 140 ? -12.898 16.703 -5.902 1 94.88 140 ALA B N 1
ATOM 2619 C CA . ALA B 1 140 ? -12.148 15.594 -6.477 1 94.88 140 ALA B CA 1
ATOM 2620 C C . ALA B 1 140 ? -10.836 15.383 -5.734 1 94.88 140 ALA B C 1
ATOM 2622 O O . ALA B 1 140 ? -10.422 14.242 -5.512 1 94.88 140 ALA B O 1
ATOM 2623 N N . GLU B 1 141 ? -10.18 16.438 -5.344 1 95.12 141 GLU B N 1
ATOM 2624 C CA . GLU B 1 141 ? -8.93 16.344 -4.598 1 95.12 141 GLU B CA 1
ATOM 2625 C C . GLU B 1 141 ? -9.156 15.781 -3.199 1 95.12 141 GLU B C 1
ATOM 2627 O O . GLU B 1 141 ? -8.328 15.031 -2.684 1 95.12 141 GLU B O 1
ATOM 2632 N N . ILE B 1 142 ? -10.289 16.188 -2.641 1 96.06 142 ILE B N 1
ATOM 2633 C CA . ILE B 1 142 ? -10.656 15.664 -1.331 1 96.06 142 ILE B CA 1
ATOM 2634 C C . ILE B 1 142 ? -10.844 14.148 -1.423 1 96.06 142 ILE B C 1
ATOM 2636 O O . ILE B 1 142 ? -10.391 13.406 -0.551 1 96.06 142 ILE B O 1
ATOM 2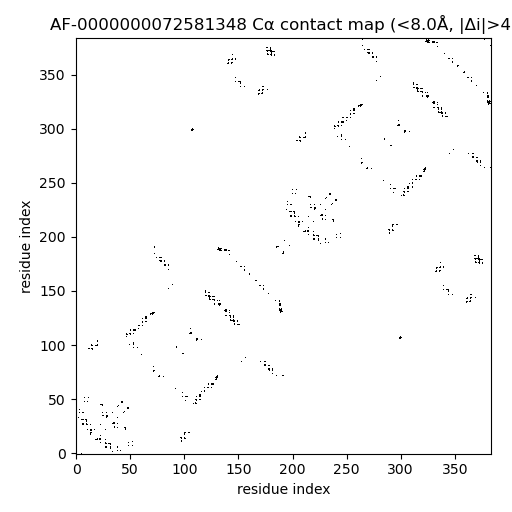640 N N . ILE B 1 143 ? -11.438 13.703 -2.432 1 95.81 143 ILE B N 1
ATOM 2641 C CA . ILE B 1 143 ? -11.641 12.273 -2.631 1 95.81 143 ILE B CA 1
ATOM 2642 C C . ILE B 1 143 ? -10.289 11.57 -2.768 1 95.81 143 ILE B C 1
ATOM 2644 O O . ILE B 1 143 ? -10.062 10.516 -2.168 1 95.81 143 ILE B O 1
ATOM 2648 N N . GLU B 1 144 ? -9.359 12.141 -3.529 1 94.62 144 GLU B N 1
ATOM 2649 C CA . GLU B 1 144 ? -8.016 11.586 -3.656 1 94.62 144 GLU B CA 1
ATOM 2650 C C . GLU B 1 144 ? -7.328 11.484 -2.297 1 94.62 144 GLU B C 1
ATOM 2652 O O . GLU B 1 144 ? -6.668 10.492 -2.002 1 94.62 144 GLU B O 1
ATOM 2657 N N . PHE B 1 145 ? -7.512 12.531 -1.521 1 95.19 145 PHE B N 1
ATOM 2658 C CA . PHE B 1 145 ? -6.93 12.531 -0.185 1 95.19 145 PHE B CA 1
ATOM 2659 C C . PHE B 1 145 ? -7.449 11.359 0.638 1 95.19 145 PHE B C 1
ATOM 2661 O O . PHE B 1 145 ? -6.668 10.641 1.266 1 95.19 145 PHE B O 1
ATOM 2668 N N . PHE B 1 146 ? -8.703 11.156 0.605 1 95.31 146 PHE B N 1
ATOM 2669 C CA . PHE B 1 146 ? -9.297 10.109 1.428 1 95.31 146 PHE B CA 1
ATOM 2670 C C . PHE B 1 146 ? -8.898 8.734 0.918 1 95.31 146 PHE B C 1
ATOM 2672 O O . PHE B 1 146 ? -8.758 7.789 1.703 1 95.31 146 PHE B O 1
ATOM 2679 N N . GLU B 1 147 ? -8.766 8.625 -0.338 1 94.19 147 GLU B N 1
ATOM 2680 C CA . GLU B 1 147 ? -8.266 7.355 -0.86 1 94.19 147 GLU B CA 1
ATOM 2681 C C . GLU B 1 147 ? -6.855 7.066 -0.353 1 94.19 147 GLU B C 1
ATOM 2683 O O . GLU B 1 147 ? -6.562 5.949 0.072 1 94.19 147 GLU B O 1
ATOM 2688 N N . LEU B 1 148 ? -5.988 8.062 -0.416 1 94.25 148 LEU B N 1
ATOM 2689 C CA . LEU B 1 148 ? -4.637 7.914 0.112 1 94.25 148 LEU B CA 1
ATOM 2690 C C . LEU B 1 148 ? -4.664 7.602 1.604 1 94.25 148 LEU B C 1
ATOM 2692 O O . LEU B 1 148 ? -3.922 6.738 2.074 1 94.25 148 LEU B O 1
ATOM 2696 N N . ALA B 1 149 ? -5.523 8.281 2.305 1 94.19 149 ALA B N 1
ATOM 2697 C CA . ALA B 1 149 ? -5.664 8.047 3.74 1 94.19 149 ALA B CA 1
ATOM 2698 C C . ALA B 1 149 ? -6.105 6.617 4.023 1 94.19 149 ALA B C 1
ATOM 2700 O O . ALA B 1 149 ? -5.562 5.957 4.914 1 94.19 149 ALA B O 1
ATOM 2701 N N . SER B 1 150 ? -7.082 6.168 3.256 1 91.94 150 SER B N 1
ATOM 2702 C CA . SER B 1 150 ? -7.578 4.809 3.416 1 91.94 150 SER B CA 1
ATOM 2703 C C . SER B 1 150 ? -6.477 3.783 3.17 1 91.94 150 SER B C 1
ATOM 2705 O O . SER B 1 150 ? -6.344 2.812 3.92 1 91.94 150 SER B O 1
ATOM 2707 N N . ASN B 1 151 ? -5.715 3.98 2.17 1 90.56 151 ASN B N 1
ATOM 2708 C CA . ASN B 1 151 ? -4.613 3.076 1.856 1 90.56 151 ASN B CA 1
ATOM 2709 C C . ASN B 1 151 ? -3.535 3.115 2.932 1 90.56 151 ASN B C 1
ATOM 2711 O O . ASN B 1 151 ? -2.969 2.078 3.289 1 90.56 151 ASN B O 1
ATOM 2715 N N . LEU B 1 152 ? -3.271 4.27 3.359 1 92.94 152 LEU B N 1
ATOM 2716 C CA . LEU B 1 152 ? -2.297 4.441 4.434 1 92.94 152 LEU B CA 1
ATOM 2717 C C . LEU B 1 152 ? -2.721 3.672 5.68 1 92.94 152 LEU B C 1
ATOM 2719 O O . LEU B 1 152 ? -1.924 2.926 6.254 1 92.94 152 LEU B O 1
ATOM 2723 N N . VAL B 1 153 ? -3.924 3.797 6.07 1 92.5 153 VAL B N 1
ATOM 2724 C CA . VAL B 1 153 ? -4.453 3.115 7.246 1 92.5 153 VAL B CA 1
ATOM 2725 C C . VAL B 1 153 ? -4.402 1.604 7.035 1 92.5 153 VAL B C 1
ATOM 2727 O O . VAL B 1 153 ? -3.967 0.862 7.922 1 92.5 153 VAL B O 1
ATOM 2730 N N . SER B 1 154 ? -4.836 1.194 5.898 1 90.06 154 SER B N 1
ATOM 2731 C CA . SER B 1 154 ? -4.82 -0.232 5.59 1 90.06 154 SER B CA 1
ATOM 2732 C C . SER B 1 154 ? -3.406 -0.798 5.672 1 90.06 154 SER B C 1
ATOM 2734 O O . SER B 1 154 ? -3.186 -1.849 6.277 1 90.06 154 SER B O 1
ATOM 2736 N N . HIS B 1 155 ? -2.484 -0.106 5.078 1 87.69 155 HIS B N 1
ATOM 2737 C CA . HIS B 1 155 ? -1.098 -0.555 5.098 1 87.69 155 HIS B CA 1
ATOM 2738 C C . HIS B 1 155 ? -0.564 -0.634 6.527 1 87.69 155 HIS B C 1
ATOM 2740 O O . HIS B 1 155 ? 0.116 -1.597 6.887 1 87.69 155 HIS B O 1
ATOM 2746 N N . ALA B 1 156 ? -0.838 0.391 7.246 1 90.44 156 ALA B N 1
ATOM 2747 C CA . ALA B 1 156 ? -0.368 0.448 8.633 1 90.44 156 ALA B CA 1
ATOM 2748 C C . ALA B 1 156 ? -0.917 -0.72 9.445 1 90.44 156 ALA B C 1
ATOM 2750 O O . ALA B 1 156 ? -0.187 -1.341 10.219 1 90.44 156 ALA B O 1
ATOM 2751 N N . LEU B 1 157 ? -2.121 -1.071 9.195 1 88.81 157 LEU B N 1
ATOM 2752 C CA . LEU B 1 157 ? -2.779 -2.098 10 1 88.81 157 LEU B CA 1
ATOM 2753 C C . LEU B 1 157 ? -2.443 -3.492 9.477 1 88.81 157 LEU B C 1
ATOM 2755 O O . LEU B 1 157 ? -2.508 -4.469 10.227 1 88.81 157 LEU B O 1
ATOM 2759 N N . ASP B 1 158 ? -2.098 -3.604 8.203 1 83.94 158 ASP B N 1
ATOM 2760 C CA . ASP B 1 158 ? -1.775 -4.895 7.605 1 83.94 158 ASP B CA 1
ATOM 2761 C C . ASP B 1 158 ? -0.35 -5.32 7.949 1 83.94 158 ASP B C 1
ATOM 2763 O O . ASP B 1 158 ? -0.015 -6.504 7.879 1 83.94 158 ASP B O 1
ATOM 2767 N N . ALA B 1 159 ? 0.442 -4.348 8.25 1 77.12 159 ALA B N 1
ATOM 2768 C CA . ALA B 1 159 ? 1.84 -4.652 8.547 1 77.12 159 ALA B CA 1
ATOM 2769 C C . ALA B 1 159 ? 1.957 -5.57 9.758 1 77.12 159 ALA B C 1
ATOM 2771 O O . ALA B 1 159 ? 1.176 -5.457 10.711 1 77.12 159 ALA B O 1
ATOM 2772 N N . HIS B 1 160 ? 2.783 -6.496 9.617 1 68.25 160 HIS B N 1
ATOM 2773 C CA . HIS B 1 160 ? 3.031 -7.434 10.711 1 68.25 160 HIS B CA 1
ATOM 2774 C C . HIS B 1 160 ? 3.947 -6.82 11.766 1 68.25 160 HIS B C 1
ATOM 2776 O O . HIS B 1 160 ? 5.086 -6.457 11.469 1 68.25 160 HIS B O 1
ATOM 2782 N N . CYS B 1 161 ? 3.35 -6.316 12.734 1 66.31 161 CYS B N 1
ATOM 2783 C CA . CYS B 1 161 ? 4.16 -5.805 13.836 1 66.31 161 CYS B CA 1
ATOM 2784 C C . CYS B 1 161 ? 4.352 -6.863 14.914 1 66.31 161 CYS B C 1
ATOM 2786 O O . CYS B 1 161 ? 3.377 -7.453 15.391 1 66.31 161 CYS B O 1
ATOM 2788 N N . THR B 1 162 ? 5.527 -7.223 15.117 1 62.31 162 THR B N 1
ATOM 2789 C CA . THR B 1 162 ? 5.879 -8.297 16.031 1 62.31 162 THR B CA 1
ATOM 2790 C C . THR B 1 162 ? 5.832 -7.805 17.484 1 62.31 162 THR B C 1
ATOM 2792 O O . THR B 1 162 ? 5.742 -8.609 18.406 1 62.31 162 THR B O 1
ATOM 2795 N N . ASP B 1 163 ? 5.977 -6.52 17.578 1 77.25 163 ASP B N 1
ATOM 2796 C CA . ASP B 1 163 ? 6.035 -5.996 18.938 1 77.25 163 ASP B CA 1
ATOM 2797 C C . ASP B 1 163 ? 5.004 -4.891 19.156 1 77.25 163 ASP B C 1
ATOM 2799 O O . ASP B 1 163 ? 4.719 -4.121 18.234 1 77.25 163 ASP B O 1
ATOM 2803 N N . GLY B 1 164 ? 4.395 -4.887 20.328 1 82.44 164 GLY B N 1
ATOM 2804 C CA . GLY B 1 164 ? 3.35 -3.953 20.719 1 82.44 164 GLY B CA 1
ATOM 2805 C C . GLY B 1 164 ? 3.797 -2.504 20.672 1 82.44 164 GLY B C 1
ATOM 2806 O O . GLY B 1 164 ? 3.045 -1.631 20.234 1 82.44 164 GLY B O 1
ATOM 2807 N N . ASP B 1 165 ? 4.996 -2.197 21.062 1 86.31 165 ASP B N 1
ATOM 2808 C CA . ASP B 1 165 ? 5.508 -0.831 21.094 1 86.31 165 ASP B CA 1
ATOM 2809 C C . ASP B 1 165 ? 5.621 -0.257 19.688 1 86.31 165 ASP B C 1
ATOM 2811 O O . ASP B 1 165 ? 5.25 0.894 19.438 1 86.31 165 ASP B O 1
ATOM 2815 N N . SER B 1 166 ? 6.125 -1.078 18.828 1 87 166 SER B N 1
ATOM 2816 C CA . SER B 1 166 ? 6.262 -0.647 17.438 1 87 166 SER B CA 1
ATOM 2817 C C . SER B 1 166 ? 4.902 -0.366 16.812 1 87 166 SER B C 1
ATOM 2819 O O . SER B 1 166 ? 4.75 0.589 16.047 1 87 166 SER B O 1
ATOM 2821 N N . TYR B 1 167 ? 3.975 -1.208 17.234 1 89.19 167 TYR B N 1
ATOM 2822 C CA . TYR B 1 167 ? 2.627 -1.027 16.703 1 89.19 167 TYR B CA 1
ATOM 2823 C C . TYR B 1 167 ? 2.016 0.276 17.203 1 89.19 167 TYR B C 1
ATOM 2825 O O . TYR B 1 167 ? 1.422 1.028 16.438 1 89.19 167 TYR B O 1
ATOM 2833 N N . SER B 1 168 ? 2.193 0.54 18.484 1 90.88 168 SER B N 1
ATOM 2834 C CA . SER B 1 168 ? 1.683 1.777 19.062 1 90.88 168 SER B CA 1
ATOM 2835 C C . SER B 1 168 ? 2.316 3 18.406 1 90.88 168 SER B C 1
ATOM 2837 O O . SER B 1 168 ? 1.626 3.971 18.094 1 90.88 168 SER B O 1
ATOM 2839 N N . ARG B 1 169 ? 3.59 2.977 18.156 1 91.31 169 ARG B N 1
ATOM 2840 C CA . ARG B 1 169 ? 4.293 4.082 17.516 1 91.31 169 ARG B CA 1
ATOM 2841 C C . ARG B 1 169 ? 3.779 4.305 16.094 1 91.31 169 ARG B C 1
ATOM 2843 O O . ARG B 1 169 ? 3.643 5.445 15.648 1 91.31 169 ARG B O 1
ATOM 2850 N N . ARG B 1 170 ? 3.51 3.227 15.461 1 92.62 170 ARG B N 1
ATOM 2851 C CA . ARG B 1 170 ? 2.994 3.297 14.102 1 92.62 170 ARG B CA 1
ATOM 2852 C C . ARG B 1 170 ? 1.618 3.955 14.07 1 92.62 170 ARG B C 1
ATOM 2854 O O . ARG B 1 170 ? 1.348 4.797 13.211 1 92.62 170 ARG B O 1
ATOM 2861 N N . LEU B 1 171 ? 0.793 3.549 15.016 1 92 171 LEU B N 1
ATOM 2862 C CA . LEU B 1 171 ? -0.541 4.133 15.078 1 92 171 LEU B CA 1
ATOM 2863 C C . LEU B 1 171 ? -0.468 5.617 15.43 1 92 171 LEU B C 1
ATOM 2865 O O . LEU B 1 171 ? -1.228 6.422 14.891 1 92 171 LEU B O 1
ATOM 2869 N N . ASN B 1 172 ? 0.43 5.941 16.297 1 92.62 172 ASN B N 1
ATOM 2870 C CA . ASN B 1 172 ? 0.62 7.352 16.641 1 92.62 172 ASN B CA 1
ATOM 2871 C C . ASN B 1 172 ? 1.062 8.164 15.422 1 92.62 172 ASN B C 1
ATOM 2873 O O . ASN B 1 172 ? 0.549 9.258 15.18 1 92.62 172 ASN B O 1
ATOM 2877 N N . ALA B 1 173 ? 1.985 7.621 14.719 1 93.88 173 ALA B N 1
ATOM 2878 C CA . ALA B 1 173 ? 2.473 8.281 13.516 1 93.88 173 ALA B CA 1
ATOM 2879 C C . ALA B 1 173 ? 1.354 8.445 12.492 1 93.88 173 ALA B C 1
ATOM 2881 O O . ALA B 1 173 ? 1.228 9.492 11.859 1 93.88 173 ALA B O 1
ATOM 2882 N N . LEU B 1 174 ? 0.595 7.387 12.32 1 94.75 174 LEU B N 1
ATOM 2883 C CA . LEU B 1 174 ? -0.537 7.395 11.406 1 94.75 174 LEU B CA 1
ATOM 2884 C C . LEU B 1 174 ? -1.524 8.5 11.766 1 94.75 174 LEU B C 1
ATOM 2886 O O . LEU B 1 174 ? -1.913 9.297 10.906 1 94.75 174 LEU B O 1
ATOM 2890 N N . GLU B 1 175 ? -1.889 8.547 13 1 93.88 175 GLU B N 1
ATOM 2891 C CA . GLU B 1 175 ? -2.836 9.555 13.469 1 93.88 175 GLU B CA 1
ATOM 2892 C C . GLU B 1 175 ? -2.252 10.961 13.344 1 93.88 175 GLU B C 1
ATOM 2894 O O . GLU B 1 175 ? -2.969 11.906 13.023 1 93.88 175 GLU B O 1
ATOM 2899 N N . GLY B 1 176 ? -1.001 11.086 13.641 1 93.31 176 GLY B N 1
ATOM 2900 C CA . GLY B 1 176 ? -0.331 12.359 13.461 1 93.31 176 GLY B CA 1
ATOM 2901 C C . GLY B 1 176 ? -0.362 12.852 12.031 1 93.31 176 GLY B C 1
ATOM 2902 O O . GLY B 1 176 ? -0.579 14.039 11.781 1 93.31 176 GLY B O 1
ATOM 2903 N N . MET B 1 177 ? -0.164 11.961 11.117 1 94 177 MET B N 1
ATOM 2904 C CA . MET B 1 177 ? -0.21 12.305 9.703 1 94 177 MET B CA 1
ATOM 2905 C C . MET B 1 177 ? -1.602 12.781 9.297 1 94 177 MET B C 1
ATOM 2907 O O . MET B 1 177 ? -1.743 13.805 8.625 1 94 177 MET B O 1
ATOM 2911 N N . LEU B 1 178 ? -2.574 12.039 9.734 1 94.62 178 LEU B N 1
ATOM 2912 C CA . LEU B 1 178 ? -3.947 12.383 9.383 1 94.62 178 LEU B CA 1
ATOM 2913 C C . LEU B 1 178 ? -4.363 13.695 10.031 1 94.62 178 LEU B C 1
ATOM 2915 O O . LEU B 1 178 ? -4.891 14.586 9.359 1 94.62 178 LEU B O 1
ATOM 2919 N N . ALA B 1 179 ? -4.074 13.836 11.32 1 94.38 179 ALA B N 1
ATOM 2920 C CA . ALA B 1 179 ? -4.449 15.039 12.062 1 94.38 179 ALA B CA 1
ATOM 2921 C C . ALA B 1 179 ? -3.789 16.281 11.469 1 94.38 179 ALA B C 1
ATOM 2923 O O . ALA B 1 179 ? -4.41 17.344 11.383 1 94.38 179 ALA B O 1
ATOM 2924 N N . GLY B 1 180 ? -2.59 16.125 11.031 1 94.19 180 GLY B N 1
ATOM 2925 C CA . GLY B 1 180 ? -1.809 17.234 10.516 1 94.19 180 GLY B CA 1
ATOM 2926 C C . GLY B 1 180 ? -2.305 17.75 9.18 1 94.19 180 GLY B C 1
ATOM 2927 O O . GLY B 1 180 ? -1.948 18.859 8.766 1 94.19 180 GLY B O 1
ATOM 2928 N N . SER B 1 181 ? -3.141 17.016 8.539 1 94.62 181 SER B N 1
ATOM 2929 C CA . SER B 1 181 ? -3.555 17.375 7.188 1 94.62 181 SER B CA 1
ATOM 2930 C C . SER B 1 181 ? -4.785 18.266 7.203 1 94.62 181 SER B C 1
ATOM 2932 O O . SER B 1 181 ? -5.344 18.594 6.148 1 94.62 181 SER B O 1
ATOM 2934 N N . TYR B 1 182 ? -5.16 18.719 8.375 1 94.31 182 TYR B N 1
ATOM 2935 C CA . TYR B 1 182 ? -6.387 19.5 8.5 1 94.31 182 TYR B CA 1
ATOM 2936 C C . TYR B 1 182 ? -6.324 20.766 7.652 1 94.31 182 TYR B C 1
ATOM 2938 O O . TYR B 1 182 ? -7.273 21.094 6.938 1 94.31 182 TYR B O 1
ATOM 2946 N N . ASP B 1 183 ? -5.227 21.453 7.758 1 93.38 183 ASP B N 1
ATOM 2947 C CA . ASP B 1 183 ? -5.121 22.719 7.035 1 93.38 183 ASP B CA 1
ATOM 2948 C C . ASP B 1 183 ? -5.262 22.516 5.531 1 93.38 183 ASP B C 1
ATOM 2950 O O . ASP B 1 183 ? -5.848 23.344 4.832 1 93.38 183 ASP B O 1
ATOM 2954 N N . TYR B 1 184 ? -4.77 21.469 5.07 1 94.44 184 TYR B N 1
ATOM 2955 C CA . TYR B 1 184 ? -4.879 21.141 3.654 1 94.44 184 TYR B CA 1
ATOM 2956 C C . TYR B 1 184 ? -6.332 20.938 3.25 1 94.44 184 TYR B C 1
ATOM 2958 O O . TYR B 1 184 ? -6.793 21.5 2.258 1 94.44 184 TYR B O 1
ATOM 2966 N N . ILE B 1 185 ? -7.02 20.172 4.031 1 95.12 185 ILE B N 1
ATOM 2967 C CA . ILE B 1 185 ? -8.422 19.875 3.742 1 95.12 185 ILE B CA 1
ATOM 2968 C C . ILE B 1 185 ? -9.266 21.125 3.893 1 95.12 185 ILE B C 1
ATOM 2970 O O . ILE B 1 185 ? -10.148 21.391 3.074 1 95.12 185 ILE B O 1
ATOM 2974 N N . LYS B 1 186 ? -8.984 21.859 4.938 1 94.44 186 LYS B N 1
ATOM 2975 C CA . LYS B 1 186 ? -9.695 23.125 5.172 1 94.44 186 LYS B CA 1
ATOM 2976 C C . LYS B 1 186 ? -9.586 24.047 3.965 1 94.44 186 LYS B C 1
ATOM 2978 O O . LYS B 1 186 ? -10.57 24.688 3.574 1 94.44 186 LYS B O 1
ATOM 2983 N N . ASN B 1 187 ? -8.406 24.109 3.369 1 94.5 187 ASN B N 1
ATOM 2984 C CA . ASN B 1 187 ? -8.172 24.984 2.223 1 94.5 187 ASN B CA 1
ATOM 2985 C C . ASN B 1 187 ? -8.992 24.547 1.011 1 94.5 187 ASN B C 1
ATOM 2987 O O . ASN B 1 187 ? -9.289 25.375 0.134 1 94.5 187 ASN B O 1
ATOM 2991 N N . LEU B 1 188 ? -9.383 23.297 0.954 1 95.38 188 LEU B N 1
ATOM 2992 C CA . LEU B 1 188 ? -10.164 22.766 -0.162 1 95.38 188 LEU B CA 1
ATOM 2993 C C . LEU B 1 188 ? -11.656 22.844 0.131 1 95.38 188 LEU B C 1
ATOM 2995 O O . LEU B 1 188 ? -12.477 22.703 -0.778 1 95.38 188 LEU B O 1
ATOM 2999 N N . SER B 1 189 ? -11.93 23.031 1.387 1 92.56 189 SER B N 1
ATOM 3000 C CA . SER B 1 189 ? -13.312 22.938 1.839 1 92.56 189 SER B CA 1
ATOM 3001 C C . SER B 1 189 ? -14.008 24.297 1.765 1 92.56 189 SER B C 1
ATOM 3003 O O . SER B 1 189 ? -13.352 25.344 1.802 1 92.56 189 SER B O 1
ATOM 3005 N N . GLN B 1 190 ? -15.289 24.328 1.463 1 83.06 190 GLN B N 1
ATOM 3006 C CA . GLN B 1 190 ? -16.109 25.531 1.387 1 83.06 190 GLN B CA 1
ATOM 3007 C C . GLN B 1 190 ? -16.203 26.219 2.748 1 83.06 190 GLN B C 1
ATOM 3009 O O . GLN B 1 190 ? -16.359 27.438 2.824 1 83.06 190 GLN B O 1
ATOM 3014 N N . ASN B 1 191 ? -16.266 25.406 3.793 1 65.62 191 ASN B N 1
ATOM 3015 C CA . ASN B 1 191 ? -16.422 26.016 5.113 1 65.62 191 ASN B CA 1
ATOM 3016 C C . ASN B 1 191 ? -15.078 26.266 5.777 1 65.62 191 ASN B C 1
ATOM 3018 O O . ASN B 1 191 ? -14.375 25.328 6.148 1 65.62 191 ASN B O 1
ATOM 3022 N N . PRO B 1 192 ? -14.477 27.562 5.613 1 54.47 192 PRO B N 1
ATOM 3023 C CA . PRO B 1 192 ? -13.164 27.875 6.18 1 54.47 192 PRO B CA 1
ATOM 3024 C C . PRO B 1 192 ? -13.141 27.75 7.703 1 54.47 192 PRO B C 1
ATOM 3026 O O . PRO B 1 192 ? -14.18 27.891 8.359 1 54.47 192 PRO B O 1
#

InterPro domains:
  IPR001647 DNA-binding HTH domain, TetR-type [PF00440] (7-51)
  IPR001647 DNA-binding HTH domain, TetR-type [PR00455] (7-20)
  IPR001647 DNA-binding HTH domain, TetR-type [PR00455] (28-51)
  IPR001647 DNA-binding HTH domain, TetR-type [PS50977] (1-61)
  IPR009057 Homedomain-like superfamily [SSF46689] (3-70)
  IPR050109 HTH-type, TetR-like transcriptional regulator [PTHR30055] (3-145)

Radius of gyration: 22.71 Å; Cα contacts (8 Å, |Δi|>4): 445; chains: 2; bounding box: 59×61×48 Å

Foldseek 3Di:
DDLLVLLLVLQLVCCLPPFDVRDFLVSSCVSSVHDSVVSCVVPVTVVRSLLVNLLVLLVVVLVVLLVDQAADQDLVSQLVVLVVVLVVVLVSCVVRVSNLRSVVCCVVDPSSVVSVLVSLLSSLLSNLSNFAFPDPVLSVVSSVVSSVLSVLSVVLNSDDDPDPVVNVVSSVVSSVVSSVCVVVNNVGGPRD/DDLLVLLLVLQLVCCLPPFDVRDFLVSSCVSSVHDSVVSCVVPVTVVRSLLVNLLVLLVVVLVVLLVDQAADQDLVSQLVVLVVVLVVVLVSCVVRVSNLRSVVCCVVDPSSVVSVLVSLLSSLLSNLSNFAFPDPVLSVVSSVVSSVLSVLSVVLNNDDDPDPVVNVVSSVVSSVVSSVCVVVNNVGGPRD

Sequence (384 aa):
MTTREKILHATQQILVEEGVLAANTNRIAARAEVNIATLYKHFPNKQSIFAVLLKELEDERIRHISENTASITTKDAWVSWGHEIVGAMTRFRQERPTLKALRSAVPLFKELREIDEESSRDAAVAASHRIEGKTADAKAEIIEFFELASNLVSHALDAHCTDGDSYSRRLNALEGMLAGSYDYIKNLSQNPMTTREKILHATQQILVEEGVLAANTNRIAARAEVNIATLYKHFPNKQSIFAVLLKELEDERIRHISENTASITTKDAWVSWGHEIVGAMTRFRQERPTLKALRSAVPLFKELREIDEESSRDAAVAASHRIEGKTADAKAEIIEFFELASNLVSHALDAHCTDGDSYSRRLNALEGMLAGSYDYIKNLSQNP